Protein AF-0000000077653372 (afdb_homodimer)

Structure (mmCIF, N/CA/C/O backbone):
data_AF-0000000077653372-model_v1
#
loop_
_entity.id
_entity.type
_entity.pdbx_description
1 polymer 'glutathione transferase'
#
loop_
_atom_site.group_PDB
_atom_site.id
_atom_site.type_symbol
_atom_site.label_atom_id
_atom_site.label_alt_id
_atom_site.label_comp_id
_atom_site.label_asym_id
_atom_site.label_entity_id
_atom_site.label_seq_id
_atom_site.pdbx_PDB_ins_code
_atom_site.Cartn_x
_atom_site.Cartn_y
_atom_site.Cartn_z
_atom_site.occupancy
_atom_site.B_iso_or_equiv
_atom_site.auth_seq_id
_atom_site.auth_comp_id
_atom_site.auth_asym_id
_atom_site.auth_atom_id
_atom_site.pdbx_PDB_model_num
ATOM 1 N N . MET A 1 1 ? -1.248 -66.688 -28.266 1 26.61 1 MET A N 1
ATOM 2 C CA . MET A 1 1 ? -0.275 -66.562 -27.188 1 26.61 1 MET A CA 1
ATOM 3 C C . MET A 1 1 ? -0.428 -65.188 -26.453 1 26.61 1 MET A C 1
ATOM 5 O O . MET A 1 1 ? -0.338 -64.125 -27.078 1 26.61 1 MET A O 1
ATOM 9 N N . ILE A 1 2 ? -1.193 -65.125 -25.281 1 27.66 2 ILE A N 1
ATOM 10 C CA . ILE A 1 2 ? -1.9 -64.25 -24.359 1 27.66 2 ILE A CA 1
ATOM 11 C C . ILE A 1 2 ? -0.894 -63.5 -23.516 1 27.66 2 ILE A C 1
ATOM 13 O O . ILE A 1 2 ? -0.142 -64.062 -22.734 1 27.66 2 ILE A O 1
ATOM 17 N N . PHE A 1 3 ? -0.209 -62.438 -24.016 1 27.3 3 PHE A N 1
ATOM 18 C CA . PHE A 1 3 ? 0.877 -61.688 -23.422 1 27.3 3 PHE A CA 1
ATOM 19 C C . PHE A 1 3 ? 0.438 -61.062 -22.109 1 27.3 3 PHE A C 1
ATOM 21 O O . PHE A 1 3 ? -0.557 -60.344 -22.062 1 27.3 3 PHE A O 1
ATOM 28 N N . SER A 1 4 ? 0.588 -61.75 -20.938 1 24.41 4 SER A N 1
ATOM 29 C CA . SER A 1 4 ? 0.322 -61.469 -19.531 1 24.41 4 SER A CA 1
ATOM 30 C C . SER A 1 4 ? 1.055 -60.219 -19.062 1 24.41 4 SER A C 1
ATOM 32 O O . SER A 1 4 ? 2.287 -60.156 -19.094 1 24.41 4 SER A O 1
ATOM 34 N N . PHE A 1 5 ? 0.626 -59.031 -19.391 1 28.05 5 PHE A N 1
ATOM 35 C CA . PHE A 1 5 ? 1.173 -57.719 -19.062 1 28.05 5 PHE A CA 1
ATOM 36 C C . PHE A 1 5 ? 1.333 -57.562 -17.562 1 28.05 5 PHE A C 1
ATOM 38 O O . PHE A 1 5 ? 0.354 -57.625 -16.812 1 28.05 5 PHE A O 1
ATOM 45 N N . LEU A 1 6 ? 2.477 -57.969 -16.906 1 24.5 6 LEU A N 1
ATOM 46 C CA . LEU A 1 6 ? 2.859 -57.938 -15.508 1 24.5 6 LEU A CA 1
ATOM 47 C C . LEU A 1 6 ? 2.717 -56.562 -14.922 1 24.5 6 LEU A C 1
ATOM 49 O O . LEU A 1 6 ? 3.234 -55.594 -15.477 1 24.5 6 LEU A O 1
ATOM 53 N N . SER A 1 7 ? 1.646 -56.188 -14.102 1 25.3 7 SER A N 1
ATOM 54 C CA . SER A 1 7 ? 1.178 -55.062 -13.258 1 25.3 7 SER A CA 1
ATOM 55 C C . SER A 1 7 ? 2.207 -54.719 -12.195 1 25.3 7 SER A C 1
ATOM 57 O O . SER A 1 7 ? 2.334 -55.406 -11.188 1 25.3 7 SER A O 1
ATOM 59 N N . LEU A 1 8 ? 3.496 -54.438 -12.484 1 24.41 8 LEU A N 1
ATOM 60 C CA . LEU A 1 8 ? 4.434 -54.219 -11.391 1 24.41 8 LEU A CA 1
ATOM 61 C C . LEU A 1 8 ? 3.959 -53.094 -10.5 1 24.41 8 LEU A C 1
ATOM 63 O O . LEU A 1 8 ? 3.773 -51.969 -10.969 1 24.41 8 LEU A O 1
ATOM 67 N N . THR A 1 9 ? 3.182 -53.312 -9.383 1 25.8 9 THR A N 1
ATOM 68 C CA . THR A 1 9 ? 2.734 -52.562 -8.227 1 25.8 9 THR A CA 1
ATOM 69 C C . THR A 1 9 ? 3.924 -51.969 -7.473 1 25.8 9 THR A C 1
ATOM 71 O O . THR A 1 9 ? 4.734 -52.688 -6.91 1 25.8 9 THR A O 1
ATOM 74 N N . PHE A 1 10 ? 4.664 -51 -7.965 1 23.7 10 PHE A N 1
ATOM 75 C CA . PHE A 1 10 ? 5.785 -50.406 -7.242 1 23.7 10 PHE A CA 1
ATOM 76 C C . PHE A 1 10 ? 5.355 -49.969 -5.855 1 23.7 10 PHE A C 1
ATOM 78 O O . PHE A 1 10 ? 4.484 -49.094 -5.727 1 23.7 10 PHE A O 1
ATOM 85 N N . SER A 1 11 ? 5.242 -50.844 -4.793 1 26 11 SER A N 1
ATOM 86 C CA . SER A 1 11 ? 5.078 -50.594 -3.361 1 26 11 SER A CA 1
ATOM 87 C C . SER A 1 11 ? 6.18 -49.688 -2.816 1 26 11 SER A C 1
ATOM 89 O O . SER A 1 11 ? 7.32 -50.125 -2.645 1 26 11 SER A O 1
ATOM 91 N N . PHE A 1 12 ? 6.449 -48.531 -3.291 1 26.48 12 PHE A N 1
ATOM 92 C CA . PHE A 1 12 ? 7.504 -47.719 -2.711 1 26.48 12 PHE A CA 1
ATOM 93 C C . PHE A 1 12 ? 7.262 -47.469 -1.223 1 26.48 12 PHE A C 1
ATOM 95 O O . PHE A 1 12 ? 6.352 -46.75 -0.843 1 26.48 12 PHE A O 1
ATOM 102 N N . PRO A 1 13 ? 7.457 -48.469 -0.233 1 29.67 13 PRO A N 1
ATOM 103 C CA . PRO A 1 13 ? 7.277 -48.281 1.211 1 29.67 13 PRO A CA 1
ATOM 104 C C . PRO A 1 13 ? 8.188 -47.219 1.795 1 29.67 13 PRO A C 1
ATOM 106 O O . PRO A 1 13 ? 8.367 -47.125 3.014 1 29.67 13 PRO A O 1
ATOM 109 N N . VAL A 1 14 ? 9.234 -46.656 1.064 1 28.69 14 VAL A N 1
ATOM 110 C CA . VAL A 1 14 ? 10.203 -45.875 1.853 1 28.69 14 VAL A CA 1
ATOM 111 C C . VAL A 1 14 ? 9.484 -44.844 2.684 1 28.69 14 VAL A C 1
ATOM 113 O O . VAL A 1 14 ? 8.766 -43.969 2.139 1 28.69 14 VAL A O 1
ATOM 116 N N . THR A 1 15 ? 9.188 -45.125 3.955 1 28.17 15 THR A N 1
ATOM 117 C CA . THR A 1 15 ? 8.602 -44.281 4.996 1 28.17 15 THR A CA 1
ATOM 118 C C . THR A 1 15 ? 9.383 -42.969 5.152 1 28.17 15 THR A C 1
ATOM 120 O O . THR A 1 15 ? 10.609 -43 5.227 1 28.17 15 THR A O 1
ATOM 123 N N . ILE A 1 16 ? 8.984 -41.844 4.648 1 27.14 16 ILE A N 1
ATOM 124 C CA . ILE A 1 16 ? 9.406 -40.469 4.57 1 27.14 16 ILE A CA 1
ATOM 125 C C . ILE A 1 16 ? 9.961 -40 5.922 1 27.14 16 ILE A C 1
ATOM 127 O O . ILE A 1 16 ? 10.516 -38.906 6.039 1 27.14 16 ILE A O 1
ATOM 131 N N . SER A 1 17 ? 9.953 -40.781 7.082 1 29.12 17 SER A N 1
ATOM 132 C CA . SER A 1 17 ? 10.469 -40.531 8.422 1 29.12 17 SER A CA 1
ATOM 133 C C . SER A 1 17 ? 11.992 -40.406 8.414 1 29.12 17 SER A C 1
ATOM 135 O O . SER A 1 17 ? 12.57 -39.594 9.133 1 29.12 17 SER A O 1
ATOM 137 N N . GLN A 1 18 ? 12.797 -41.375 7.906 1 28.05 18 GLN A N 1
ATOM 138 C CA . GLN A 1 18 ? 14.211 -41.625 8.18 1 28.05 18 GLN A CA 1
ATOM 139 C C . GLN A 1 18 ? 15.094 -40.531 7.594 1 28.05 18 GLN A C 1
ATOM 141 O O . GLN A 1 18 ? 16.188 -40.281 8.094 1 28.05 18 GLN A O 1
ATOM 146 N N . PHE A 1 19 ? 14.797 -40.188 6.359 1 26.98 19 PHE A N 1
ATOM 147 C CA . PHE A 1 19 ? 15.812 -39.344 5.727 1 26.98 19 PHE A CA 1
ATOM 148 C C . PHE A 1 19 ? 15.891 -38 6.406 1 26.98 19 PHE A C 1
ATOM 150 O O . PHE A 1 19 ? 16.906 -37.312 6.32 1 26.98 19 PHE A O 1
ATOM 157 N N . LEU A 1 20 ? 14.875 -37.562 7.074 1 29.12 20 LEU A N 1
ATOM 158 C CA . LEU A 1 20 ? 14.82 -36.188 7.59 1 29.12 20 LEU A CA 1
ATOM 159 C C . LEU A 1 20 ? 15.758 -36.031 8.773 1 29.12 20 LEU A C 1
ATOM 161 O O . LEU A 1 20 ? 15.961 -34.906 9.25 1 29.12 20 LEU A O 1
ATOM 165 N N . ILE A 1 21 ? 16.25 -37.094 9.461 1 26.84 21 ILE A N 1
ATOM 166 C CA . ILE A 1 21 ? 16.922 -37.062 10.758 1 26.84 21 ILE A CA 1
ATOM 167 C C . ILE A 1 21 ? 18.297 -36.438 10.609 1 26.84 21 ILE A C 1
ATOM 169 O O . ILE A 1 21 ? 18.703 -35.625 11.43 1 26.84 21 ILE A O 1
ATOM 173 N N . SER A 1 22 ? 19.312 -37 9.867 1 29.27 22 SER A N 1
ATOM 174 C CA . SER A 1 22 ? 20.719 -36.938 10.258 1 29.27 22 SER A CA 1
ATOM 175 C C . SER A 1 22 ? 21.281 -35.531 9.984 1 29.27 22 SER A C 1
ATOM 177 O O . SER A 1 22 ? 22.438 -35.281 10.312 1 29.27 22 SER A O 1
ATOM 179 N N . LEU A 1 23 ? 20.906 -34.875 8.992 1 27.42 23 LEU A N 1
ATOM 180 C CA . LEU A 1 23 ? 21.797 -33.75 8.758 1 27.42 23 LEU A CA 1
ATOM 181 C C . LEU A 1 23 ? 21.688 -32.719 9.883 1 27.42 23 LEU A C 1
ATOM 183 O O . LEU A 1 23 ? 20.844 -31.828 9.828 1 27.42 23 LEU A O 1
ATOM 187 N N . SER A 1 24 ? 21.625 -33.156 11.258 1 29.33 24 SER A N 1
ATOM 188 C CA . SER A 1 24 ? 21.922 -32.438 12.5 1 29.33 24 SER A CA 1
ATOM 189 C C . SER A 1 24 ? 23.344 -31.891 12.492 1 29.33 24 SER A C 1
ATOM 191 O O . SER A 1 24 ? 24.203 -32.344 13.234 1 29.33 24 SER A O 1
ATOM 193 N N . LEU A 1 25 ? 24.094 -31.625 11.453 1 28.12 25 LEU A N 1
ATOM 194 C CA . LEU A 1 25 ? 25.359 -31.031 11.844 1 28.12 25 LEU A CA 1
ATOM 195 C C . LEU A 1 25 ? 25.156 -29.922 12.867 1 28.12 25 LEU A C 1
ATOM 197 O O . LEU A 1 25 ? 24.375 -28.984 12.633 1 28.12 25 LEU A O 1
ATOM 201 N N . SER A 1 26 ? 25.516 -30.094 14.188 1 29.8 26 SER A N 1
ATOM 202 C CA . SER A 1 26 ? 25.844 -29.344 15.391 1 29.8 26 SER A CA 1
ATOM 203 C C . SER A 1 26 ? 26.703 -28.125 15.062 1 29.8 26 SER A C 1
ATOM 205 O O . SER A 1 26 ? 27.656 -27.812 15.781 1 29.8 26 SER A O 1
ATOM 207 N N . LEU A 1 27 ? 27.062 -27.688 13.906 1 28.58 27 LEU A N 1
ATOM 208 C CA . LEU A 1 27 ? 27.938 -26.516 14.031 1 28.58 27 LEU A CA 1
ATOM 209 C C . LEU A 1 27 ? 27.344 -25.516 15.023 1 28.58 27 LEU A C 1
ATOM 211 O O . LEU A 1 27 ? 26.266 -24.953 14.789 1 28.58 27 LEU A O 1
ATOM 215 N N . SER A 1 28 ? 27.562 -25.656 16.375 1 30.19 28 SER A N 1
ATOM 216 C CA . SER A 1 28 ? 27.609 -24.75 17.516 1 30.19 28 SER A CA 1
ATOM 217 C C . SER A 1 28 ? 28.141 -23.391 17.125 1 30.19 28 SER A C 1
ATOM 219 O O . SER A 1 28 ? 28.828 -22.734 17.906 1 30.19 28 SER A O 1
ATOM 221 N N . LEU A 1 29 ? 28.562 -23.078 15.875 1 29.36 29 LEU A N 1
ATOM 222 C CA . LEU A 1 29 ? 29.047 -21.703 15.836 1 29.36 29 LEU A CA 1
ATOM 223 C C . LEU A 1 29 ? 28.125 -20.781 16.625 1 29.36 29 LEU A C 1
ATOM 225 O O . LEU A 1 29 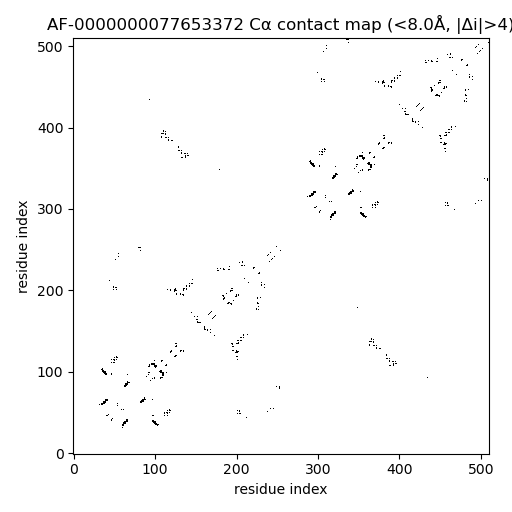? 26.906 -20.75 16.391 1 29.36 29 LEU A O 1
ATOM 229 N N . SER A 1 30 ? 28.328 -20.562 17.922 1 31.33 30 SER A N 1
ATOM 230 C CA . SER A 1 30 ? 27.953 -19.438 18.766 1 31.33 30 SER A CA 1
ATOM 231 C C . SER A 1 30 ? 27.656 -18.188 17.938 1 31.33 30 SER A C 1
ATOM 233 O O . SER A 1 30 ? 28.422 -17.219 17.984 1 31.33 30 SER A O 1
ATOM 235 N N . LEU A 1 31 ? 27.562 -18.297 16.703 1 30.89 31 LEU A N 1
ATOM 236 C CA . LEU A 1 31 ? 27.266 -17.047 16 1 30.89 31 LEU A CA 1
ATOM 237 C C . LEU A 1 31 ? 26.125 -16.297 16.688 1 30.89 31 LEU A C 1
ATOM 239 O O . LEU A 1 31 ? 25.016 -16.812 16.828 1 30.89 31 LEU A O 1
ATOM 243 N N . SER A 1 32 ? 26.312 -15.664 17.812 1 33.5 32 SER A N 1
ATOM 244 C CA . SER A 1 32 ? 25.5 -14.57 18.344 1 33.5 32 SER A CA 1
ATOM 245 C C . SER A 1 32 ? 24.594 -13.984 17.266 1 33.5 32 SER A C 1
ATOM 247 O O . SER A 1 32 ? 25.016 -13.125 16.5 1 33.5 32 SER A O 1
ATOM 249 N N . PHE A 1 33 ? 23.984 -14.75 16.562 1 36.5 33 PHE A N 1
ATOM 250 C CA . PHE A 1 33 ? 23.062 -14.258 15.531 1 36.5 33 PHE A CA 1
ATOM 251 C C . PHE A 1 33 ? 22.141 -13.188 16.094 1 36.5 33 PHE A C 1
ATOM 253 O O . PHE A 1 33 ? 21.266 -13.484 16.906 1 36.5 33 PHE A O 1
ATOM 260 N N . SER A 1 34 ? 22.594 -12.094 16.438 1 42.97 34 SER A N 1
ATOM 261 C CA . SER A 1 34 ? 21.844 -10.883 16.781 1 42.97 34 SER A CA 1
ATOM 262 C C . SER A 1 34 ? 20.531 -10.805 16.016 1 42.97 34 SER A C 1
ATOM 264 O O . SER A 1 34 ?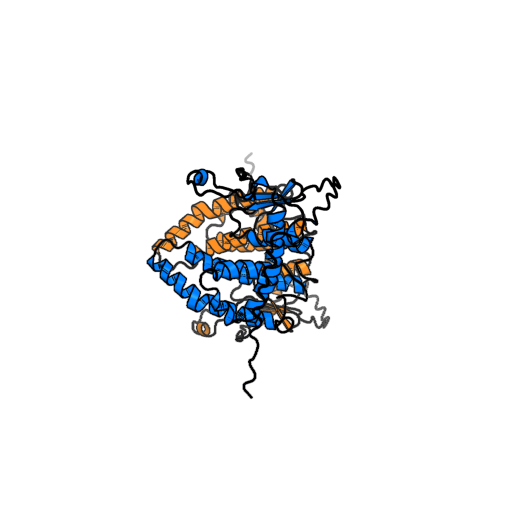 20.516 -10.898 14.781 1 42.97 34 SER A O 1
ATOM 266 N N . ILE A 1 35 ? 19.547 -11.5 16.516 1 49.81 35 ILE A N 1
ATOM 267 C CA . ILE A 1 35 ? 18.188 -11.344 16 1 49.81 35 ILE A CA 1
ATOM 268 C C . ILE A 1 35 ? 17.953 -9.891 15.602 1 49.81 35 ILE A C 1
ATOM 270 O O . ILE A 1 35 ? 18.062 -8.992 16.438 1 49.81 35 ILE A O 1
ATOM 274 N N . ILE A 1 36 ? 18.078 -9.602 14.367 1 53.72 36 ILE A N 1
ATOM 275 C CA . ILE A 1 36 ? 18.078 -8.234 13.867 1 53.72 36 ILE A CA 1
ATOM 276 C C . ILE A 1 36 ? 16.641 -7.738 13.695 1 53.72 36 ILE A C 1
ATOM 278 O O . ILE A 1 36 ? 16.391 -6.531 13.727 1 53.72 36 ILE A O 1
ATOM 282 N N . ALA A 1 37 ? 15.57 -8.836 13.852 1 61.09 37 ALA A N 1
ATOM 283 C CA . ALA A 1 37 ? 14.227 -8.328 13.602 1 61.09 37 ALA A CA 1
ATOM 284 C C . ALA A 1 37 ? 13.18 -9.156 14.344 1 61.09 37 ALA A C 1
ATOM 286 O O . ALA A 1 37 ? 13.383 -10.344 14.594 1 61.09 37 ALA A O 1
ATOM 287 N N . ALA A 1 38 ? 12.234 -8.531 15 1 62.75 38 ALA A N 1
ATOM 288 C CA . ALA A 1 38 ? 11.047 -9.164 15.578 1 62.75 38 ALA A CA 1
ATOM 289 C C . ALA A 1 38 ? 9.789 -8.727 14.836 1 62.75 38 ALA A C 1
ATOM 291 O O . ALA A 1 38 ? 9.562 -7.535 14.617 1 62.75 38 ALA A O 1
ATOM 292 N N . LEU A 1 39 ? 9.117 -9.797 14.367 1 68.44 39 LEU A N 1
ATOM 293 C CA . LEU A 1 39 ? 7.863 -9.523 13.672 1 68.44 39 LEU A CA 1
ATOM 294 C C . LEU A 1 39 ? 6.668 -9.828 14.57 1 68.44 39 LEU A C 1
ATOM 296 O O . LEU A 1 39 ? 6.527 -10.945 15.07 1 68.44 39 LEU A O 1
ATOM 300 N N . PHE A 1 40 ? 5.914 -8.789 14.828 1 66.12 40 PHE A N 1
ATOM 301 C CA . PHE A 1 40 ? 4.684 -8.922 15.594 1 66.12 40 PHE A CA 1
ATOM 302 C C . PHE A 1 40 ? 3.475 -9.016 14.672 1 66.12 40 PHE A C 1
ATOM 304 O O . PHE A 1 40 ? 3.244 -8.133 13.844 1 66.12 40 PHE A O 1
ATOM 311 N N . LEU A 1 41 ? 2.811 -10.188 14.844 1 66.44 41 LEU A N 1
ATOM 312 C CA . LEU A 1 41 ? 1.665 -10.43 13.977 1 66.44 41 LEU A CA 1
ATOM 313 C C . LEU A 1 41 ? 0.386 -10.594 14.789 1 66.44 41 LEU A C 1
ATOM 315 O O . LEU A 1 41 ? 0.437 -10.961 15.969 1 66.44 41 LEU A O 1
ATOM 319 N N . THR A 1 42 ? -0.773 -10.18 14.195 1 57.59 42 THR A N 1
ATOM 320 C CA . THR A 1 42 ? -2.041 -10.562 14.805 1 57.59 42 THR A CA 1
ATOM 321 C C . THR A 1 42 ? -2.322 -12.047 14.586 1 57.59 42 THR A C 1
ATOM 323 O O . THR A 1 42 ? -2.727 -12.75 15.508 1 57.59 42 THR A O 1
ATOM 326 N N . CYS A 1 43 ? -2.344 -12.422 13.336 1 51.94 43 CYS A N 1
ATOM 327 C CA . CYS A 1 43 ? -2.518 -13.812 12.93 1 51.94 43 CYS A CA 1
ATOM 328 C C . CYS A 1 43 ? -1.725 -14.109 11.664 1 51.94 43 CYS A C 1
ATOM 330 O O . CYS A 1 43 ? -1.372 -13.203 10.914 1 51.94 43 CYS A O 1
ATOM 332 N N . ILE A 1 44 ? -1.278 -15.312 11.523 1 52.09 44 ILE A N 1
ATOM 333 C CA . ILE A 1 44 ? -0.448 -15.742 10.406 1 52.09 44 ILE A CA 1
ATOM 334 C C . ILE A 1 44 ? -1.221 -15.586 9.102 1 52.09 44 ILE A C 1
ATOM 336 O O . ILE A 1 44 ? -0.624 -15.398 8.031 1 52.09 44 ILE A O 1
ATOM 340 N N . THR A 1 45 ? -2.445 -15.531 9.227 1 57.75 45 THR A N 1
ATOM 341 C CA . THR A 1 45 ? -3.232 -15.492 8 1 57.75 45 THR A CA 1
ATOM 342 C C . THR A 1 45 ? -3.635 -14.055 7.668 1 57.75 45 THR A C 1
ATOM 344 O O . THR A 1 45 ? -4.324 -13.812 6.676 1 57.75 45 THR A O 1
ATOM 347 N N . GLY A 1 46 ? -3.07 -13.219 8.367 1 77.88 46 GLY A N 1
ATOM 348 C CA . GLY A 1 46 ? -3.471 -11.836 8.164 1 77.88 46 GLY A CA 1
ATOM 349 C C . GLY A 1 46 ? -2.545 -11.078 7.23 1 77.88 46 GLY A C 1
ATOM 350 O O . GLY A 1 46 ? -1.827 -11.688 6.43 1 77.88 46 GLY A O 1
ATOM 351 N N . ARG A 1 47 ? -2.615 -9.828 7.195 1 83.5 47 ARG A N 1
ATOM 352 C CA . ARG A 1 47 ? -1.918 -8.938 6.273 1 83.5 47 ARG A CA 1
ATOM 353 C C . ARG A 1 47 ? -0.41 -8.992 6.5 1 83.5 47 ARG A C 1
ATOM 355 O O . ARG A 1 47 ? 0.367 -8.641 5.609 1 83.5 47 ARG A O 1
ATOM 362 N N . GLY A 1 48 ? -0.024 -9.531 7.566 1 87 48 GLY A N 1
ATOM 363 C CA . GLY A 1 48 ? 1.396 -9.586 7.875 1 87 48 GLY A CA 1
ATOM 364 C C . GLY A 1 48 ? 2.08 -10.82 7.312 1 87 48 GLY A C 1
ATOM 365 O O . GLY A 1 48 ? 3.305 -10.945 7.383 1 87 48 GLY A O 1
ATOM 366 N N . ASN A 1 49 ? 1.342 -11.656 6.645 1 85.44 49 ASN A N 1
ATOM 367 C CA . ASN A 1 49 ? 1.882 -12.953 6.227 1 85.44 49 ASN A CA 1
ATOM 368 C C . ASN A 1 49 ? 2.895 -12.797 5.098 1 85.44 49 ASN A C 1
ATOM 370 O O . ASN A 1 49 ? 3.844 -13.578 5 1 85.44 49 ASN A O 1
ATOM 374 N N . THR A 1 50 ? 2.701 -11.883 4.238 1 90.56 50 THR A N 1
ATOM 375 C CA . THR A 1 50 ? 3.672 -11.68 3.166 1 90.56 50 THR A CA 1
ATOM 376 C C . THR A 1 50 ? 5.047 -11.352 3.738 1 90.56 50 THR A C 1
ATOM 378 O O . THR A 1 50 ? 6.062 -11.875 3.273 1 90.56 50 THR A O 1
ATOM 381 N N . ALA A 1 51 ? 5.066 -10.492 4.719 1 90.06 51 ALA A N 1
ATOM 382 C CA . ALA A 1 51 ? 6.328 -10.188 5.387 1 90.06 51 ALA A CA 1
ATOM 383 C C . ALA A 1 51 ? 6.918 -11.43 6.043 1 90.06 51 ALA A C 1
ATOM 385 O O . ALA A 1 51 ? 8.125 -11.664 5.969 1 90.06 51 ALA A O 1
ATOM 386 N N . ASN A 1 52 ? 6.035 -12.18 6.633 1 83.69 52 ASN A N 1
ATOM 387 C CA . ASN A 1 52 ? 6.461 -13.43 7.25 1 83.69 52 ASN A CA 1
ATOM 388 C C . ASN A 1 52 ? 7.062 -14.391 6.223 1 83.69 52 ASN A C 1
ATOM 390 O O . ASN A 1 52 ? 8.125 -14.961 6.449 1 83.69 52 ASN A O 1
ATOM 394 N N . LEU A 1 53 ? 6.398 -14.523 5.148 1 84.19 53 LEU A N 1
ATOM 395 C CA . LEU A 1 53 ? 6.879 -15.383 4.074 1 84.19 53 LEU A CA 1
ATOM 396 C C . LEU A 1 53 ? 8.219 -14.898 3.547 1 84.19 53 LEU A C 1
ATOM 398 O O . LEU A 1 53 ? 9.117 -15.695 3.273 1 84.19 53 LEU A O 1
ATOM 402 N N . ALA A 1 54 ? 8.375 -13.633 3.389 1 8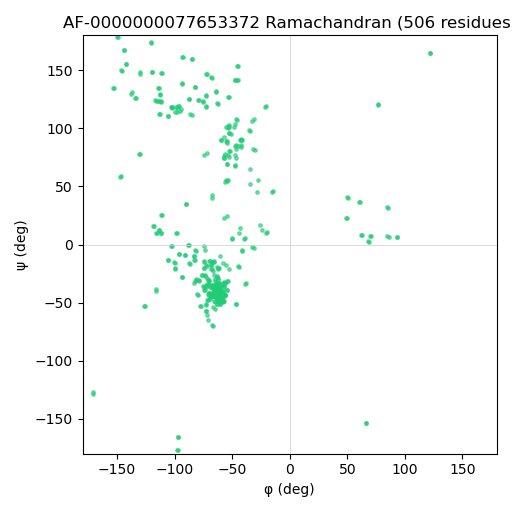7.12 54 ALA A N 1
ATOM 403 C CA . ALA A 1 54 ? 9.617 -13.055 2.889 1 87.12 54 ALA A CA 1
ATOM 404 C C . ALA A 1 54 ? 10.773 -13.336 3.844 1 87.12 54 ALA A C 1
ATOM 406 O O . ALA A 1 54 ? 11.859 -13.742 3.414 1 87.12 54 ALA A O 1
ATOM 407 N N . LEU A 1 55 ? 10.539 -13.109 5.125 1 83.19 55 LEU A N 1
ATOM 408 C CA . LEU A 1 55 ? 11.57 -13.367 6.117 1 83.19 55 LEU A CA 1
ATOM 409 C C . LEU A 1 55 ? 11.969 -14.836 6.121 1 83.19 55 LEU A C 1
ATOM 411 O O . LEU A 1 55 ? 13.156 -15.164 6.191 1 83.19 55 LEU A O 1
ATOM 415 N N . CYS A 1 56 ? 11.023 -15.664 6 1 76.75 56 CYS A N 1
ATOM 416 C CA . CYS A 1 56 ? 11.289 -17.094 5.98 1 76.75 56 CYS A CA 1
ATOM 417 C C . CYS A 1 56 ? 12.094 -17.484 4.746 1 76.75 56 CYS A C 1
ATOM 419 O O . CYS A 1 56 ? 13.016 -18.297 4.836 1 76.75 56 CYS A O 1
ATOM 421 N N . TYR A 1 57 ? 11.742 -16.906 3.697 1 78.81 57 TYR A N 1
ATOM 422 C CA . TYR A 1 57 ? 12.422 -17.219 2.441 1 78.81 57 TYR A CA 1
ATOM 423 C C . TYR A 1 57 ? 13.898 -16.828 2.51 1 78.81 57 TYR A C 1
ATOM 425 O O . TYR A 1 57 ? 14.742 -17.484 1.899 1 78.81 57 TYR A O 1
ATOM 433 N N . THR A 1 58 ? 14.219 -15.789 3.162 1 78.19 58 THR A N 1
ATOM 434 C CA . THR A 1 58 ? 15.594 -15.32 3.256 1 78.19 58 THR A CA 1
ATOM 435 C C . THR A 1 58 ? 16.422 -16.234 4.148 1 78.19 58 THR A C 1
ATOM 437 O O . THR A 1 58 ? 17.656 -16.25 4.066 1 78.19 58 THR A O 1
ATOM 440 N N . GLY A 1 59 ? 15.781 -16.844 5.082 1 70.25 59 GLY A N 1
ATOM 441 C CA . GLY A 1 59 ? 16.469 -17.703 6.027 1 70.25 59 GLY A CA 1
ATOM 442 C C . GLY A 1 59 ? 17.062 -16.938 7.203 1 70.25 59 GLY A C 1
ATOM 443 O O . GLY A 1 59 ? 17.781 -17.531 8.023 1 70.25 59 GLY A O 1
ATOM 444 N N . VAL A 1 60 ? 16.781 -15.734 7.309 1 72.25 60 VAL A N 1
ATOM 445 C CA . VAL A 1 60 ? 17.297 -14.953 8.43 1 72.25 60 VAL A CA 1
ATOM 446 C C . VAL A 1 60 ? 16.562 -15.344 9.711 1 72.25 60 VAL A C 1
ATOM 448 O O . VAL A 1 60 ? 15.406 -15.75 9.664 1 72.25 60 VAL A O 1
ATOM 451 N N . ARG A 1 61 ? 17.344 -15.266 10.805 1 67.31 61 ARG A N 1
ATOM 452 C CA . ARG A 1 61 ? 16.734 -15.539 12.094 1 67.31 61 ARG A CA 1
ATOM 453 C C . ARG A 1 61 ? 15.945 -14.336 12.594 1 67.31 61 ARG A C 1
ATOM 455 O O . ARG A 1 61 ? 16.438 -13.203 12.531 1 67.31 61 ARG A O 1
ATOM 462 N N . PHE A 1 62 ? 14.633 -14.602 12.883 1 70.94 62 PHE A N 1
ATOM 463 C CA . PHE A 1 62 ? 13.797 -13.555 13.453 1 70.94 62 PHE A CA 1
ATOM 464 C C . PHE A 1 62 ? 12.844 -14.133 14.492 1 70.94 62 PHE A C 1
ATOM 466 O O . PHE A 1 62 ? 12.648 -15.344 14.547 1 70.94 62 PHE A O 1
ATOM 473 N N . ARG A 1 63 ? 12.438 -13.211 15.414 1 69.44 63 ARG A N 1
ATOM 474 C CA . ARG A 1 63 ? 11.445 -13.602 16.406 1 69.44 63 ARG A CA 1
ATOM 475 C C . ARG A 1 63 ? 10.031 -13.242 15.945 1 69.44 63 ARG A C 1
ATOM 477 O O . ARG A 1 63 ? 9.82 -12.188 15.344 1 69.44 63 ARG A O 1
ATOM 484 N N . TRP A 1 64 ? 9.188 -14.219 16.234 1 68.44 64 TRP A N 1
ATOM 485 C CA . TRP A 1 64 ? 7.789 -14.039 15.844 1 68.44 64 TRP A CA 1
ATOM 486 C C . TRP A 1 64 ? 6.891 -13.938 17.078 1 68.44 64 TRP A C 1
ATOM 488 O O . TRP A 1 64 ? 6.992 -14.758 18 1 68.44 64 TRP A O 1
ATOM 498 N N . TYR A 1 65 ? 6.117 -12.758 17.141 1 66.44 65 TYR A N 1
ATOM 499 C CA . TYR A 1 65 ? 5.148 -12.586 18.219 1 66.44 65 TYR A CA 1
ATOM 500 C C . TYR A 1 65 ? 3.732 -12.484 17.656 1 66.44 65 TYR A C 1
ATOM 502 O O . TYR A 1 65 ? 3.496 -11.805 16.656 1 66.44 65 TYR A O 1
ATOM 510 N N . GLU A 1 66 ? 2.881 -13.312 18.109 1 61.97 66 GLU A N 1
ATOM 511 C CA . GLU A 1 66 ? 1.469 -13.148 17.781 1 61.97 66 GLU A CA 1
ATOM 512 C C . GLU A 1 66 ? 0.73 -12.375 18.875 1 61.97 66 GLU A C 1
ATOM 514 O O . GLU A 1 66 ? 0.861 -12.688 20.047 1 61.97 66 GLU A O 1
ATOM 519 N N . GLY A 1 67 ? 0.284 -11.203 18.438 1 56.81 67 GLY A N 1
ATOM 520 C CA . GLY A 1 67 ? -0.433 -10.367 19.391 1 56.81 67 GLY A CA 1
ATOM 521 C C . GLY A 1 67 ? -1.82 -10.891 19.719 1 56.81 67 GLY A C 1
ATOM 522 O O . GLY A 1 67 ? -2.543 -11.344 18.828 1 56.81 67 GLY A O 1
ATOM 523 N N . VAL A 1 68 ? -2.129 -11.234 20.906 1 48.88 68 VAL A N 1
ATOM 524 C CA . VAL A 1 68 ? -3.494 -11.5 21.344 1 48.88 68 VAL A CA 1
ATOM 525 C C . VAL A 1 68 ? -4.066 -10.258 22.031 1 48.88 68 VAL A C 1
ATOM 527 O O . VAL A 1 68 ? -3.34 -9.516 22.703 1 48.88 68 VAL A O 1
ATOM 530 N N . SER A 1 69 ? -5.152 -9.695 21.422 1 45.88 69 SER A N 1
ATOM 531 C CA . SER A 1 69 ? -5.832 -8.625 22.141 1 45.88 69 SER A CA 1
ATOM 532 C C . SER A 1 69 ? -6.078 -9.008 23.594 1 45.88 69 SER A C 1
ATOM 534 O O . SER A 1 69 ? -6.246 -10.188 23.906 1 45.88 69 SER A O 1
ATOM 536 N N . ARG A 1 70 ? -5.906 -7.969 24.469 1 40.53 70 ARG A N 1
ATOM 537 C CA . ARG A 1 70 ? -6.203 -8.18 25.875 1 40.53 70 ARG A CA 1
ATOM 538 C C . ARG A 1 70 ? -7.539 -8.891 26.062 1 40.53 70 ARG A C 1
ATOM 540 O O . ARG A 1 70 ? -7.668 -9.773 26.906 1 40.53 70 ARG A O 1
ATOM 547 N N . ASP A 1 71 ? -8.586 -8.336 25.391 1 40.94 71 ASP A N 1
ATOM 548 C CA . ASP A 1 71 ? -9.914 -8.883 25.625 1 40.94 71 ASP A CA 1
ATOM 549 C C . ASP A 1 71 ? -10.023 -10.312 25.094 1 40.94 71 ASP A C 1
ATOM 551 O O . ASP A 1 71 ? -10.961 -11.039 25.438 1 40.94 71 ASP A O 1
ATOM 555 N N . SER A 1 72 ? -9.398 -10.523 24.062 1 39.53 72 SER A N 1
ATOM 556 C CA . SER A 1 72 ? -9.578 -11.852 23.484 1 39.53 72 SER A CA 1
ATOM 557 C C . SER A 1 72 ? -8.836 -12.914 24.297 1 39.53 72 SER A C 1
ATOM 559 O O . SER A 1 72 ? -8.789 -14.078 23.906 1 39.53 72 SER A O 1
ATOM 561 N N . LEU A 1 73 ? -8.133 -12.523 25.25 1 36.47 73 LEU A N 1
ATOM 562 C CA . LEU A 1 73 ? -7.551 -13.523 26.141 1 36.47 73 LEU A CA 1
ATOM 563 C C . LEU A 1 73 ? -8.625 -14.461 26.672 1 36.47 73 LEU A C 1
ATOM 565 O O . LEU A 1 73 ? -8.32 -15.422 27.375 1 36.47 73 LEU A O 1
ATOM 569 N N . GLY A 1 74 ? -9.883 -14.148 26.688 1 33.34 74 GLY A N 1
ATOM 570 C CA . GLY A 1 74 ? -10.781 -15.102 27.312 1 33.34 74 GLY A CA 1
ATOM 571 C C . GLY A 1 74 ? -10.898 -16.406 26.547 1 33.34 74 GLY A C 1
ATOM 572 O O . GLY A 1 74 ? -11.273 -17.438 27.109 1 33.34 74 GLY A O 1
ATOM 573 N N . SER A 1 75 ? -11.523 -16.469 25.312 1 34.16 75 SER A N 1
ATOM 574 C CA . SER A 1 75 ? -11.938 -17.812 24.891 1 34.16 75 SER A CA 1
ATOM 575 C C . SER A 1 75 ? -10.734 -18.688 24.594 1 34.16 75 SER A C 1
ATOM 577 O O . SER A 1 75 ? -9.641 -18.188 24.312 1 34.16 75 SER A O 1
ATOM 579 N N . THR A 1 76 ? -10.773 -20.078 24.922 1 32.72 76 THR A N 1
ATOM 580 C CA . THR A 1 76 ? -10.016 -21.312 24.906 1 32.72 76 THR A CA 1
ATOM 581 C C . THR A 1 76 ? -9.312 -21.5 23.562 1 32.72 76 THR A C 1
ATOM 583 O O . THR A 1 76 ? -8.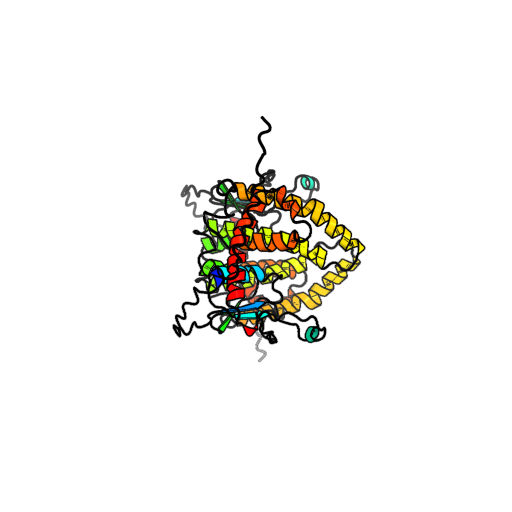852 -22.594 23.25 1 32.72 76 THR A O 1
ATOM 586 N N . HIS A 1 77 ? -9.789 -20.781 22.594 1 33.31 77 HIS A N 1
ATOM 587 C CA . HIS A 1 77 ? -9.172 -21.438 21.438 1 33.31 77 HIS A CA 1
ATOM 588 C C . HIS A 1 77 ? -7.684 -21.656 21.672 1 33.31 77 HIS A C 1
ATOM 590 O O . HIS A 1 77 ? -6.992 -20.781 22.203 1 33.31 77 HIS A O 1
ATOM 596 N N . ASP A 1 78 ? -7.363 -22.922 21.969 1 31.14 78 ASP A N 1
ATOM 597 C CA . ASP A 1 78 ? -6.066 -23.594 22.016 1 31.14 78 ASP A CA 1
ATOM 598 C C . ASP A 1 78 ? -5.078 -22.922 21.047 1 31.14 78 ASP A C 1
ATOM 600 O O . ASP A 1 78 ? -5.215 -23.047 19.828 1 31.14 78 ASP A O 1
ATOM 604 N N . THR A 1 79 ? -4.906 -21.734 21.188 1 35.59 79 THR A N 1
ATOM 605 C CA . THR A 1 79 ? -3.846 -20.938 20.562 1 35.59 79 THR A CA 1
ATOM 606 C C . THR A 1 79 ? -2.564 -21.766 20.438 1 35.59 79 THR A C 1
ATOM 608 O O . THR A 1 79 ? -1.937 -22.094 21.438 1 35.59 79 THR A O 1
ATOM 611 N N . THR A 1 80 ? -2.688 -22.922 19.875 1 32 80 THR A N 1
ATOM 612 C CA . THR A 1 80 ? -1.461 -23.625 19.516 1 32 80 THR A CA 1
ATOM 613 C C . THR A 1 80 ? -0.291 -22.656 19.391 1 32 80 THR A C 1
ATOM 615 O O . THR A 1 80 ? -0.447 -21.547 18.859 1 32 80 THR A O 1
ATOM 618 N N . THR A 1 81 ? 0.715 -22.922 20.281 1 31.89 81 THR A N 1
ATOM 619 C CA . THR A 1 81 ? 2.021 -22.359 20.594 1 31.89 81 THR A CA 1
ATOM 620 C C . THR A 1 81 ? 2.785 -22.031 19.312 1 31.89 81 THR A C 1
ATOM 622 O O . THR A 1 81 ? 3.361 -22.906 18.688 1 31.89 81 THR A O 1
ATOM 625 N N . LEU A 1 82 ? 2.297 -21.984 18.281 1 33.16 82 LEU A N 1
ATOM 626 C CA . LEU A 1 82 ? 3.373 -21.422 17.469 1 33.16 82 LEU A CA 1
ATOM 627 C C . LEU A 1 82 ? 4.219 -20.453 18.297 1 33.16 82 LEU A C 1
ATOM 629 O O . LEU A 1 82 ? 3.701 -19.766 19.172 1 33.16 82 LEU A O 1
ATOM 633 N N . ALA A 1 83 ? 5.512 -20.828 18.719 1 34.59 83 ALA A N 1
ATOM 634 C CA . ALA A 1 83 ? 6.398 -20.016 19.531 1 34.59 83 ALA A CA 1
ATOM 635 C C . ALA A 1 83 ? 6.066 -18.531 19.391 1 34.59 83 ALA A C 1
ATOM 637 O O . ALA A 1 83 ? 6.691 -17.828 18.594 1 34.59 83 ALA A O 1
ATOM 638 N N . CYS A 1 84 ? 5.023 -18.25 18.859 1 38.97 84 CYS A N 1
ATOM 639 C CA . CYS A 1 84 ? 4.516 -16.891 18.953 1 38.97 84 CYS A CA 1
ATOM 640 C C . CYS A 1 84 ? 4.445 -16.438 20.406 1 38.97 84 CYS A C 1
ATOM 642 O O . CYS A 1 84 ? 3.814 -17.094 21.234 1 38.97 84 CYS A O 1
ATOM 644 N N . THR A 1 85 ? 5.598 -16.109 20.891 1 42.62 85 THR A N 1
ATOM 645 C CA . THR A 1 85 ? 5.461 -15.438 22.172 1 42.62 85 THR A CA 1
ATOM 646 C C . THR A 1 85 ? 4.316 -14.422 22.125 1 42.62 85 THR A C 1
ATOM 648 O O . THR A 1 85 ? 4.277 -13.562 21.25 1 42.62 85 THR A O 1
ATOM 651 N N . LEU A 1 86 ? 3.162 -14.945 22.484 1 43.09 86 LEU A N 1
ATOM 652 C CA . LEU A 1 86 ? 2.111 -13.977 22.766 1 43.09 86 LEU A CA 1
ATOM 653 C C . LEU A 1 86 ? 2.656 -12.797 23.562 1 43.09 86 LEU A C 1
ATOM 655 O O . LEU A 1 86 ? 3.336 -12.992 24.578 1 43.09 86 LEU A O 1
ATOM 659 N N . HIS A 1 87 ? 3.17 -11.938 22.938 1 48.34 87 HIS A N 1
ATOM 660 C CA . HIS A 1 87 ? 3.594 -10.75 23.672 1 48.34 87 HIS A CA 1
ATOM 661 C C . HIS A 1 87 ? 2.443 -9.758 23.828 1 48.34 87 HIS A C 1
ATOM 663 O O . HIS A 1 87 ? 1.687 -9.531 22.875 1 48.34 87 HIS A O 1
ATOM 669 N N . ILE A 1 88 ? 2.043 -9.664 25.062 1 44.72 88 ILE A N 1
ATOM 670 C CA . ILE A 1 88 ? 1.143 -8.555 25.375 1 44.72 88 ILE A CA 1
ATOM 671 C C . ILE A 1 88 ? 1.656 -7.277 24.734 1 44.72 88 ILE A C 1
ATOM 673 O O . ILE A 1 88 ? 2.777 -6.84 25 1 44.72 88 ILE A O 1
ATOM 677 N N . LEU A 1 89 ? 1.282 -7.16 23.547 1 50.22 89 LEU A N 1
ATOM 678 C CA . LEU A 1 89 ? 1.714 -5.988 22.797 1 50.22 89 LEU A CA 1
ATOM 679 C C . LEU A 1 89 ? 1.363 -4.703 23.531 1 50.22 89 LEU A C 1
ATOM 681 O O . LEU A 1 89 ? 0.227 -4.531 23.984 1 50.22 89 LEU A O 1
ATOM 685 N N . SER A 1 90 ? 2.312 -4.121 24.203 1 51.59 90 SER A N 1
ATOM 686 C CA . SER A 1 90 ? 2.209 -2.826 24.875 1 51.59 90 SER A CA 1
ATOM 687 C C . SER A 1 90 ? 1.533 -1.798 23.969 1 51.59 90 SER A C 1
ATOM 689 O O . SER A 1 90 ? 1.438 -1.994 22.766 1 51.59 90 SER A O 1
ATOM 691 N N . THR A 1 91 ? 0.949 -0.875 24.672 1 54.91 91 THR A N 1
ATOM 692 C CA . THR A 1 91 ? 0.352 0.375 24.219 1 54.91 91 THR A CA 1
ATOM 693 C C . THR A 1 91 ? 1.319 1.139 23.312 1 54.91 91 THR A C 1
ATOM 695 O O . THR A 1 91 ? 0.94 2.131 22.688 1 54.91 91 THR A O 1
ATOM 698 N N . ASP A 1 92 ? 2.475 0.538 22.984 1 63.16 92 ASP A N 1
ATOM 699 C CA . ASP A 1 92 ? 3.438 1.415 22.328 1 63.16 92 ASP A CA 1
ATOM 700 C C . ASP A 1 92 ? 3.635 1.017 20.859 1 63.16 92 ASP A C 1
ATOM 702 O O . ASP A 1 92 ? 4.699 1.253 20.297 1 63.16 92 ASP A O 1
ATOM 706 N N . MET A 1 93 ? 2.633 0.421 20.391 1 67.44 93 MET A N 1
ATOM 707 C CA . MET A 1 93 ? 2.756 0.11 18.969 1 67.44 93 MET A CA 1
ATOM 708 C C . MET A 1 93 ? 2.383 1.316 18.109 1 67.44 93 MET A C 1
ATOM 710 O O . MET A 1 93 ? 1.429 2.031 18.422 1 67.44 93 MET A O 1
ATOM 714 N N . PRO A 1 94 ? 3.281 1.488 17.094 1 74.31 94 PRO A N 1
ATOM 715 C CA . PRO A 1 94 ? 2.92 2.6 16.203 1 74.31 94 PRO A CA 1
ATOM 716 C C . PRO A 1 94 ? 1.491 2.494 15.68 1 74.31 94 PRO A C 1
ATOM 718 O O . PRO A 1 94 ? 1.077 1.429 15.219 1 74.31 94 PRO A O 1
ATOM 721 N N . ASN A 1 95 ? 0.784 3.508 15.859 1 75.06 95 ASN A N 1
ATOM 722 C CA . ASN A 1 95 ? -0.601 3.621 15.414 1 75.06 95 ASN A CA 1
ATOM 723 C C . ASN A 1 95 ? -1.494 2.582 16.078 1 75.06 95 ASN A C 1
ATOM 725 O O . ASN A 1 95 ? -2.602 2.312 15.617 1 75.06 95 ASN A O 1
ATOM 729 N N . ASN A 1 96 ? -0.974 1.868 17.047 1 72.5 96 ASN A N 1
ATOM 730 C CA . ASN A 1 96 ? -1.719 0.832 17.75 1 72.5 96 ASN A CA 1
ATOM 731 C C . ASN A 1 96 ? -2.186 -0.269 16.812 1 72.5 96 ASN A C 1
ATOM 733 O O . ASN A 1 96 ? -3.324 -0.733 16.906 1 72.5 96 ASN A O 1
ATOM 737 N N . GLN A 1 97 ? -1.29 -0.522 15.875 1 77.38 97 GLN A N 1
ATOM 738 C CA . GLN A 1 97 ? -1.673 -1.509 14.867 1 77.38 97 GLN A CA 1
ATOM 739 C C . GLN A 1 97 ? -0.587 -2.566 14.695 1 77.38 97 GLN A C 1
ATOM 741 O O . GLN A 1 97 ? 0.587 -2.311 14.969 1 77.38 97 GLN A O 1
ATOM 746 N N . LEU A 1 98 ? -1.038 -3.701 14.391 1 81.19 98 LEU A N 1
ATOM 747 C CA . LEU A 1 98 ? -0.189 -4.809 13.961 1 81.19 98 LEU A CA 1
ATOM 748 C C . LEU A 1 98 ? -0.435 -5.148 12.5 1 81.19 98 LEU A C 1
ATOM 750 O O . LEU A 1 98 ? -1.523 -4.902 11.977 1 81.19 98 LEU A O 1
ATOM 754 N N . PRO A 1 99 ? 0.615 -5.586 11.828 1 87.25 99 PRO A N 1
ATOM 755 C CA . PRO A 1 99 ? 1.941 -6.062 12.219 1 87.25 99 PRO A CA 1
ATOM 756 C C . PRO A 1 99 ? 2.943 -4.93 12.422 1 87.25 99 PRO A C 1
ATOM 758 O O . PRO A 1 99 ? 2.723 -3.814 11.945 1 87.25 99 PRO A O 1
ATOM 761 N N . VAL A 1 100 ? 3.996 -5.238 13.164 1 87.69 100 VAL A N 1
ATOM 762 C CA . VAL A 1 100 ? 5.125 -4.34 13.391 1 87.69 100 VAL A CA 1
ATOM 763 C C . VAL A 1 100 ? 6.434 -5.121 13.297 1 87.69 100 VAL A C 1
ATOM 765 O O . VAL A 1 100 ? 6.547 -6.223 13.836 1 87.69 100 VAL A O 1
ATOM 768 N N . LEU A 1 101 ? 7.352 -4.648 12.539 1 88.75 101 LEU A N 1
ATOM 769 C CA . LEU A 1 101 ? 8.703 -5.188 12.5 1 88.75 101 LEU A CA 1
ATOM 770 C C . LEU A 1 101 ? 9.648 -4.367 13.367 1 88.75 101 LEU A C 1
ATOM 772 O O . LEU A 1 101 ? 9.828 -3.17 13.133 1 88.75 101 LEU A O 1
ATOM 776 N N . GLU A 1 102 ? 10.094 -4.984 14.344 1 84.88 102 GLU A N 1
ATOM 777 C CA . GLU A 1 102 ? 11.117 -4.348 15.172 1 84.88 102 GLU A CA 1
ATOM 778 C C . GLU A 1 102 ? 12.516 -4.633 14.625 1 84.88 102 GLU A C 1
ATOM 780 O O . GLU A 1 102 ? 12.883 -5.789 14.422 1 84.88 102 GLU A O 1
ATOM 785 N N . ILE A 1 103 ? 13.227 -3.523 14.391 1 82.56 103 ILE A N 1
ATOM 786 C CA . ILE A 1 103 ? 14.562 -3.627 13.812 1 82.56 103 ILE A CA 1
ATOM 787 C C . ILE A 1 103 ? 15.609 -3.199 14.836 1 82.56 103 ILE A C 1
ATOM 789 O O . ILE A 1 103 ? 15.555 -2.082 15.359 1 82.56 103 ILE A O 1
ATOM 793 N N . ASP A 1 104 ? 16.594 -3.975 15.062 1 76.19 104 ASP A N 1
ATOM 794 C CA . ASP A 1 104 ? 17.719 -3.732 15.977 1 76.19 104 ASP A CA 1
ATOM 795 C C . ASP A 1 104 ? 17.203 -3.291 17.344 1 76.19 104 ASP A C 1
ATOM 797 O O . ASP A 1 104 ? 17.844 -2.471 18.016 1 76.19 104 ASP A O 1
ATOM 801 N N . GLY A 1 105 ? 15.961 -3.605 17.688 1 73 105 GLY A N 1
ATOM 802 C CA . GLY A 1 105 ? 15.383 -3.246 18.969 1 73 105 GLY A CA 1
ATOM 803 C C . GLY A 1 105 ? 15.117 -1.759 19.109 1 73 105 GLY A C 1
ATOM 804 O O . GLY A 1 105 ? 14.789 -1.28 20.203 1 73 105 GLY A O 1
ATOM 805 N N . LYS A 1 106 ? 15.273 -1.047 18.141 1 75.69 106 LYS A N 1
ATOM 806 C CA . LYS A 1 106 ? 15.211 0.41 18.203 1 75.69 106 LYS A CA 1
ATOM 807 C C . LYS A 1 106 ? 14.055 0.956 17.391 1 75.69 106 LYS A C 1
ATOM 809 O O . LYS A 1 106 ? 13.328 1.847 17.828 1 75.69 106 LYS A O 1
ATOM 814 N N . TYR A 1 107 ? 13.883 0.332 16.25 1 81.5 107 TYR A N 1
ATOM 815 C CA . TYR A 1 107 ? 12.898 0.892 15.32 1 81.5 107 TYR A CA 1
ATOM 816 C C . TYR A 1 107 ? 11.719 -0.055 15.148 1 81.5 107 TYR A C 1
ATOM 818 O O . TYR A 1 107 ? 11.898 -1.273 15.07 1 81.5 107 TYR A O 1
ATOM 826 N N . LYS A 1 108 ? 10.531 0.505 15.203 1 87.06 108 LYS A N 1
ATOM 827 C CA . LYS A 1 108 ? 9.305 -0.253 14.953 1 87.06 108 LYS A CA 1
ATOM 828 C C . LYS A 1 108 ? 8.625 0.217 13.672 1 87.06 108 LYS A C 1
ATOM 830 O O . LYS A 1 108 ? 8.125 1.343 13.609 1 87.06 108 LYS A O 1
ATOM 835 N N . LEU A 1 109 ? 8.648 -0.654 12.734 1 91.62 109 LEU A N 1
ATOM 836 C CA . LEU A 1 109 ? 8.078 -0.358 11.422 1 91.62 109 LEU A CA 1
ATOM 837 C C . LEU A 1 109 ? 6.711 -1.02 11.266 1 91.62 109 LEU A C 1
ATOM 839 O O . LEU A 1 109 ? 6.605 -2.248 11.289 1 91.62 109 LEU A O 1
ATOM 843 N N . PRO A 1 110 ? 5.684 -0.151 11.078 1 91.75 110 PRO A N 1
ATOM 844 C CA . PRO A 1 110 ? 4.348 -0.721 10.875 1 91.75 110 PRO A CA 1
ATOM 845 C C . PRO A 1 110 ? 3.969 -0.819 9.398 1 91.75 110 PRO A C 1
ATOM 847 O O . PRO A 1 110 ? 4.789 -0.525 8.523 1 91.75 110 PRO A O 1
ATOM 850 N N . GLN A 1 111 ? 2.74 -1.269 9.156 1 93.5 111 GLN A N 1
ATOM 851 C CA . GLN A 1 111 ? 2.135 -1.429 7.84 1 93.5 111 GLN A CA 1
ATOM 852 C C . GLN A 1 111 ? 2.672 -2.67 7.137 1 93.5 111 GLN A C 1
ATOM 854 O O . GLN A 1 111 ? 3.857 -2.738 6.805 1 93.5 111 GLN A O 1
ATOM 859 N N . SER A 1 112 ? 1.784 -3.502 6.852 1 93.75 112 SER A N 1
ATOM 860 C CA . SER A 1 112 ? 2.129 -4.844 6.395 1 93.75 112 SER A CA 1
ATOM 861 C C . SER A 1 112 ? 2.936 -4.797 5.102 1 93.75 112 SER A C 1
ATOM 863 O O . SER A 1 112 ? 4.016 -5.387 5.016 1 93.75 112 SER A O 1
ATOM 865 N N . LEU A 1 113 ? 2.488 -4.023 4.102 1 97 113 LEU A N 1
ATOM 866 C CA . LEU A 1 113 ? 3.18 -4.023 2.816 1 97 113 LEU A CA 1
ATOM 867 C C . LEU A 1 113 ? 4.469 -3.213 2.895 1 97 113 LEU A C 1
ATOM 869 O O . LEU A 1 113 ? 5.422 -3.486 2.162 1 97 113 LEU A O 1
ATOM 873 N N . THR A 1 114 ? 4.5 -2.26 3.812 1 97.06 114 THR A N 1
ATOM 874 C CA . THR A 1 114 ? 5.738 -1.534 4.07 1 97.06 114 THR A CA 1
ATOM 875 C C . THR A 1 114 ? 6.809 -2.469 4.629 1 97.06 114 THR A C 1
ATOM 877 O O . THR A 1 114 ? 7.949 -2.471 4.156 1 97.06 114 THR A O 1
ATOM 880 N N . ILE A 1 115 ? 6.367 -3.264 5.578 1 94.38 115 ILE A N 1
ATOM 881 C CA . ILE A 1 115 ? 7.281 -4.219 6.195 1 94.38 115 ILE A CA 1
ATOM 882 C C . ILE A 1 115 ? 7.785 -5.207 5.148 1 94.38 115 ILE A C 1
ATOM 884 O O . ILE A 1 115 ? 8.992 -5.441 5.031 1 94.38 115 ILE A O 1
ATOM 888 N N . ALA A 1 116 ? 6.891 -5.723 4.422 1 95.38 116 ALA A N 1
ATOM 889 C CA . ALA A 1 116 ? 7.246 -6.723 3.418 1 95.38 116 ALA A CA 1
ATOM 890 C C . ALA A 1 116 ? 8.172 -6.133 2.361 1 95.38 116 ALA A C 1
ATOM 892 O O . ALA A 1 116 ? 9.148 -6.773 1.956 1 95.38 116 ALA A O 1
ATOM 893 N N . ARG A 1 117 ? 7.883 -4.961 1.917 1 97.75 117 ARG A N 1
ATOM 894 C CA . ARG A 1 117 ? 8.711 -4.293 0.921 1 97.75 117 ARG A CA 1
ATOM 895 C C . ARG A 1 117 ? 10.117 -4.035 1.464 1 97.75 117 ARG A C 1
ATOM 897 O O . ARG A 1 117 ? 11.102 -4.203 0.749 1 97.75 117 ARG A O 1
ATOM 904 N N . TYR A 1 118 ? 10.172 -3.627 2.674 1 95.81 118 TYR A N 1
ATOM 905 C CA . TYR A 1 118 ? 11.453 -3.375 3.316 1 95.81 118 TYR A CA 1
ATOM 906 C C . TYR A 1 118 ? 12.312 -4.637 3.336 1 95.81 118 TYR A C 1
ATOM 908 O O . TYR A 1 118 ? 13.484 -4.602 2.953 1 95.81 118 TYR A O 1
ATOM 916 N N . VAL A 1 119 ? 11.719 -5.703 3.736 1 92.38 119 VAL A N 1
ATOM 917 C CA . VAL A 1 119 ? 12.414 -6.984 3.793 1 92.38 119 VAL A CA 1
ATOM 918 C C . VAL A 1 119 ? 12.836 -7.41 2.389 1 92.38 119 VAL A C 1
ATOM 920 O O . VAL A 1 119 ? 13.969 -7.859 2.182 1 92.38 119 VAL A O 1
ATOM 923 N N . ALA A 1 120 ? 11.961 -7.25 1.467 1 96 120 ALA A N 1
ATOM 924 C CA . ALA A 1 120 ? 12.242 -7.637 0.086 1 96 120 ALA A CA 1
ATOM 925 C C . ALA A 1 120 ? 13.414 -6.852 -0.48 1 96 120 ALA A C 1
ATOM 927 O O . ALA A 1 120 ? 14.281 -7.414 -1.161 1 96 120 ALA A O 1
ATOM 928 N N . ARG A 1 121 ? 13.43 -5.613 -0.208 1 96.12 121 ARG A N 1
ATOM 929 C CA . ARG A 1 121 ? 14.523 -4.777 -0.699 1 96.12 121 ARG A CA 1
ATOM 930 C C . ARG A 1 121 ? 15.828 -5.102 0.018 1 96.12 121 ARG A C 1
ATOM 932 O O . ARG A 1 121 ? 16.891 -5.156 -0.607 1 96.12 121 ARG A O 1
ATOM 939 N N . LEU A 1 122 ? 15.727 -5.285 1.222 1 93.19 122 LEU A N 1
ATOM 940 C CA . LEU A 1 122 ? 16.891 -5.578 2.041 1 93.19 122 LEU A CA 1
ATOM 941 C C . LEU A 1 122 ? 17.578 -6.855 1.568 1 93.19 122 LEU A C 1
ATOM 943 O O . LEU A 1 122 ? 18.812 -6.938 1.562 1 93.19 122 LEU A O 1
ATOM 947 N N . TYR A 1 123 ? 16.797 -7.785 1.116 1 91 123 TYR A N 1
ATOM 948 C CA . TYR A 1 123 ? 17.375 -9.102 0.839 1 91 123 TYR A CA 1
ATOM 949 C C . TYR A 1 123 ? 17.297 -9.43 -0.647 1 91 123 TYR A C 1
ATOM 951 O O . TYR A 1 123 ? 17.375 -10.594 -1.037 1 91 123 TYR A O 1
ATOM 959 N N . GLY A 1 124 ? 16.938 -8.477 -1.459 1 93.44 124 GLY A N 1
ATOM 960 C CA . GLY A 1 124 ? 17.094 -8.609 -2.898 1 93.44 124 GLY A CA 1
ATOM 961 C C . GLY A 1 124 ? 15.93 -9.328 -3.559 1 93.44 124 GLY A C 1
ATOM 962 O O . GLY A 1 124 ? 16.109 -10.016 -4.562 1 93.44 124 GLY A O 1
ATOM 963 N N . MET A 1 125 ? 14.773 -9.195 -3.047 1 94.38 125 MET A N 1
ATOM 964 C CA . MET A 1 125 ? 13.586 -9.859 -3.584 1 94.38 125 MET A CA 1
ATOM 965 C C . MET A 1 125 ? 12.625 -8.844 -4.188 1 94.38 125 MET A C 1
ATOM 967 O O . MET A 1 125 ? 11.469 -9.164 -4.461 1 94.38 125 MET A O 1
ATOM 971 N N . ALA A 1 126 ? 13.055 -7.566 -4.336 1 97 126 ALA A N 1
ATOM 972 C CA . ALA A 1 126 ? 12.109 -6.527 -4.738 1 97 126 ALA A CA 1
ATOM 973 C C . ALA A 1 126 ? 12.164 -6.285 -6.242 1 97 126 ALA A C 1
ATOM 975 O O . ALA A 1 126 ? 11.266 -5.656 -6.812 1 97 126 ALA A O 1
ATOM 976 N N . GLY A 1 127 ? 13.047 -6.836 -6.926 1 95.12 127 GLY A N 1
ATOM 977 C CA . GLY A 1 127 ? 13.359 -6.523 -8.312 1 95.12 127 GLY A CA 1
ATOM 978 C C . GLY A 1 127 ? 14.797 -6.105 -8.523 1 95.12 127 GLY A C 1
ATOM 979 O O . GLY A 1 127 ? 15.484 -5.719 -7.57 1 95.12 127 GLY A O 1
ATOM 980 N N . LYS A 1 128 ? 15.258 -6.09 -9.742 1 95.12 128 LYS A N 1
ATOM 981 C CA . LYS A 1 128 ? 16.672 -5.906 -10.031 1 95.12 128 LYS A CA 1
ATOM 982 C C . LYS A 1 128 ? 16.969 -4.469 -10.438 1 95.12 128 LYS A C 1
ATOM 984 O O . LYS A 1 128 ? 18.141 -4.062 -10.516 1 95.12 128 LYS A O 1
ATOM 989 N N . ASP A 1 129 ? 16 -3.752 -10.766 1 95.12 129 ASP A N 1
ATOM 990 C CA . ASP A 1 129 ? 16.125 -2.34 -11.109 1 95.12 129 ASP A CA 1
ATOM 991 C C . ASP A 1 129 ? 14.859 -1.564 -10.742 1 95.12 129 ASP A C 1
ATOM 993 O O . ASP A 1 129 ? 13.898 -2.143 -10.227 1 95.12 129 ASP A O 1
ATOM 997 N N . LEU A 1 130 ? 14.891 -0.292 -10.984 1 94.12 130 LEU A N 1
ATOM 998 C CA . LEU A 1 130 ? 13.812 0.597 -10.562 1 94.12 130 LEU A CA 1
ATOM 999 C C . LEU A 1 130 ? 12.484 0.165 -11.164 1 94.12 130 LEU A C 1
ATOM 1001 O O . LEU A 1 130 ? 11.461 0.132 -10.477 1 94.12 130 LEU A O 1
ATOM 1005 N N . PHE A 1 131 ? 12.5 -0.164 -12.391 1 92.69 131 PHE A N 1
ATOM 1006 C CA . PHE A 1 131 ? 11.258 -0.514 -13.055 1 92.69 131 PHE A CA 1
ATOM 1007 C C . PHE A 1 131 ? 10.734 -1.857 -12.562 1 92.69 131 PHE A C 1
ATOM 1009 O O . PHE A 1 131 ? 9.539 -2.008 -12.297 1 92.69 131 PHE A O 1
ATOM 1016 N N . SER A 1 132 ? 11.586 -2.846 -12.5 1 94.88 132 SER A N 1
ATOM 1017 C CA . SER A 1 132 ? 11.148 -4.156 -12.031 1 94.88 132 SER A CA 1
ATOM 1018 C C . SER A 1 132 ? 10.648 -4.09 -10.586 1 94.88 132 SER A C 1
ATOM 1020 O O . SER A 1 132 ? 9.742 -4.828 -10.203 1 94.88 132 SER A O 1
ATOM 1022 N N . GLU A 1 133 ? 11.242 -3.221 -9.797 1 97.19 133 GLU A N 1
ATOM 1023 C CA . GLU A 1 133 ? 10.727 -3.004 -8.445 1 97.19 133 GLU A CA 1
ATOM 1024 C C . GLU A 1 133 ? 9.32 -2.414 -8.477 1 97.19 133 GLU A C 1
ATOM 1026 O O . GLU A 1 133 ? 8.453 -2.826 -7.703 1 97.19 133 GLU A O 1
ATOM 1031 N N . ALA A 1 134 ? 9.125 -1.508 -9.352 1 96.69 134 ALA A N 1
ATOM 1032 C CA . ALA A 1 134 ? 7.809 -0.9 -9.492 1 96.69 134 ALA A CA 1
ATOM 1033 C C . ALA A 1 134 ? 6.781 -1.92 -9.977 1 96.69 134 ALA A C 1
ATOM 1035 O O . ALA A 1 134 ? 5.633 -1.914 -9.531 1 96.69 134 ALA A O 1
ATOM 1036 N N . TRP A 1 135 ? 7.227 -2.707 -10.867 1 95.25 135 TRP A N 1
ATOM 1037 C CA . TRP A 1 135 ? 6.32 -3.725 -11.383 1 95.25 135 TRP A CA 1
ATOM 1038 C C . TRP A 1 135 ? 5.93 -4.719 -10.297 1 95.25 135 TRP A C 1
ATOM 1040 O O . TRP A 1 135 ? 4.773 -5.141 -10.219 1 95.25 135 TRP A O 1
ATOM 1050 N N . ALA A 1 136 ? 6.863 -5.082 -9.477 1 96.94 136 ALA A N 1
ATOM 1051 C CA . ALA A 1 136 ? 6.551 -5.926 -8.328 1 96.94 136 ALA A CA 1
ATOM 1052 C C . ALA A 1 136 ? 5.547 -5.246 -7.398 1 96.94 136 ALA A C 1
ATOM 1054 O O . ALA A 1 136 ? 4.586 -5.871 -6.945 1 96.94 136 ALA A O 1
ATOM 1055 N N . ASP A 1 137 ? 5.777 -3.975 -7.152 1 98 137 ASP A N 1
ATOM 1056 C CA . ASP A 1 137 ? 4.836 -3.205 -6.34 1 98 137 ASP A CA 1
ATOM 1057 C C . ASP A 1 137 ? 3.432 -3.252 -6.934 1 98 137 ASP A C 1
ATOM 1059 O O . ASP A 1 137 ? 2.449 -3.406 -6.207 1 98 137 ASP A O 1
ATOM 1063 N N . TYR A 1 138 ? 3.367 -3.107 -8.211 1 96 138 TYR A N 1
ATOM 1064 C CA . TYR A 1 138 ? 2.09 -3.127 -8.914 1 96 138 TYR A CA 1
ATOM 1065 C C . TYR A 1 138 ? 1.351 -4.438 -8.672 1 96 138 TYR A C 1
ATOM 1067 O O . TYR A 1 138 ? 0.173 -4.434 -8.305 1 96 138 TYR A O 1
ATOM 1075 N N . ILE A 1 139 ? 2.043 -5.484 -8.844 1 95.75 139 ILE A N 1
ATOM 1076 C CA . ILE A 1 139 ? 1.436 -6.797 -8.648 1 95.75 139 ILE A CA 1
ATOM 1077 C C . ILE A 1 139 ? 0.962 -6.938 -7.203 1 95.75 139 ILE A C 1
ATOM 1079 O O . ILE A 1 139 ? -0.171 -7.355 -6.953 1 95.75 139 ILE A O 1
ATOM 1083 N N . VAL A 1 140 ? 1.81 -6.562 -6.281 1 97.38 140 VAL A N 1
ATOM 1084 C CA . VAL A 1 140 ? 1.515 -6.695 -4.859 1 97.38 140 VAL A CA 1
ATOM 1085 C C . VAL A 1 140 ? 0.276 -5.875 -4.508 1 97.38 140 VAL A C 1
ATOM 1087 O O . VAL A 1 140 ? -0.641 -6.371 -3.85 1 97.38 140 VAL A O 1
ATOM 1090 N N . GLU A 1 141 ? 0.283 -4.684 -4.953 1 97.12 141 GLU A N 1
ATOM 1091 C CA . GLU A 1 141 ? -0.849 -3.812 -4.648 1 97.12 141 GLU A CA 1
ATOM 1092 C C . GLU A 1 141 ? -2.131 -4.328 -5.297 1 97.12 141 GLU A C 1
ATOM 1094 O O . GLU A 1 141 ? -3.221 -4.176 -4.738 1 97.12 141 GLU A O 1
ATOM 1099 N N . THR A 1 142 ? -2.031 -4.84 -6.48 1 96.12 142 THR A N 1
ATOM 1100 C CA . THR A 1 142 ? -3.195 -5.402 -7.152 1 96.12 142 THR A CA 1
ATOM 1101 C C . THR A 1 142 ? -3.77 -6.57 -6.352 1 96.12 142 THR A C 1
ATOM 1103 O O . THR A 1 142 ? -4.984 -6.672 -6.18 1 96.12 142 THR A O 1
ATOM 1106 N N . PHE A 1 143 ? -2.92 -7.391 -5.852 1 96.06 143 PHE A N 1
ATOM 1107 C CA . PHE A 1 143 ? -3.373 -8.5 -5.023 1 96.06 143 PHE A CA 1
ATOM 1108 C C . PHE A 1 143 ? -3.947 -7.988 -3.705 1 96.06 143 PHE A C 1
ATOM 1110 O O . PHE A 1 143 ? -4.875 -8.578 -3.154 1 96.06 143 PHE A O 1
ATOM 1117 N N . ASP A 1 144 ? -3.348 -6.922 -3.205 1 96.19 144 ASP A N 1
ATOM 1118 C CA . ASP A 1 144 ? -3.904 -6.336 -1.989 1 96.19 144 ASP A CA 1
ATOM 1119 C C . ASP A 1 144 ? -5.332 -5.852 -2.217 1 96.19 144 ASP A C 1
ATOM 1121 O O . ASP A 1 144 ? -6.176 -5.945 -1.322 1 96.19 144 ASP A O 1
ATOM 1125 N N . ASP A 1 145 ? -5.586 -5.336 -3.41 1 94.88 145 ASP A N 1
ATOM 1126 C CA . ASP A 1 145 ? -6.953 -4.953 -3.756 1 94.88 145 ASP A CA 1
ATOM 1127 C C . ASP A 1 145 ? -7.898 -6.148 -3.65 1 94.88 145 ASP A C 1
ATOM 1129 O O . ASP A 1 145 ? -9.023 -6.012 -3.158 1 94.88 145 ASP A O 1
ATOM 1133 N N . LEU A 1 146 ? -7.453 -7.273 -4.125 1 95.88 146 LEU A N 1
ATOM 1134 C CA . LEU A 1 146 ? -8.266 -8.484 -4.023 1 95.88 146 LEU A CA 1
ATOM 1135 C C . LEU A 1 146 ? -8.492 -8.867 -2.564 1 95.88 146 LEU A C 1
ATOM 1137 O O . LEU A 1 146 ? -9.586 -9.289 -2.193 1 95.88 146 LEU A O 1
ATOM 1141 N N . HIS A 1 147 ? -7.469 -8.695 -1.778 1 94.88 147 HIS A N 1
ATOM 1142 C CA . HIS A 1 147 ? -7.555 -8.984 -0.352 1 94.88 147 HIS A CA 1
ATOM 1143 C C . HIS A 1 147 ? -8.641 -8.148 0.318 1 94.88 147 HIS A C 1
ATOM 1145 O O . HIS A 1 147 ? -9.438 -8.672 1.105 1 94.88 147 HIS A O 1
ATOM 1151 N N . VAL A 1 148 ? -8.641 -6.953 0.003 1 92.69 148 VAL A N 1
ATOM 1152 C CA . VAL A 1 148 ? -9.617 -6.027 0.572 1 92.69 148 VAL A CA 1
ATOM 1153 C C . VAL A 1 148 ? -11.031 -6.441 0.158 1 92.69 148 VAL A C 1
ATOM 1155 O O . VAL A 1 148 ? -11.945 -6.465 0.985 1 92.69 148 VAL A O 1
ATOM 1158 N N . GLU A 1 149 ? -11.195 -6.77 -1.134 1 93.81 149 GLU A N 1
ATOM 1159 C CA . GLU A 1 149 ? -12.5 -7.219 -1.61 1 93.81 149 GLU A CA 1
ATOM 1160 C C . GLU A 1 149 ? -12.953 -8.477 -0.877 1 93.81 149 GLU A C 1
ATOM 1162 O O . GLU A 1 149 ? -14.117 -8.602 -0.509 1 93.81 149 GLU A O 1
ATOM 1167 N N . PHE A 1 150 ? -12.055 -9.359 -0.662 1 94.06 150 PHE A N 1
ATOM 1168 C CA . PHE A 1 150 ? -12.359 -10.594 0.06 1 94.06 150 PHE A CA 1
ATOM 1169 C C . PHE A 1 150 ? -12.727 -10.289 1.508 1 94.06 150 PHE A C 1
ATOM 1171 O O . PHE A 1 150 ? -13.664 -10.883 2.053 1 94.06 150 PHE A O 1
ATOM 1178 N N . GLY A 1 151 ? -12.016 -9.367 2.143 1 90.69 151 GLY A N 1
ATOM 1179 C CA . GLY A 1 151 ? -12.273 -8.977 3.518 1 90.69 151 GLY A CA 1
ATOM 1180 C C . GLY A 1 151 ? -13.688 -8.461 3.73 1 90.69 151 GLY A C 1
ATOM 1181 O O . GLY A 1 151 ? -14.273 -8.664 4.797 1 90.69 151 GLY A O 1
ATOM 1182 N N . LYS A 1 152 ? -14.203 -7.824 2.705 1 88.94 152 LYS A N 1
ATOM 1183 C CA . LYS A 1 152 ? -15.562 -7.309 2.789 1 88.94 152 LYS A CA 1
ATOM 1184 C C . LYS A 1 152 ? -16.562 -8.438 2.994 1 88.94 152 LYS A C 1
ATOM 1186 O O . LYS A 1 152 ? -17.578 -8.258 3.686 1 88.94 152 LYS A O 1
ATOM 1191 N N . THR A 1 153 ? -16.281 -9.578 2.369 1 91.69 153 THR A N 1
ATOM 1192 C CA . THR A 1 153 ? -17.188 -10.719 2.51 1 91.69 153 THR A CA 1
ATOM 1193 C C . THR A 1 153 ? -17.109 -11.289 3.922 1 91.69 153 THR A C 1
ATOM 1195 O O . THR A 1 153 ? -18.141 -11.695 4.484 1 91.69 153 THR A O 1
ATOM 1198 N N . LEU A 1 154 ? -15.984 -11.211 4.531 1 86.56 154 LEU A N 1
ATOM 1199 C CA . LEU A 1 154 ? -15.766 -11.812 5.844 1 86.56 154 LEU A CA 1
ATOM 1200 C C . LEU A 1 154 ? -16.281 -10.906 6.953 1 86.56 154 LEU A C 1
ATOM 1202 O O . LEU A 1 154 ? -16.766 -11.391 7.977 1 86.56 154 LEU A O 1
ATOM 1206 N N . ASN A 1 155 ? -16.234 -9.656 6.766 1 84.25 155 ASN A N 1
ATOM 1207 C CA . ASN A 1 155 ? -16.516 -8.695 7.828 1 84.25 155 ASN A CA 1
ATOM 1208 C C . ASN A 1 155 ? -17.984 -8.305 7.852 1 84.25 155 ASN A C 1
ATOM 1210 O O . ASN A 1 155 ? -18.453 -7.66 8.797 1 84.25 155 ASN A O 1
ATOM 1214 N N . GLU A 1 156 ? -18.734 -8.727 6.809 1 87.62 156 GLU A N 1
ATOM 1215 C CA . GLU A 1 156 ? -20.156 -8.391 6.754 1 87.62 156 GLU A CA 1
ATOM 1216 C C . GLU A 1 156 ? -20.953 -9.195 7.773 1 87.62 156 GLU A C 1
ATOM 1218 O O . GLU A 1 156 ? -20.859 -10.422 7.812 1 87.62 156 GLU A O 1
ATOM 1223 N N . LYS A 1 157 ? -21.734 -8.438 8.57 1 87.19 157 LYS A N 1
ATOM 1224 C CA . LYS A 1 157 ? -22.422 -9.078 9.695 1 87.19 157 LYS A CA 1
ATOM 1225 C C . LYS A 1 157 ? -23.828 -9.516 9.297 1 87.19 157 LYS A C 1
ATOM 1227 O O . LYS A 1 157 ? -24.375 -10.469 9.867 1 87.19 157 LYS A O 1
ATOM 1232 N N . ASP A 1 158 ? -24.406 -8.82 8.344 1 90.56 158 ASP A N 1
ATOM 1233 C CA . ASP A 1 158 ? -25.719 -9.227 7.844 1 90.56 158 ASP A CA 1
ATOM 1234 C C . ASP A 1 158 ? -25.594 -10.453 6.941 1 90.56 158 ASP A C 1
ATOM 1236 O O . ASP A 1 158 ? -24.953 -10.398 5.891 1 90.56 158 ASP A O 1
ATOM 1240 N N . GLU A 1 159 ? -26.297 -11.453 7.328 1 92.31 159 GLU A N 1
ATOM 1241 C CA . GLU A 1 159 ? -26.125 -12.742 6.672 1 92.31 159 GLU A CA 1
ATOM 1242 C C . GLU A 1 159 ? -26.578 -12.68 5.215 1 92.31 159 GLU A C 1
ATOM 1244 O O . GLU A 1 159 ? -25.938 -13.281 4.34 1 92.31 159 GLU A O 1
ATOM 1249 N N . GLN A 1 160 ? -27.641 -12 5.023 1 93.81 160 GLN A N 1
ATOM 1250 C CA . GLN A 1 160 ? -28.125 -11.906 3.654 1 93.81 160 GLN A CA 1
ATOM 1251 C C . GLN A 1 160 ? -27.156 -11.102 2.785 1 93.81 160 GLN A C 1
ATOM 1253 O O . GLN A 1 160 ? -26.859 -11.492 1.658 1 93.81 160 GLN A O 1
ATOM 1258 N N . LYS A 1 161 ? -26.719 -10.062 3.277 1 92 161 LYS A N 1
ATOM 1259 C CA . LYS A 1 161 ? -25.75 -9.242 2.555 1 92 161 LYS A CA 1
ATOM 1260 C C . LYS A 1 161 ? -24.422 -9.969 2.381 1 92 161 LYS A C 1
ATOM 1262 O O . LYS A 1 161 ? -23.781 -9.867 1.331 1 92 161 LYS A O 1
ATOM 1267 N N . LYS A 1 162 ? -24.078 -10.711 3.352 1 93.62 162 LYS A N 1
ATOM 1268 C CA . LYS A 1 162 ? -22.859 -11.5 3.297 1 93.62 162 LYS A CA 1
ATOM 1269 C C . LYS A 1 162 ? -22.906 -12.531 2.172 1 93.62 162 LYS A C 1
ATOM 1271 O O . LYS A 1 162 ? -21.953 -12.68 1.407 1 93.62 162 LYS A O 1
ATOM 1276 N N . ALA A 1 163 ? -23.969 -13.148 2.088 1 95.25 163 ALA A N 1
ATOM 1277 C CA . ALA A 1 163 ? -24.141 -14.156 1.043 1 95.25 163 ALA A CA 1
ATOM 1278 C C . ALA A 1 163 ? -24.078 -13.523 -0.344 1 95.25 163 ALA A C 1
ATOM 1280 O O . ALA A 1 163 ? -23.453 -14.078 -1.256 1 95.25 163 ALA A O 1
ATOM 1281 N N . LYS A 1 164 ? -24.672 -12.398 -0.443 1 95.62 164 LYS A N 1
ATOM 1282 C CA . LYS A 1 164 ? -24.672 -11.688 -1.721 1 95.62 164 LYS A CA 1
ATOM 1283 C C . LYS A 1 164 ? -23.25 -11.242 -2.088 1 95.62 164 LYS A C 1
ATOM 1285 O O . LYS A 1 164 ? -22.828 -11.406 -3.23 1 95.62 164 LYS A O 1
ATOM 1290 N N . LEU A 1 165 ? -22.578 -10.734 -1.147 1 94.25 165 LEU A N 1
ATOM 1291 C CA . LEU A 1 165 ? -21.203 -10.281 -1.369 1 94.25 165 LEU A CA 1
ATOM 1292 C C . LEU A 1 165 ? -20.297 -11.453 -1.733 1 94.25 165 LEU A C 1
ATOM 1294 O O . LEU A 1 165 ? -19.438 -11.328 -2.615 1 94.25 165 LEU A O 1
ATOM 1298 N N . THR A 1 166 ? -20.5 -12.5 -1.057 1 95.12 166 THR A N 1
ATOM 1299 C CA . THR A 1 166 ? -19.688 -13.688 -1.308 1 95.12 166 THR A CA 1
ATOM 1300 C C . THR A 1 166 ? -19.922 -14.211 -2.721 1 95.12 166 THR A C 1
ATOM 1302 O O . THR A 1 166 ? -18.969 -14.547 -3.432 1 95.12 166 THR A O 1
ATOM 1305 N N . ARG A 1 167 ? -21.125 -14.219 -3.092 1 95.81 167 ARG A N 1
ATOM 1306 C CA . ARG A 1 167 ? -21.469 -14.656 -4.441 1 95.81 167 ARG A CA 1
ATOM 1307 C C . ARG A 1 167 ? -20.859 -13.727 -5.488 1 95.81 167 ARG A C 1
ATOM 1309 O O . ARG A 1 167 ? -20.266 -14.188 -6.469 1 95.81 167 ARG A O 1
ATOM 1316 N N . THR A 1 168 ? -20.984 -12.492 -5.258 1 96.62 168 THR A N 1
ATOM 1317 C CA . THR A 1 168 ? -20.406 -11.5 -6.172 1 96.62 168 THR A CA 1
ATOM 1318 C C . THR A 1 168 ? -18.891 -11.656 -6.27 1 96.62 168 THR A C 1
ATOM 1320 O O . THR A 1 168 ? -18.328 -11.586 -7.359 1 96.62 168 THR A O 1
ATOM 1323 N N . PHE A 1 169 ? -18.312 -11.906 -5.148 1 96.62 169 PHE A N 1
ATOM 1324 C CA . PHE A 1 169 ? -16.859 -12.086 -5.121 1 96.62 169 PHE A CA 1
ATOM 1325 C C . PHE A 1 169 ? -16.453 -13.312 -5.938 1 96.62 169 PHE A C 1
ATOM 1327 O O . PHE A 1 169 ? -15.57 -13.227 -6.789 1 96.62 169 PHE A O 1
ATOM 1334 N N . ARG A 1 170 ? -17.125 -14.367 -5.816 1 95.75 170 ARG A N 1
ATOM 1335 C CA . ARG A 1 170 ? -16.75 -15.641 -6.41 1 95.75 170 ARG A CA 1
ATOM 1336 C C . ARG A 1 170 ? -17.109 -15.68 -7.895 1 95.75 170 ARG A C 1
ATOM 1338 O O . ARG A 1 170 ? -16.359 -16.234 -8.703 1 95.75 170 ARG A O 1
ATOM 1345 N N . GLU A 1 171 ? -18.141 -14.984 -8.219 1 95.69 171 GLU A N 1
ATOM 1346 C CA . GLU A 1 171 ? -18.656 -15.148 -9.57 1 95.69 171 GLU A CA 1
ATOM 1347 C C . GLU A 1 171 ? -18.188 -14.016 -10.477 1 95.69 171 GLU A C 1
ATOM 1349 O O . GLU A 1 171 ? -18.188 -14.156 -11.703 1 95.69 171 GLU A O 1
ATOM 1354 N N . THR A 1 172 ? -17.812 -12.945 -9.867 1 96.06 172 THR A N 1
ATOM 1355 C CA . THR A 1 172 ? -17.516 -11.789 -10.711 1 96.06 172 THR A CA 1
ATOM 1356 C C . THR A 1 172 ? -16.109 -11.25 -10.422 1 96.06 172 THR A C 1
ATOM 1358 O O . THR A 1 172 ? -15.266 -11.211 -11.312 1 96.06 172 THR A O 1
ATOM 1361 N N . ILE A 1 173 ? -15.852 -11 -9.25 1 95.88 173 ILE A N 1
ATOM 1362 C CA . ILE A 1 173 ? -14.641 -10.273 -8.891 1 95.88 173 ILE A CA 1
ATOM 1363 C C . ILE A 1 173 ? -13.422 -11.18 -9.07 1 95.88 173 ILE A C 1
ATOM 1365 O O . ILE A 1 173 ? -12.461 -10.812 -9.75 1 95.88 173 ILE A O 1
ATOM 1369 N N . LEU A 1 174 ? -13.477 -12.344 -8.477 1 96.06 174 LEU A N 1
ATOM 1370 C CA . LEU A 1 174 ? -12.336 -13.258 -8.484 1 96.06 174 LEU A CA 1
ATOM 1371 C C . LEU A 1 174 ? -12 -13.703 -9.906 1 96.06 174 LEU A C 1
ATOM 1373 O O . LEU A 1 174 ? -10.852 -13.617 -10.336 1 96.06 174 LEU A O 1
ATOM 1377 N N . PRO A 1 175 ? -12.992 -14.078 -10.695 1 94.5 175 PRO A N 1
ATOM 1378 C CA . PRO A 1 175 ? -12.672 -14.477 -12.07 1 94.5 175 PRO A CA 1
ATOM 1379 C C . PRO A 1 175 ? -12.078 -13.344 -12.898 1 94.5 175 PRO A C 1
ATOM 1381 O O . PRO A 1 175 ? -11.125 -13.555 -13.648 1 94.5 175 PRO A O 1
ATOM 1384 N N . ARG A 1 176 ? -12.625 -12.18 -12.75 1 93.12 176 ARG A N 1
ATOM 1385 C CA . ARG A 1 176 ? -12.086 -11.023 -13.461 1 93.12 176 ARG A CA 1
ATOM 1386 C C . ARG A 1 176 ? -10.641 -10.766 -13.047 1 93.12 176 ARG A C 1
ATOM 1388 O O . ARG A 1 176 ? -9.789 -10.492 -13.898 1 93.12 176 ARG A O 1
ATOM 1395 N N . PHE A 1 177 ? -10.445 -10.844 -11.836 1 94.81 177 PHE A N 1
ATOM 1396 C CA . PHE A 1 177 ? -9.109 -10.633 -11.289 1 94.81 177 PHE A CA 1
ATOM 1397 C C . PHE A 1 177 ? -8.133 -11.664 -11.844 1 94.81 177 PHE A C 1
ATOM 1399 O O . PHE A 1 177 ? -7.047 -11.312 -12.312 1 94.81 177 PHE A O 1
ATOM 1406 N N . LEU A 1 178 ? -8.508 -12.875 -11.812 1 93.75 178 LEU A N 1
ATOM 1407 C CA . LEU A 1 178 ? -7.641 -13.961 -12.258 1 93.75 178 LEU A CA 1
ATOM 1408 C C . LEU A 1 178 ? -7.363 -13.852 -13.75 1 93.75 178 LEU A C 1
ATOM 1410 O O . LEU A 1 178 ? -6.25 -14.141 -14.203 1 93.75 178 LEU A O 1
ATOM 1414 N N . ASN A 1 179 ? -8.328 -13.438 -14.469 1 92.31 179 ASN A N 1
ATOM 1415 C CA . ASN A 1 179 ? -8.117 -13.211 -15.891 1 92.31 179 ASN A CA 1
ATOM 1416 C C . ASN A 1 179 ? -7.074 -12.125 -16.141 1 92.31 179 ASN A C 1
ATOM 1418 O O . ASN A 1 179 ? -6.188 -12.297 -16.984 1 92.31 179 ASN A O 1
ATOM 1422 N N . ASN A 1 180 ? -7.223 -11.102 -15.438 1 90.31 180 ASN A N 1
ATOM 1423 C CA . ASN A 1 180 ? -6.277 -9.992 -15.57 1 90.31 180 ASN A CA 1
ATOM 1424 C C . ASN A 1 180 ? -4.867 -10.414 -15.164 1 90.31 180 ASN A C 1
ATOM 1426 O O . ASN A 1 180 ? -3.891 -10.047 -15.82 1 90.31 180 ASN A O 1
ATOM 1430 N N . MET A 1 181 ? -4.777 -11.18 -14.117 1 91.31 181 MET A N 1
ATOM 1431 C CA . MET A 1 181 ? -3.467 -11.609 -13.625 1 91.31 181 MET A CA 1
ATOM 1432 C C . MET A 1 181 ? -2.824 -12.602 -14.586 1 91.31 181 MET A C 1
ATOM 1434 O O . MET A 1 181 ? -1.602 -12.617 -14.742 1 91.31 181 MET A O 1
ATOM 1438 N N . GLU A 1 182 ? -3.646 -13.398 -15.172 1 89.94 182 GLU A N 1
ATOM 1439 C CA . GLU A 1 182 ? -3.146 -14.305 -16.203 1 89.94 182 GLU A CA 1
ATOM 1440 C C . GLU A 1 182 ? -2.512 -13.539 -17.359 1 89.94 182 GLU A C 1
ATOM 1442 O O . GLU A 1 182 ? -1.432 -13.906 -17.828 1 89.94 182 GLU A O 1
ATOM 1447 N N . LYS A 1 183 ? -3.178 -12.547 -17.75 1 87.31 183 LYS A N 1
ATOM 1448 C CA . LYS A 1 183 ? -2.65 -11.703 -18.812 1 87.31 183 LYS A CA 1
ATOM 1449 C C . LYS A 1 183 ? -1.346 -11.031 -18.391 1 87.31 183 LYS A C 1
ATOM 1451 O O . LYS A 1 183 ? -0.389 -10.977 -19.156 1 87.31 183 LYS A O 1
ATOM 1456 N N . THR A 1 184 ? -1.328 -10.562 -17.234 1 88.69 184 THR A N 1
ATOM 1457 C CA . THR A 1 184 ? -0.146 -9.898 -16.703 1 88.69 184 THR A CA 1
ATOM 1458 C C . THR A 1 184 ? 1.037 -10.859 -16.641 1 88.69 184 THR A C 1
ATOM 1460 O O . THR A 1 184 ? 2.156 -10.5 -17.016 1 88.69 184 THR A O 1
ATOM 1463 N N . LEU A 1 185 ? 0.789 -12.031 -16.125 1 89.31 185 LEU A N 1
ATOM 1464 C CA . LEU A 1 185 ? 1.841 -13.039 -16.031 1 89.31 185 LEU A CA 1
ATOM 1465 C C . LEU A 1 185 ? 2.439 -13.328 -17.406 1 89.31 185 LEU A C 1
ATOM 1467 O O . LEU A 1 185 ? 3.65 -13.523 -17.531 1 89.31 185 LEU A O 1
ATOM 1471 N N . LYS A 1 186 ? 1.644 -13.305 -18.359 1 87.19 186 LYS A N 1
ATOM 1472 C CA . LYS A 1 186 ? 2.072 -13.625 -19.719 1 87.19 186 LYS A CA 1
ATOM 1473 C C . LYS A 1 186 ? 3.025 -12.562 -20.266 1 87.19 186 LYS A C 1
ATOM 1475 O O . LYS A 1 186 ? 3.818 -12.836 -21.156 1 87.19 186 LYS A O 1
ATOM 1480 N N . THR A 1 187 ? 2.941 -11.398 -19.656 1 84.44 187 THR A N 1
ATOM 1481 C CA . THR A 1 187 ? 3.812 -10.328 -20.125 1 84.44 187 THR A CA 1
ATOM 1482 C C . THR A 1 187 ? 5.25 -10.562 -19.672 1 84.44 187 THR A C 1
ATOM 1484 O O . THR A 1 187 ? 6.18 -9.945 -20.188 1 84.44 187 THR A O 1
ATOM 1487 N N . ASN A 1 188 ? 5.391 -11.375 -18.656 1 83.31 188 ASN A N 1
ATOM 1488 C CA . ASN A 1 188 ? 6.727 -11.742 -18.188 1 83.31 188 ASN A CA 1
ATOM 1489 C C . ASN A 1 188 ? 7.082 -13.172 -18.594 1 83.31 188 ASN A C 1
ATOM 1491 O O . ASN A 1 188 ? 6.527 -14.125 -18.062 1 83.31 188 ASN A O 1
ATOM 1495 N N . CYS A 1 189 ? 7.949 -13.344 -19.438 1 76.12 189 CYS A N 1
ATOM 1496 C CA . CYS A 1 189 ? 8.484 -14.617 -19.906 1 76.12 189 CYS A CA 1
ATOM 1497 C C . CYS A 1 189 ? 7.363 -15.578 -20.281 1 76.12 189 CYS A C 1
ATOM 1499 O O . CYS A 1 189 ? 7.383 -16.75 -19.891 1 76.12 189 CYS A O 1
ATOM 1501 N N . GLY A 1 190 ? 6.359 -15.062 -20.922 1 74.19 190 GLY A N 1
ATOM 1502 C CA . GLY A 1 190 ? 5.285 -15.898 -21.422 1 74.19 190 GLY A CA 1
ATOM 1503 C C . GLY A 1 190 ? 4.441 -16.516 -20.328 1 74.19 190 GLY A C 1
ATOM 1504 O O . GLY A 1 190 ? 3.615 -17.391 -20.594 1 74.19 190 GLY A O 1
ATOM 1505 N N . GLY A 1 191 ? 4.82 -16.109 -19.219 1 74.31 191 GLY A N 1
ATOM 1506 C CA . GLY A 1 191 ? 4.031 -16.578 -18.094 1 74.31 191 GLY A CA 1
ATOM 1507 C C . GLY A 1 191 ? 4.578 -17.844 -17.453 1 74.31 191 GLY A C 1
ATOM 1508 O O . GLY A 1 191 ? 3.896 -18.5 -16.672 1 74.31 191 GLY A O 1
ATOM 1509 N N . GLU A 1 192 ? 5.715 -18.328 -17.844 1 74.06 192 GLU A N 1
ATOM 1510 C CA . GLU A 1 192 ? 6.273 -19.578 -17.344 1 74.06 192 GLU A CA 1
ATOM 1511 C C . GLU A 1 192 ? 7.145 -19.344 -16.125 1 74.06 192 GLU A C 1
ATOM 1513 O O . GLU A 1 192 ? 7.836 -20.25 -15.656 1 74.06 192 GLU A O 1
ATOM 1518 N N . GLY A 1 193 ? 6.785 -18.469 -15.383 1 79.75 193 GLY A N 1
ATOM 1519 C CA . GLY A 1 193 ? 7.652 -18.234 -14.234 1 79.75 193 GLY A CA 1
ATOM 1520 C C . GLY A 1 193 ? 7.055 -17.281 -13.219 1 79.75 193 GLY A C 1
ATOM 1521 O O . GLY A 1 193 ? 5.945 -17.484 -12.734 1 79.75 193 GLY A O 1
ATOM 1522 N N . TYR A 1 194 ? 7.906 -16.328 -12.977 1 88.44 194 TYR A N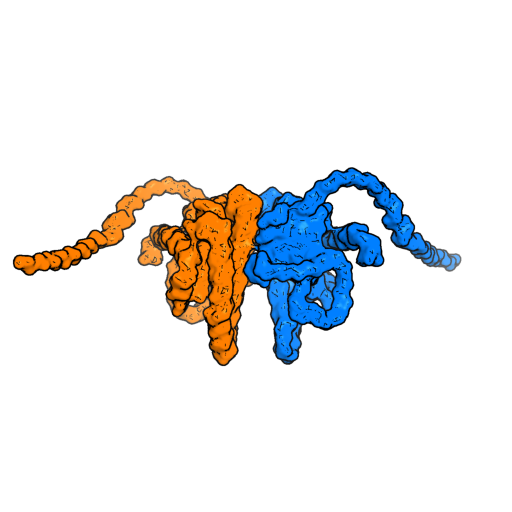 1
ATOM 1523 C CA . TYR A 1 194 ? 7.594 -15.375 -11.922 1 88.44 194 TYR A CA 1
ATOM 1524 C C . TYR A 1 194 ? 6.891 -14.141 -12.484 1 88.44 194 TYR A C 1
ATOM 1526 O O . TYR A 1 194 ? 6.871 -13.938 -13.703 1 88.44 194 TYR A O 1
ATOM 1534 N N . PHE A 1 195 ? 6.25 -13.422 -11.633 1 91.69 195 PHE A N 1
ATOM 1535 C CA . PHE A 1 195 ? 5.574 -12.203 -12.062 1 91.69 195 PHE A CA 1
ATOM 1536 C C . PHE A 1 195 ? 6.582 -11.188 -12.578 1 91.69 195 PHE A C 1
ATOM 1538 O O . PHE A 1 195 ? 6.266 -10.391 -13.469 1 91.69 195 PHE A O 1
ATOM 1545 N N . VAL A 1 196 ? 7.75 -11.25 -11.938 1 92.56 196 VAL A N 1
ATOM 1546 C CA . VAL A 1 196 ? 8.75 -10.242 -12.281 1 92.56 196 VAL A CA 1
ATOM 1547 C C . VAL A 1 196 ? 10.109 -10.914 -12.461 1 92.56 196 VAL A C 1
ATOM 1549 O O . VAL A 1 196 ? 10.586 -11.617 -11.562 1 92.56 196 VAL A O 1
ATOM 1552 N N . GLY A 1 197 ? 10.703 -10.703 -13.531 1 91 197 GLY A N 1
ATOM 1553 C CA . GLY A 1 197 ? 12.055 -11.18 -13.758 1 91 197 GLY A CA 1
ATOM 1554 C C . GLY A 1 197 ? 12.148 -12.695 -13.805 1 91 197 GLY A C 1
ATOM 1555 O O . GLY A 1 197 ? 11.211 -13.367 -14.234 1 91 197 GLY A O 1
ATOM 1556 N N . ASP A 1 198 ? 13.352 -13.156 -13.461 1 89.62 198 ASP A N 1
ATOM 1557 C CA . ASP A 1 198 ? 13.641 -14.57 -13.641 1 89.62 198 ASP A CA 1
ATOM 1558 C C . ASP A 1 198 ? 13.844 -15.266 -12.297 1 89.62 198 ASP A C 1
ATOM 1560 O O . ASP A 1 198 ? 14.352 -16.391 -12.234 1 89.62 198 ASP A O 1
ATOM 1564 N N . SER A 1 199 ? 13.508 -14.617 -11.297 1 87.12 199 SER A N 1
ATOM 1565 C CA . SER A 1 199 ? 13.609 -15.18 -9.953 1 87.12 199 SER A CA 1
ATOM 1566 C C . SER A 1 199 ? 12.453 -14.711 -9.078 1 87.12 199 SER A C 1
ATOM 1568 O O . SER A 1 199 ? 11.734 -13.773 -9.43 1 87.12 199 SER A O 1
ATOM 1570 N N . LEU A 1 200 ? 12.352 -15.375 -7.965 1 89.31 200 LEU A N 1
ATOM 1571 C CA . LEU A 1 200 ? 11.266 -15.07 -7.039 1 89.31 200 LEU A CA 1
ATOM 1572 C C . LEU A 1 200 ? 11.398 -13.648 -6.496 1 89.31 200 LEU A C 1
ATOM 1574 O O . LEU A 1 200 ? 12.492 -13.227 -6.125 1 89.31 200 LEU A O 1
ATOM 1578 N N . THR A 1 201 ? 10.297 -12.969 -6.559 1 93.19 201 THR A N 1
ATOM 1579 C CA . THR A 1 201 ? 10.203 -11.695 -5.859 1 93.19 201 THR A CA 1
ATOM 1580 C C . THR A 1 201 ? 9.07 -11.727 -4.836 1 93.19 201 THR A C 1
ATOM 1582 O O . THR A 1 201 ? 8.305 -12.695 -4.773 1 93.19 201 THR A O 1
ATOM 1585 N N . TRP A 1 202 ? 8.969 -10.664 -4.059 1 94.31 202 TRP A N 1
ATOM 1586 C CA . TRP A 1 202 ? 7.902 -10.602 -3.061 1 94.31 202 TRP A CA 1
ATOM 1587 C C . TRP A 1 202 ? 6.535 -10.5 -3.729 1 94.31 202 TRP A C 1
ATOM 1589 O O . TRP A 1 202 ? 5.504 -10.719 -3.082 1 94.31 202 TRP A O 1
ATOM 1599 N N . ALA A 1 203 ? 6.508 -10.164 -5.031 1 95.25 203 ALA A N 1
ATOM 1600 C CA . ALA A 1 203 ? 5.25 -10.227 -5.773 1 95.25 203 ALA A CA 1
ATOM 1601 C C . ALA A 1 203 ? 4.691 -11.648 -5.793 1 95.25 203 ALA A C 1
ATOM 1603 O O . ALA A 1 203 ? 3.486 -11.852 -5.641 1 95.25 203 ALA A O 1
ATOM 1604 N N . ASP A 1 204 ? 5.562 -12.57 -5.953 1 92 204 ASP A N 1
ATOM 1605 C CA . ASP A 1 204 ? 5.145 -13.969 -5.988 1 92 204 ASP A CA 1
ATOM 1606 C C . ASP A 1 204 ? 4.656 -14.43 -4.621 1 92 204 ASP A C 1
ATOM 1608 O O . ASP A 1 204 ? 3.711 -15.219 -4.523 1 92 204 ASP A O 1
ATOM 1612 N N . LEU A 1 205 ? 5.266 -13.953 -3.596 1 89.69 205 LEU A N 1
ATOM 1613 C CA . LEU A 1 205 ? 4.871 -14.305 -2.234 1 89.69 205 LEU A CA 1
ATOM 1614 C C . LEU A 1 205 ? 3.498 -13.734 -1.901 1 89.69 205 LEU A C 1
ATOM 1616 O O . LEU A 1 205 ? 2.67 -14.414 -1.294 1 89.69 205 LEU A O 1
ATOM 1620 N N . GLN A 1 206 ? 3.318 -12.516 -2.26 1 93.5 206 GLN A N 1
ATOM 1621 C CA . GLN A 1 206 ? 2.012 -11.891 -2.068 1 93.5 206 GLN A CA 1
ATOM 1622 C C . GLN A 1 206 ? 0.932 -12.633 -2.854 1 93.5 206 GLN A C 1
ATOM 1624 O O . GLN A 1 206 ? -0.156 -12.891 -2.334 1 93.5 206 GLN A O 1
ATOM 1629 N N . ALA A 1 207 ? 1.254 -12.938 -4.094 1 92.62 207 ALA A N 1
ATOM 1630 C CA . ALA A 1 207 ? 0.306 -13.68 -4.922 1 92.62 207 ALA A CA 1
ATOM 1631 C C . ALA A 1 207 ? -0.063 -15.008 -4.273 1 92.62 207 ALA A C 1
ATOM 1633 O O . ALA A 1 207 ? -1.242 -15.367 -4.195 1 92.62 207 ALA A O 1
ATOM 1634 N N . TYR A 1 208 ? 0.896 -15.648 -3.812 1 87.81 208 TYR A N 1
ATOM 1635 C CA . TYR A 1 208 ? 0.662 -16.922 -3.145 1 87.81 208 TYR A CA 1
ATOM 1636 C C . TYR A 1 208 ? -0.243 -16.75 -1.932 1 87.81 208 TYR A C 1
ATOM 1638 O O . TYR A 1 208 ? -1.231 -17.469 -1.775 1 87.81 208 TYR A O 1
ATOM 1646 N N . HIS A 1 209 ? 0.09 -15.844 -1.103 1 86.94 209 HIS A N 1
ATOM 1647 C CA . HIS A 1 209 ? -0.65 -15.602 0.13 1 86.94 209 HIS A CA 1
ATOM 1648 C C . HIS A 1 209 ? -2.113 -15.281 -0.159 1 86.94 209 HIS A C 1
ATOM 1650 O O . HIS A 1 209 ? -3.012 -15.914 0.406 1 86.94 209 HIS A O 1
ATOM 1656 N N . ILE A 1 210 ? -2.375 -14.391 -1.055 1 92.44 210 ILE A N 1
ATOM 1657 C CA . ILE A 1 210 ? -3.725 -13.898 -1.302 1 92.44 210 ILE A CA 1
ATOM 1658 C C . ILE A 1 210 ? -4.535 -14.961 -2.039 1 92.44 210 ILE A C 1
ATOM 1660 O O . ILE A 1 210 ? -5.719 -15.156 -1.752 1 92.44 210 ILE A O 1
ATOM 1664 N N . LEU A 1 211 ? -3.898 -15.664 -2.984 1 90.19 211 LEU A N 1
ATOM 1665 C CA . LEU A 1 211 ? -4.629 -16.719 -3.688 1 90.19 211 LEU A CA 1
ATOM 1666 C C . LEU A 1 211 ? -4.969 -17.875 -2.746 1 90.19 211 LEU A C 1
ATOM 1668 O O . LEU A 1 211 ? -6.039 -18.469 -2.855 1 90.19 211 LEU A 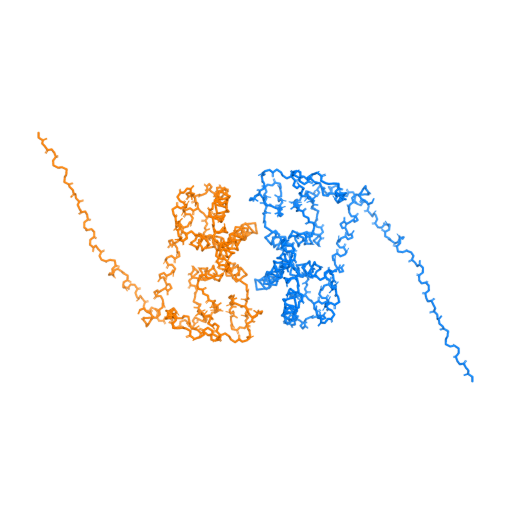O 1
ATOM 1672 N N . ASP A 1 212 ? -4.074 -18.125 -1.888 1 84.31 212 ASP A N 1
ATOM 1673 C CA . ASP A 1 212 ? -4.32 -19.188 -0.91 1 84.31 212 ASP A CA 1
ATOM 1674 C C . ASP A 1 212 ? -5.547 -18.859 -0.056 1 84.31 212 ASP A C 1
ATOM 1676 O O . ASP A 1 212 ? -6.422 -19.703 0.128 1 84.31 212 ASP A O 1
ATOM 1680 N N . ILE A 1 213 ? -5.672 -17.672 0.401 1 85.25 213 ILE A N 1
ATOM 1681 C CA . ILE A 1 213 ? -6.746 -17.344 1.327 1 85.25 213 ILE A CA 1
ATOM 1682 C C . ILE A 1 213 ? -8.039 -17.094 0.551 1 85.25 213 ILE A C 1
ATOM 1684 O O . ILE A 1 213 ? -9.133 -17.375 1.054 1 85.25 213 ILE A O 1
ATOM 1688 N N . THR A 1 214 ? -7.98 -16.625 -0.672 1 91.69 214 THR A N 1
ATOM 1689 C CA . THR A 1 214 ? -9.188 -16.25 -1.405 1 91.69 214 THR A CA 1
ATOM 1690 C C . THR A 1 214 ? -9.773 -17.469 -2.133 1 91.69 214 THR A C 1
ATOM 1692 O O . THR A 1 214 ? -10.922 -17.438 -2.562 1 91.69 214 THR A O 1
ATOM 1695 N N . THR A 1 215 ? -8.977 -18.547 -2.297 1 89.31 215 THR A N 1
ATOM 1696 C CA . THR A 1 215 ? -9.469 -19.734 -2.998 1 89.31 215 THR A CA 1
ATOM 1697 C C . THR A 1 215 ? -9.469 -20.938 -2.072 1 89.31 215 THR A C 1
ATOM 1699 O O . THR A 1 215 ? -9.539 -22.078 -2.537 1 89.31 215 THR A O 1
ATOM 1702 N N . TYR A 1 216 ? -9.375 -20.719 -0.832 1 81.81 216 TYR A N 1
ATOM 1703 C CA . TYR A 1 216 ? -9.242 -21.797 0.147 1 81.81 216 TYR A CA 1
ATOM 1704 C C . TYR A 1 216 ? -10.398 -22.781 0.035 1 81.81 216 TYR A C 1
ATOM 1706 O O . TYR A 1 216 ? -10.219 -23.984 0.227 1 81.81 216 TYR A O 1
ATOM 1714 N N . ASP A 1 217 ? -11.594 -22.312 -0.328 1 84 217 ASP A N 1
ATOM 1715 C CA . ASP A 1 217 ? -12.773 -23.172 -0.372 1 84 217 ASP A CA 1
ATOM 1716 C C . ASP A 1 217 ? -13.117 -23.562 -1.808 1 84 217 ASP A C 1
ATOM 1718 O O . ASP A 1 217 ? -14.086 -24.281 -2.047 1 84 217 ASP A O 1
ATOM 1722 N N . CYS A 1 218 ? -12.398 -23.109 -2.746 1 89.12 218 CYS A N 1
ATOM 1723 C CA . CYS A 1 218 ? -12.609 -23.453 -4.148 1 89.12 218 CYS A CA 1
ATOM 1724 C C . CYS A 1 218 ? -11.289 -23.484 -4.906 1 89.12 218 CYS A C 1
ATOM 1726 O O . CYS A 1 218 ? -11.133 -22.812 -5.926 1 89.12 218 CYS A O 1
ATOM 1728 N N . PRO A 1 219 ? -10.375 -24.312 -4.465 1 84.19 219 PRO A N 1
ATOM 1729 C CA . PRO A 1 219 ? -9.055 -24.344 -5.094 1 84.19 219 PRO A CA 1
ATOM 1730 C C . PRO A 1 219 ? -9.109 -24.734 -6.566 1 84.19 219 PRO A C 1
ATOM 1732 O O . PRO A 1 219 ? -8.211 -24.391 -7.336 1 84.19 219 PRO A O 1
ATOM 1735 N N . GLU A 1 220 ? -10.117 -25.344 -7.016 1 88.44 220 GLU A N 1
ATOM 1736 C CA . GLU A 1 220 ? -10.266 -25.828 -8.383 1 88.44 220 GLU A CA 1
ATOM 1737 C C . GLU A 1 220 ? -10.391 -24.672 -9.375 1 88.44 220 GLU A C 1
ATOM 1739 O O . GLU A 1 220 ? -10.18 -24.844 -10.57 1 88.44 220 GLU A O 1
ATOM 1744 N N . VAL A 1 221 ? -10.695 -23.531 -8.883 1 91.31 221 VAL A N 1
ATOM 1745 C CA . VAL A 1 221 ? -10.891 -22.359 -9.742 1 91.31 221 VAL A CA 1
ATOM 1746 C C . VAL A 1 221 ? -9.586 -22.047 -10.469 1 91.31 221 VAL A C 1
ATOM 1748 O O . VAL A 1 221 ? -9.602 -21.547 -11.602 1 91.31 221 VAL A O 1
ATOM 1751 N N . LEU A 1 222 ? -8.5 -22.359 -9.844 1 89.81 222 LEU A N 1
ATOM 1752 C CA . LEU A 1 222 ? -7.195 -21.984 -10.391 1 89.81 222 LEU A CA 1
ATOM 1753 C C . LEU A 1 222 ? -6.836 -22.875 -11.578 1 89.81 222 LEU A C 1
ATOM 1755 O O . LEU A 1 222 ? -5.938 -22.547 -12.352 1 89.81 222 LEU A O 1
ATOM 1759 N N . LYS A 1 223 ? -7.512 -23.969 -11.773 1 88.81 223 LYS A N 1
ATOM 1760 C CA . LYS A 1 223 ? -7.27 -24.875 -12.898 1 88.81 223 LYS A CA 1
ATOM 1761 C C . LYS A 1 223 ? -7.559 -24.172 -14.227 1 88.81 223 LYS A C 1
ATOM 1763 O O . LYS A 1 223 ? -6.941 -24.484 -15.25 1 88.81 223 LYS A O 1
ATOM 1768 N N . ASP A 1 224 ? -8.422 -23.25 -14.148 1 91.44 224 ASP A N 1
ATOM 1769 C CA . ASP A 1 224 ? -8.797 -22.516 -15.352 1 91.44 224 ASP A CA 1
ATOM 1770 C C . ASP A 1 224 ? -7.781 -21.422 -15.656 1 91.44 224 ASP A C 1
ATOM 1772 O O . ASP A 1 224 ? -7.855 -20.766 -16.703 1 91.44 224 ASP A O 1
ATOM 1776 N N . TYR A 1 225 ? -6.852 -21.266 -14.734 1 90.81 225 TYR A N 1
ATOM 1777 C CA . TYR A 1 225 ? -5.812 -20.25 -14.859 1 90.81 225 TYR A CA 1
ATOM 1778 C C . TYR A 1 225 ? -4.434 -20.844 -14.617 1 90.81 225 TYR A C 1
ATOM 1780 O O . TYR A 1 225 ? -3.807 -20.594 -13.586 1 90.81 225 TYR A O 1
ATOM 1788 N N . PRO A 1 226 ? -3.934 -21.5 -15.578 1 84.56 226 PRO A N 1
ATOM 1789 C CA . PRO A 1 226 ? -2.758 -22.344 -15.391 1 84.56 226 PRO A CA 1
ATOM 1790 C C . PRO A 1 226 ? -1.51 -21.562 -15 1 84.56 226 PRO A C 1
ATOM 1792 O O . PRO A 1 226 ? -0.666 -22.062 -14.25 1 84.56 226 PRO A O 1
ATOM 1795 N N . LYS A 1 227 ? -1.407 -20.422 -15.5 1 82.19 227 LYS A N 1
ATOM 1796 C CA . LYS A 1 227 ? -0.223 -19.641 -15.156 1 82.19 227 LYS A CA 1
ATOM 1797 C C . LYS A 1 227 ? -0.253 -19.219 -13.688 1 82.19 227 LYS A C 1
ATOM 1799 O O . LYS A 1 227 ? 0.769 -19.281 -13 1 82.19 227 LYS A O 1
ATOM 1804 N N . SER A 1 228 ? -1.41 -18.828 -13.32 1 81.12 228 SER A N 1
ATOM 1805 C CA . SER A 1 228 ? -1.577 -18.484 -11.914 1 81.12 228 SER A CA 1
ATOM 1806 C C . SER A 1 228 ? -1.384 -19.703 -11.016 1 81.12 228 SER A C 1
ATOM 1808 O O . SER A 1 228 ? -0.792 -19.594 -9.945 1 81.12 228 SER A O 1
ATOM 1810 N N . ASP A 1 229 ? -1.87 -20.797 -11.5 1 79.31 229 ASP A N 1
ATOM 1811 C CA . ASP A 1 229 ? -1.725 -22.047 -10.75 1 79.31 229 ASP A CA 1
ATOM 1812 C C . ASP A 1 229 ? -0.255 -22.438 -10.633 1 79.31 229 ASP A C 1
ATOM 1814 O O . ASP A 1 229 ? 0.195 -22.859 -9.562 1 79.31 229 ASP A O 1
ATOM 1818 N N . LEU A 1 230 ? 0.449 -22.234 -11.594 1 70.69 230 LEU A N 1
ATOM 1819 C CA . LEU A 1 230 ? 1.872 -22.547 -11.625 1 70.69 230 LEU A CA 1
ATOM 1820 C C . LEU A 1 230 ? 2.654 -21.641 -10.688 1 70.69 230 LEU A C 1
ATOM 1822 O O . LEU A 1 230 ? 3.531 -22.094 -9.953 1 70.69 230 LEU A O 1
ATOM 1826 N N . SER A 1 231 ? 2.305 -20.422 -10.773 1 72.38 231 SER A N 1
ATOM 1827 C CA . SER A 1 231 ? 2.984 -19.469 -9.914 1 72.38 231 SER A CA 1
ATOM 1828 C C . SER A 1 231 ? 2.777 -19.797 -8.438 1 72.38 231 SER A C 1
ATOM 1830 O O . SER A 1 231 ? 3.709 -19.703 -7.641 1 72.38 231 SER A O 1
ATOM 1832 N N . LEU A 1 232 ? 1.594 -20.234 -8.188 1 73.88 232 LEU A N 1
ATOM 1833 C CA . LEU A 1 232 ? 1.282 -20.641 -6.82 1 73.88 232 LEU A CA 1
ATOM 1834 C C . LEU A 1 232 ? 2.08 -21.875 -6.43 1 73.88 232 LEU A C 1
ATOM 1836 O O . LEU A 1 232 ? 2.598 -21.969 -5.312 1 73.88 232 LEU A O 1
ATOM 1840 N N . SER A 1 233 ? 2.139 -22.781 -7.316 1 69.75 233 SER A N 1
ATOM 1841 C CA . SER A 1 233 ? 2.842 -24.031 -7.043 1 69.75 233 SER A CA 1
ATOM 1842 C C . SER A 1 233 ? 4.332 -23.797 -6.828 1 69.75 233 SER A C 1
ATOM 1844 O O . SER A 1 233 ? 4.945 -24.406 -5.953 1 69.75 233 SER A O 1
ATOM 1846 N N . LEU A 1 234 ? 4.875 -22.953 -7.547 1 67.56 234 LEU A N 1
ATOM 1847 C CA . LEU A 1 234 ? 6.285 -22.594 -7.402 1 67.56 234 LEU A CA 1
ATOM 1848 C C . LEU A 1 234 ? 6.539 -21.922 -6.059 1 67.56 234 LEU A C 1
ATOM 1850 O O . LEU A 1 234 ? 7.527 -22.234 -5.383 1 67.56 234 LEU A O 1
ATOM 1854 N N . SER A 1 235 ? 5.578 -21.109 -5.777 1 66.25 235 SER A N 1
ATOM 1855 C CA . SER A 1 235 ? 5.73 -20.359 -4.531 1 66.25 235 SER A CA 1
ATOM 1856 C C . SER A 1 235 ? 5.504 -21.266 -3.318 1 66.25 235 SER A C 1
ATOM 1858 O O . SER A 1 235 ? 6.172 -21.109 -2.295 1 66.25 235 SER A O 1
ATOM 1860 N N . LEU A 1 236 ? 4.586 -22.172 -3.469 1 62.38 236 LEU A N 1
ATOM 1861 C CA . LEU A 1 236 ? 4.289 -23.125 -2.41 1 62.38 236 LEU A CA 1
ATOM 1862 C C . LEU A 1 236 ? 5.484 -24.031 -2.156 1 62.38 236 LEU A C 1
ATOM 1864 O O . LEU A 1 236 ? 5.816 -24.328 -1.006 1 62.38 236 LEU A O 1
ATOM 1868 N N . SER A 1 237 ? 5.898 -24.5 -3.191 1 60.16 237 SER A N 1
ATOM 1869 C CA . SER A 1 237 ? 7.043 -25.391 -3.025 1 60.16 237 SER A CA 1
ATOM 1870 C C . SER A 1 237 ? 8.164 -24.719 -2.246 1 60.16 237 SER A C 1
ATOM 1872 O O . SER A 1 237 ? 8.797 -25.344 -1.391 1 60.16 237 SER A O 1
ATOM 1874 N N . LEU A 1 238 ? 8.188 -23.5 -2.459 1 56.66 238 LEU A N 1
ATOM 1875 C CA . LEU A 1 238 ? 9.211 -22.734 -1.759 1 56.66 238 LEU A CA 1
ATOM 1876 C C . LEU A 1 238 ? 8.789 -22.453 -0.322 1 56.66 238 LEU A C 1
ATOM 1878 O O . LEU A 1 238 ? 9.609 -22.531 0.597 1 56.66 238 LEU A O 1
ATOM 1882 N N . SER A 1 239 ? 7.5 -22.078 -0.229 1 55.06 239 SER A N 1
ATOM 1883 C CA . SER A 1 239 ? 6.961 -21.781 1.095 1 55.06 239 SER A CA 1
ATOM 1884 C C . SER A 1 239 ? 6.996 -23.016 1.992 1 55.06 239 SER A C 1
ATOM 1886 O O . SER A 1 239 ? 7.301 -22.906 3.182 1 55.06 239 SER A O 1
ATOM 1888 N N . LEU A 1 240 ? 6.523 -24.094 1.396 1 53.56 240 LEU A N 1
ATOM 1889 C CA . LEU A 1 240 ? 6.578 -25.344 2.158 1 53.56 240 LEU A CA 1
ATOM 1890 C C . LEU A 1 240 ? 8 -25.625 2.637 1 53.56 240 LEU A C 1
ATOM 1892 O O . LEU A 1 240 ? 8.203 -26.062 3.766 1 53.56 240 LEU A O 1
ATOM 1896 N N . SER A 1 241 ? 8.867 -25.344 1.811 1 50.59 241 SER A N 1
ATOM 1897 C CA . SER A 1 241 ? 10.25 -25.516 2.258 1 50.59 241 SER A CA 1
ATOM 1898 C C . SER A 1 241 ? 10.594 -24.562 3.385 1 50.59 241 SER A C 1
ATOM 1900 O O . SER A 1 241 ? 11.297 -24.922 4.332 1 50.59 241 SER A O 1
ATOM 1902 N N . ILE A 1 242 ? 9.969 -23.484 3.303 1 51.25 242 ILE A N 1
ATOM 1903 C CA . ILE A 1 242 ? 10.188 -22.453 4.301 1 51.25 242 ILE A CA 1
ATOM 1904 C C . ILE A 1 242 ? 9.453 -22.812 5.594 1 51.25 242 ILE A C 1
ATOM 1906 O O . ILE A 1 242 ? 10.031 -22.719 6.68 1 51.25 242 ILE A O 1
ATOM 1910 N N . TYR A 1 243 ? 8.148 -23.078 5.344 1 50.91 243 TYR A N 1
ATOM 1911 C CA . TYR A 1 243 ? 7.383 -23.484 6.508 1 50.91 243 TYR A CA 1
ATOM 1912 C C . TYR A 1 243 ? 8.023 -24.703 7.184 1 50.91 243 TYR A C 1
ATOM 1914 O O . TYR A 1 243 ? 8.109 -24.75 8.414 1 50.91 243 TYR A O 1
ATOM 1922 N N . LEU A 1 244 ? 8.406 -25.578 6.371 1 46.56 244 LEU A N 1
ATOM 1923 C CA . LEU A 1 244 ? 9.078 -26.75 6.938 1 46.56 244 LEU A CA 1
ATOM 1924 C C . LEU A 1 244 ? 10.359 -26.328 7.664 1 46.56 244 LEU A C 1
ATOM 1926 O O . LEU A 1 244 ? 10.68 -26.875 8.719 1 46.56 244 LEU A O 1
ATOM 1930 N N . SER A 1 245 ? 10.961 -25.438 7.133 1 45.06 245 SER A N 1
ATOM 1931 C CA . SER A 1 245 ? 12.18 -24.969 7.785 1 45.06 245 SER A CA 1
ATOM 1932 C C . SER A 1 245 ? 11.867 -24.219 9.078 1 45.06 245 SER A C 1
ATOM 1934 O O . SER A 1 245 ? 12.578 -24.359 10.07 1 45.06 245 SER A O 1
ATOM 1936 N N . ILE A 1 246 ? 10.883 -23.438 8.977 1 44.84 246 ILE A N 1
ATOM 1937 C CA . ILE A 1 246 ? 10.43 -22.734 10.172 1 44.84 246 ILE A CA 1
ATOM 1938 C C . ILE A 1 246 ? 9.938 -23.734 11.211 1 44.84 246 ILE A C 1
ATOM 1940 O O . ILE A 1 246 ? 10.281 -23.641 12.391 1 44.84 246 ILE A O 1
ATOM 1944 N N . TYR A 1 247 ? 9.078 -24.578 10.711 1 43.28 247 TYR A N 1
ATOM 1945 C CA . TYR A 1 247 ? 8.57 -25.609 11.609 1 43.28 247 TYR A CA 1
ATOM 1946 C C . TYR A 1 247 ? 9.703 -26.453 12.18 1 43.28 247 TYR A C 1
ATOM 1948 O O . TYR A 1 247 ? 9.688 -26.812 13.352 1 43.28 247 TYR A O 1
ATOM 1956 N N . LEU A 1 248 ? 10.594 -26.719 11.359 1 42.03 248 LEU A N 1
ATOM 1957 C CA . LEU A 1 248 ? 11.695 -27.562 11.828 1 42.03 248 LEU A CA 1
ATOM 1958 C C . LEU A 1 248 ? 12.625 -26.781 12.75 1 42.03 248 LEU A C 1
ATOM 1960 O O . LEU A 1 248 ? 13.375 -27.359 13.531 1 42.03 248 LEU A O 1
ATOM 1964 N N . SER A 1 249 ? 12.617 -25.578 12.539 1 39.53 249 SER A N 1
ATOM 1965 C CA . SER A 1 249 ? 13.477 -24.781 13.422 1 39.53 249 SER A CA 1
ATOM 1966 C C . SER A 1 249 ? 12.781 -24.484 14.742 1 39.53 249 SER A C 1
ATOM 1968 O O . SER A 1 249 ? 13.352 -23.844 15.617 1 39.53 249 SER A O 1
ATOM 1970 N N . LEU A 1 250 ? 11.516 -24.719 14.766 1 39.72 250 LEU A N 1
ATOM 1971 C CA . LEU A 1 250 ? 10.805 -24.578 16.031 1 39.72 250 LEU A CA 1
ATOM 1972 C C . LEU A 1 250 ? 11.32 -25.578 17.062 1 39.72 250 LEU A C 1
ATOM 1974 O O . LEU A 1 250 ? 11.648 -26.719 16.703 1 39.72 250 LEU A O 1
ATOM 1978 N N . PRO A 1 251 ? 11.789 -25.078 18.172 1 36.59 251 PRO A N 1
ATOM 1979 C CA . PRO A 1 251 ? 12.219 -26.031 19.203 1 36.59 251 PRO A CA 1
ATOM 1980 C C . PRO A 1 251 ? 11.203 -27.156 19.406 1 36.59 251 PRO A C 1
ATOM 1982 O O . PRO A 1 251 ? 10.016 -26.984 19.156 1 36.59 251 PRO A O 1
ATOM 1985 N N . SER A 1 252 ? 11.805 -28.469 19.641 1 37.31 252 SER A N 1
ATOM 1986 C CA . SER A 1 252 ? 11.141 -29.734 19.891 1 37.31 252 SER A CA 1
ATOM 1987 C C . SER A 1 252 ? 9.906 -29.562 20.766 1 37.31 252 SER A C 1
ATOM 1989 O O . SER A 1 252 ? 8.922 -30.281 20.594 1 37.31 252 SER A O 1
ATOM 1991 N N . GLU A 1 253 ? 9.891 -28.688 21.641 1 36.59 253 GLU A N 1
ATOM 1992 C CA . GLU A 1 253 ? 8.773 -28.562 22.578 1 36.59 253 GLU A CA 1
ATOM 1993 C C . GLU A 1 253 ? 7.516 -28.062 21.875 1 36.59 253 GLU A C 1
ATOM 1995 O O . GLU A 1 253 ? 6.414 -28.156 22.422 1 36.59 253 GLU A O 1
ATOM 2000 N N . PHE A 1 254 ? 7.766 -27.609 20.766 1 34.5 254 PHE A N 1
ATOM 2001 C CA . PHE A 1 254 ? 6.629 -27.062 20.047 1 34.5 254 PHE A CA 1
ATOM 2002 C C . PHE A 1 254 ? 6.195 -28.016 18.922 1 34.5 254 PHE A C 1
ATOM 2004 O O . PHE A 1 254 ? 5.27 -27.703 18.172 1 34.5 254 PHE A O 1
ATOM 2011 N N . LEU A 1 255 ? 7.023 -28.969 18.609 1 31.8 255 LEU A N 1
ATOM 2012 C CA . LEU A 1 255 ? 6.648 -30.062 17.719 1 31.8 255 LEU A CA 1
ATOM 2013 C C . LEU A 1 255 ? 5.84 -31.109 18.469 1 31.8 255 LEU A C 1
ATOM 2015 O O . LEU A 1 255 ? 6.148 -31.438 19.625 1 31.8 255 LEU A O 1
ATOM 2019 N N . MET B 1 1 ? -1.494 66.625 26.906 1 26.03 1 MET B N 1
ATOM 2020 C CA . MET B 1 1 ? -1.211 66.562 25.469 1 26.03 1 MET B CA 1
ATOM 2021 C C . MET B 1 1 ? -1.508 65.188 24.922 1 26.03 1 MET B C 1
ATOM 2023 O O . MET B 1 1 ? -1.032 64.188 25.469 1 26.03 1 MET B O 1
ATOM 2027 N N . ILE B 1 2 ? -2.613 65 24.109 1 27.61 2 ILE B N 1
ATOM 2028 C CA . ILE B 1 2 ? -3.465 63.938 23.516 1 27.61 2 ILE B CA 1
ATOM 2029 C C . ILE B 1 2 ? -2.703 63.219 22.422 1 27.61 2 ILE B C 1
ATOM 2031 O O . ILE B 1 2 ? -2.314 63.812 21.422 1 27.61 2 ILE B O 1
ATOM 2035 N N . PHE B 1 3 ? -1.817 62.312 22.672 1 27.75 3 PHE B N 1
ATOM 2036 C CA . PHE B 1 3 ? -0.967 61.625 21.703 1 27.75 3 PHE B CA 1
ATOM 2037 C C . PHE B 1 3 ? -1.809 60.875 20.672 1 27.75 3 PHE B C 1
ATOM 2039 O O . PHE B 1 3 ? -2.662 60.062 21.031 1 27.75 3 PHE B O 1
ATOM 2046 N N . SER B 1 4 ? -2.191 61.5 19.516 1 24.92 4 SER B N 1
ATOM 2047 C CA . SER B 1 4 ? -2.895 61.094 18.312 1 24.92 4 SER B CA 1
ATOM 2048 C C . SER B 1 4 ? -2.229 59.875 17.672 1 24.92 4 SER B C 1
ATOM 2050 O O . SER B 1 4 ? -1.039 59.906 17.359 1 24.92 4 SER B O 1
ATOM 2052 N N . PHE B 1 5 ? -2.57 58.625 18.016 1 27.33 5 PHE B N 1
ATOM 2053 C CA . PHE B 1 5 ? -2.162 57.312 17.547 1 27.33 5 PHE B CA 1
ATOM 2054 C C . PHE B 1 5 ? -2.393 57.188 16.031 1 27.33 5 PHE B C 1
ATOM 2056 O O . PHE B 1 5 ? -3.535 57.219 15.578 1 27.33 5 PHE B O 1
ATOM 2063 N N . LEU B 1 6 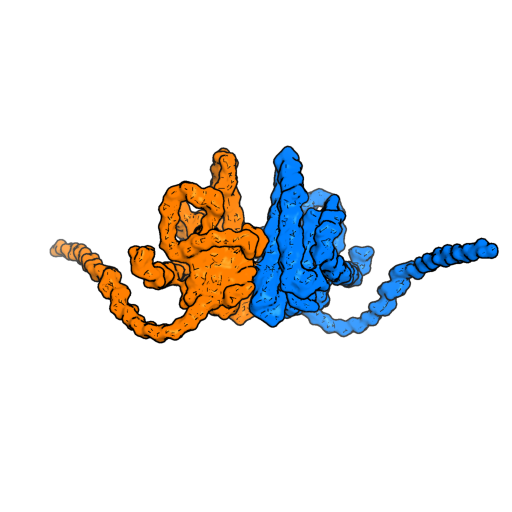? -1.538 57.75 15.133 1 24.8 6 LEU B N 1
ATOM 2064 C CA . LEU B 1 6 ? -1.599 57.75 13.68 1 24.8 6 LEU B CA 1
ATOM 2065 C C . LEU B 1 6 ? -1.747 56.312 13.164 1 24.8 6 LEU B C 1
ATOM 2067 O O . LEU B 1 6 ? -0.96 55.438 13.523 1 24.8 6 LEU B O 1
ATOM 2071 N N . SER B 1 7 ? -2.953 55.781 12.711 1 24.59 7 SER B N 1
ATOM 2072 C CA . SER B 1 7 ? -3.496 54.625 12.031 1 24.59 7 SER B CA 1
ATOM 2073 C C . SER B 1 7 ? -2.785 54.375 10.703 1 24.59 7 SER B C 1
ATOM 2075 O O . SER B 1 7 ? -3.002 55.094 9.734 1 24.59 7 SER B O 1
ATOM 2077 N N . LEU B 1 8 ? -1.493 54.219 10.578 1 23.72 8 LEU B N 1
ATOM 2078 C CA . LEU B 1 8 ? -0.876 54.031 9.273 1 23.72 8 LEU B CA 1
ATOM 2079 C C . LEU B 1 8 ? -1.488 52.844 8.531 1 23.72 8 LEU B C 1
ATOM 2081 O O . LEU B 1 8 ? -1.432 51.719 9.016 1 23.72 8 LEU B O 1
ATOM 2085 N N . THR B 1 9 ? -2.574 53 7.719 1 25.05 9 THR B N 1
ATOM 2086 C CA . THR B 1 9 ? -3.254 52.188 6.727 1 25.05 9 THR B CA 1
ATOM 2087 C C . THR B 1 9 ? -2.277 51.719 5.652 1 25.05 9 THR B C 1
ATOM 2089 O O . THR B 1 9 ? -1.738 52.531 4.898 1 25.05 9 THR B O 1
ATOM 2092 N N . PHE B 1 10 ? -1.358 50.875 5.852 1 23.77 10 PHE B N 1
ATOM 2093 C CA . PHE B 1 10 ? -0.449 50.406 4.809 1 23.77 10 PHE B CA 1
ATOM 2094 C C . PHE B 1 10 ? -1.225 49.906 3.6 1 23.77 10 PHE B C 1
ATOM 2096 O O . PHE B 1 10 ? -1.993 48.938 3.705 1 23.77 10 PHE B O 1
ATOM 2103 N N . SER B 1 11 ? -1.739 50.75 2.65 1 26 11 SER B N 1
ATOM 2104 C CA . SER B 1 11 ? -2.271 50.5 1.315 1 26 11 SER B CA 1
ATOM 2105 C C . SER B 1 11 ? -1.273 49.75 0.458 1 26 11 SER B C 1
ATOM 2107 O O . SER B 1 11 ? -0.276 50.312 0.001 1 26 11 SER B O 1
ATOM 2109 N N . PHE B 1 12 ? -0.743 48.625 0.804 1 26.2 12 PHE B N 1
ATOM 2110 C CA . PHE B 1 12 ? 0.192 47.969 -0.093 1 26.2 12 PHE B CA 1
ATOM 2111 C C . PHE B 1 12 ? -0.444 47.719 -1.457 1 26.2 12 PHE B C 1
ATOM 2113 O O . PHE B 1 12 ? -1.331 46.875 -1.593 1 26.2 12 PHE B O 1
ATOM 2120 N N . PRO B 1 13 ? -0.669 48.719 -2.4 1 29.2 13 PRO B N 1
ATOM 2121 C CA . PRO B 1 13 ? -1.221 48.562 -3.748 1 29.2 13 PRO B CA 1
ATOM 2122 C C . PRO B 1 13 ? -0.404 47.594 -4.617 1 29.2 13 PRO B C 1
ATOM 2124 O O . PRO B 1 13 ? -0.567 47.594 -5.84 1 29.2 13 PRO B O 1
ATOM 2127 N N . VAL B 1 14 ? 0.876 47.219 -4.25 1 28.64 14 VAL B N 1
ATOM 2128 C CA . VAL B 1 14 ? 1.631 46.562 -5.328 1 28.64 14 VAL B CA 1
ATOM 2129 C C . VAL B 1 14 ? 0.818 45.438 -5.93 1 28.64 14 VAL B C 1
ATOM 2131 O O . VAL B 1 14 ? 0.427 44.5 -5.219 1 28.64 14 VAL B O 1
ATOM 2134 N N . THR B 1 15 ? 0.107 45.688 -7.004 1 27.92 15 THR B N 1
ATOM 2135 C CA . THR B 1 15 ? -0.691 44.812 -7.855 1 27.92 15 THR B CA 1
ATOM 2136 C C . THR B 1 15 ? 0.13 43.625 -8.32 1 27.92 15 THR B C 1
ATOM 2138 O O . THR B 1 15 ? 1.238 43.781 -8.836 1 27.92 15 THR B O 1
ATOM 2141 N N . ILE B 1 16 ? 0.105 42.469 -7.727 1 27.42 16 ILE B N 1
ATOM 2142 C CA . ILE B 1 16 ? 0.686 41.156 -7.859 1 27.42 16 ILE B CA 1
ATOM 2143 C C . ILE B 1 16 ? 0.714 40.75 -9.336 1 27.42 16 ILE B C 1
ATOM 2145 O O . ILE B 1 16 ? 1.337 39.75 -9.695 1 27.42 16 ILE B O 1
ATOM 2149 N N . SER B 1 17 ? 0.146 41.5 -10.352 1 29.28 17 SER B N 1
ATOM 2150 C CA . SER B 1 17 ? 0.124 41.281 -11.797 1 29.28 17 SER B CA 1
ATOM 2151 C C . SER B 1 17 ? 1.52 41.406 -12.398 1 29.28 17 SER B C 1
ATOM 2153 O O . SER B 1 17 ? 1.875 40.688 -13.32 1 29.28 17 SER B O 1
ATOM 2155 N N . GLN B 1 18 ? 2.291 42.5 -12.195 1 28.72 18 GLN B N 1
ATOM 2156 C CA . GLN B 1 18 ? 3.428 42.938 -13 1 28.72 18 GLN B CA 1
ATOM 2157 C C . GLN B 1 18 ? 4.609 42 -12.852 1 28.72 18 GLN B C 1
ATOM 2159 O O . GLN B 1 18 ? 5.41 41.812 -13.773 1 28.72 18 GLN B O 1
ATOM 2164 N N . PHE B 1 19 ? 4.914 41.656 -11.609 1 27.52 19 PHE B N 1
ATOM 2165 C CA . PHE B 1 19 ? 6.191 40.969 -11.453 1 27.52 19 PHE B CA 1
ATOM 2166 C C . PHE B 1 19 ? 6.152 39.625 -12.133 1 27.52 19 PHE B C 1
ATOM 2168 O O . PHE B 1 19 ? 7.188 39.094 -12.539 1 27.52 19 PHE B O 1
ATOM 2175 N N . LEU B 1 20 ? 5.031 39.031 -12.281 1 29.55 20 LEU B N 1
ATOM 2176 C CA . LEU B 1 20 ? 4.949 37.656 -12.766 1 29.55 20 LEU B CA 1
ATOM 2177 C C . LEU B 1 20 ? 5.281 37.594 -14.25 1 29.55 20 LEU B C 1
ATOM 2179 O O . LEU B 1 20 ? 5.426 36.5 -14.805 1 29.55 20 LEU B O 1
ATOM 2183 N N . ILE B 1 21 ? 5.242 38.688 -15.023 1 27.73 21 ILE B N 1
ATOM 2184 C CA . ILE B 1 21 ? 5.312 38.719 -16.484 1 27.73 21 ILE B CA 1
ATOM 2185 C C . ILE B 1 21 ? 6.727 38.375 -16.938 1 27.73 21 ILE B C 1
ATOM 2187 O O . ILE B 1 21 ? 6.906 37.594 -17.891 1 27.73 21 ILE B O 1
ATOM 2191 N N . SER B 1 22 ? 7.82 39.094 -16.609 1 29.84 22 SER B N 1
ATOM 2192 C CA . SER B 1 22 ? 8.961 39.219 -17.516 1 29.84 22 SER B CA 1
ATOM 2193 C C . SER B 1 22 ? 9.781 37.938 -17.547 1 29.84 22 SER B C 1
ATOM 2195 O O . SER B 1 22 ? 10.719 37.812 -18.328 1 29.84 22 SER B O 1
ATOM 2197 N N . LEU B 1 23 ? 9.922 37.281 -16.5 1 27.7 23 LEU B N 1
ATOM 2198 C CA . LEU B 1 23 ? 10.969 36.281 -16.688 1 27.7 23 LEU B CA 1
ATOM 2199 C C . LEU B 1 23 ? 10.531 35.219 -17.688 1 27.7 23 LEU B C 1
ATOM 2201 O O . LEU B 1 23 ? 9.922 34.219 -17.297 1 27.7 23 LEU B O 1
ATOM 2205 N N . SER B 1 24 ? 9.805 35.594 -18.859 1 29.45 24 SER B N 1
ATOM 2206 C CA . SER B 1 24 ? 9.641 34.906 -20.125 1 29.45 24 SER B CA 1
ATOM 2207 C C . SER B 1 24 ? 10.984 34.562 -20.75 1 29.45 24 SER B C 1
ATOM 2209 O O . SER B 1 24 ? 11.422 35.219 -21.703 1 29.45 24 SER B O 1
ATOM 2211 N N . LEU B 1 25 ? 12.141 34.406 -20.125 1 28.14 25 LEU B N 1
ATOM 2212 C CA . LEU B 1 25 ? 13.195 34 -21.031 1 28.14 25 LEU B CA 1
ATOM 2213 C C . LEU B 1 25 ? 12.703 32.875 -21.938 1 28.14 25 LEU B C 1
ATOM 2215 O O . LEU B 1 25 ? 12.219 31.844 -21.453 1 28.14 25 LEU B O 1
ATOM 2219 N N . SER B 1 26 ? 12.43 33.094 -23.266 1 29.53 26 SER B N 1
ATOM 2220 C CA . SER B 1 26 ? 12.328 32.375 -24.531 1 29.53 26 SER B CA 1
ATOM 2221 C C . SER B 1 26 ? 13.406 31.312 -24.656 1 29.53 26 SER B C 1
ATOM 2223 O O . SER B 1 26 ? 14.125 31.25 -25.656 1 29.53 26 SER B O 1
ATOM 2225 N N . LEU B 1 27 ? 14.258 30.953 -23.766 1 28.39 27 LEU B N 1
ATOM 2226 C CA . LEU B 1 27 ? 15.133 29.906 -24.297 1 28.39 27 LEU B CA 1
ATOM 2227 C C . LEU B 1 27 ? 14.32 28.828 -25.016 1 28.39 27 LEU B C 1
ATOM 2229 O O . LEU B 1 27 ? 13.531 28.125 -24.391 1 28.39 27 LEU B O 1
ATOM 2233 N N . SER B 1 28 ? 13.922 29.016 -26.312 1 30.34 28 SER B N 1
ATOM 2234 C CA . SER B 1 28 ? 13.609 28.125 -27.422 1 30.34 28 SER B CA 1
ATOM 2235 C C . SER B 1 28 ? 14.438 26.844 -27.359 1 30.34 28 SER B C 1
ATOM 2237 O O . SER B 1 28 ? 14.859 26.328 -28.391 1 30.34 28 SER B O 1
ATOM 2239 N N . LEU B 1 29 ? 15.383 26.625 -26.422 1 29.28 29 LEU B N 1
ATOM 2240 C CA . LEU B 1 29 ? 16.031 25.344 -26.672 1 29.28 29 LEU B CA 1
ATOM 2241 C C . LEU B 1 29 ? 15.016 24.281 -27.078 1 29.28 29 LEU B C 1
ATOM 2243 O O . LEU B 1 29 ? 14.039 24.047 -26.359 1 29.28 29 LEU B O 1
ATOM 2247 N N . SER B 1 30 ? 14.703 24.094 -28.328 1 31.3 30 SER B N 1
ATOM 2248 C CA . SER B 1 30 ? 14.188 22.922 -29.016 1 31.3 30 SER B CA 1
ATOM 2249 C C . SER B 1 30 ? 14.461 21.641 -28.234 1 31.3 30 SER B C 1
ATOM 2251 O O . SER B 1 30 ? 15.266 20.812 -28.656 1 31.3 30 SER B O 1
ATOM 2253 N N . LEU B 1 31 ? 14.898 21.75 -27.062 1 30.97 31 LEU B N 1
ATOM 2254 C CA . LEU B 1 31 ? 15.125 20.469 -26.391 1 30.97 31 LEU B CA 1
ATOM 2255 C C . LEU B 1 31 ? 13.93 19.531 -26.562 1 30.97 31 LEU B C 1
ATOM 2257 O O . LEU B 1 31 ? 12.812 19.875 -26.188 1 30.97 31 LEU B O 1
ATOM 2261 N N . SER B 1 32 ? 13.727 18.906 -27.672 1 33.62 32 SER B N 1
ATOM 2262 C CA . SER B 1 32 ? 12.938 17.703 -27.859 1 33.62 32 SER B CA 1
ATOM 2263 C C . SER B 1 32 ? 12.648 17.016 -26.531 1 33.62 32 SER B C 1
ATOM 2265 O O . SER B 1 32 ? 13.484 16.266 -26.016 1 33.62 32 SER B O 1
ATOM 2267 N N . PHE B 1 33 ? 12.281 17.703 -25.609 1 36.66 33 PHE B N 1
ATOM 2268 C CA . PHE B 1 33 ? 11.961 17.109 -24.312 1 36.66 33 PHE B CA 1
ATOM 2269 C C . PHE B 1 33 ? 11.062 15.898 -24.469 1 36.66 33 PHE B C 1
ATOM 2271 O O . PHE B 1 33 ? 9.891 16.031 -24.844 1 36.66 33 PHE B O 1
ATOM 2278 N N . SER B 1 34 ? 11.508 14.883 -25 1 42.72 34 SER B N 1
ATOM 2279 C CA . SER B 1 34 ? 10.883 13.57 -25.047 1 42.72 34 SER B CA 1
ATOM 2280 C C . SER B 1 34 ? 10.039 13.305 -23.797 1 42.72 34 SER B C 1
ATOM 2282 O O . SER B 1 34 ? 10.523 13.445 -22.672 1 42.72 34 SER B O 1
ATOM 2284 N N . ILE B 1 35 ? 8.852 13.82 -23.828 1 49.41 35 ILE B N 1
ATOM 2285 C CA . ILE B 1 35 ? 7.871 13.461 -22.812 1 49.41 35 ILE B CA 1
ATOM 2286 C C . ILE B 1 35 ? 8.062 12.008 -22.406 1 49.41 35 ILE B C 1
ATOM 2288 O O . ILE B 1 35 ? 7.957 11.102 -23.234 1 49.41 35 ILE B O 1
ATOM 2292 N N . ILE B 1 36 ? 8.734 11.797 -21.344 1 53.47 36 ILE B N 1
ATOM 2293 C CA . ILE B 1 36 ? 9.164 10.461 -20.938 1 53.47 36 ILE B CA 1
ATOM 2294 C C . ILE B 1 36 ? 8.031 9.758 -20.203 1 53.47 36 ILE B C 1
ATOM 2296 O O . ILE B 1 36 ? 7.98 8.523 -20.172 1 53.47 36 ILE B O 1
ATOM 2300 N N . ALA B 1 37 ? 6.832 10.672 -19.859 1 60.53 37 ALA B N 1
ATOM 2301 C CA . ALA B 1 37 ? 5.801 9.969 -19.094 1 60.53 37 ALA B CA 1
ATOM 2302 C C . ALA B 1 37 ? 4.43 10.594 -19.328 1 60.53 37 ALA B C 1
ATOM 2304 O O . ALA B 1 37 ? 4.324 11.797 -19.594 1 60.53 37 ALA B O 1
ATOM 2305 N N . ALA B 1 38 ? 3.408 9.82 -19.562 1 61.66 38 ALA B N 1
ATOM 2306 C CA . ALA B 1 38 ? 2.01 10.234 -19.594 1 61.66 38 ALA B CA 1
ATOM 2307 C C . ALA B 1 38 ? 1.235 9.641 -18.422 1 61.66 38 ALA B C 1
ATOM 2309 O O . ALA B 1 38 ? 1.305 8.43 -18.172 1 61.66 38 ALA B O 1
ATOM 2310 N N . LEU B 1 39 ? 0.655 10.602 -17.672 1 68.75 39 LEU B N 1
ATOM 2311 C CA . LEU B 1 39 ? -0.153 10.164 -16.531 1 68.75 39 LEU B CA 1
ATOM 2312 C C . LEU B 1 39 ? -1.641 10.25 -16.859 1 68.75 39 LEU B C 1
ATOM 2314 O O . LEU B 1 39 ? -2.141 11.312 -17.234 1 68.75 39 LEU B O 1
ATOM 2318 N N . PHE B 1 40 ? -2.268 9.102 -16.844 1 65.25 40 PHE B N 1
ATOM 2319 C CA . PHE B 1 40 ? -3.709 9.016 -17.047 1 65.25 40 PHE B CA 1
ATOM 2320 C C . PHE B 1 40 ? -4.441 8.961 -15.711 1 65.25 40 PHE B C 1
ATOM 2322 O O . PHE B 1 40 ? -4.176 8.078 -14.883 1 65.25 40 PHE B O 1
ATOM 2329 N N . LEU B 1 41 ? -5.297 10 -15.547 1 66.12 41 LEU B N 1
ATOM 2330 C CA . LEU B 1 41 ? -6.012 10.102 -14.281 1 66.12 41 LEU B CA 1
ATOM 2331 C C . LEU B 1 41 ? -7.52 10.031 -14.5 1 66.12 41 LEU B C 1
ATOM 2333 O O . LEU B 1 41 ? -8.008 10.352 -15.586 1 66.12 41 LEU B O 1
ATOM 2337 N N . THR B 1 42 ? -8.25 9.461 -13.508 1 56.97 42 THR B N 1
ATOM 2338 C CA . THR B 1 42 ? -9.703 9.625 -13.539 1 56.97 42 THR B CA 1
ATOM 2339 C C . THR B 1 42 ? -10.094 11.055 -13.172 1 56.97 42 THR B C 1
ATOM 2341 O O . THR B 1 42 ? -10.945 11.656 -13.828 1 56.97 42 THR B O 1
ATOM 2344 N N . CYS B 1 43 ? -9.664 11.461 -12.016 1 51.97 43 CYS B N 1
ATOM 2345 C CA . CYS B 1 43 ? -9.875 12.82 -11.539 1 51.97 43 CYS B CA 1
ATOM 2346 C C . CYS B 1 43 ? -8.695 13.289 -10.688 1 51.97 43 CYS B C 1
ATOM 2348 O O . CYS B 1 43 ? -7.934 12.469 -10.172 1 51.97 43 CYS B O 1
ATOM 2350 N N . ILE B 1 44 ? -8.438 14.539 -10.688 1 51.56 44 ILE B N 1
ATOM 2351 C CA . ILE B 1 44 ? -7.305 15.133 -9.977 1 51.56 44 ILE B CA 1
ATOM 2352 C C . ILE B 1 44 ? -7.453 14.891 -8.477 1 51.56 44 ILE B C 1
ATOM 2354 O O . ILE B 1 44 ? -6.457 14.844 -7.754 1 51.56 44 ILE B O 1
ATOM 2358 N N . THR B 1 45 ? -8.594 14.641 -8.125 1 57.53 45 THR B N 1
ATOM 2359 C CA . THR B 1 45 ? -8.805 14.516 -6.688 1 57.53 45 THR B CA 1
ATOM 2360 C C . THR B 1 45 ? -8.805 13.055 -6.262 1 57.53 45 THR B C 1
ATOM 2362 O O . THR B 1 45 ? -8.984 12.742 -5.086 1 57.53 45 THR B O 1
ATOM 2365 N N . GLY B 1 46 ? -8.445 12.289 -7.156 1 77.69 46 GLY B N 1
ATOM 2366 C CA . GLY B 1 46 ? -8.508 10.875 -6.848 1 77.69 46 GLY B CA 1
ATOM 2367 C C . GLY B 1 46 ? -7.172 10.305 -6.398 1 77.69 46 GLY B C 1
ATOM 2368 O O . GLY B 1 46 ? -6.297 11.039 -5.949 1 77.69 46 GLY B O 1
ATOM 2369 N N . ARG B 1 47 ? -7.023 9.055 -6.371 1 83.38 47 ARG B N 1
ATOM 2370 C CA . ARG B 1 47 ? -5.883 8.32 -5.836 1 83.38 47 ARG B CA 1
ATOM 2371 C C . ARG B 1 47 ? -4.621 8.602 -6.652 1 83.38 47 ARG B C 1
ATOM 2373 O O . ARG B 1 47 ? -3.508 8.406 -6.164 1 83.38 47 ARG B O 1
ATOM 2380 N N . GLY B 1 48 ? -4.789 9.148 -7.773 1 86.94 48 GLY B N 1
ATOM 2381 C CA . GLY B 1 48 ? -3.645 9.414 -8.633 1 86.94 48 GLY B CA 1
ATOM 2382 C C . GLY B 1 48 ? -2.99 10.758 -8.352 1 86.94 48 GLY B C 1
ATOM 2383 O O . GLY B 1 48 ? -1.936 11.062 -8.906 1 86.94 48 GLY B O 1
ATOM 2384 N N . ASN B 1 49 ? -3.518 11.5 -7.406 1 85.31 49 ASN B N 1
ATOM 2385 C CA . ASN B 1 49 ? -3.062 12.875 -7.203 1 85.31 49 ASN B CA 1
ATOM 2386 C C . ASN B 1 49 ? -1.669 12.914 -6.582 1 85.31 49 ASN B C 1
ATOM 2388 O O . ASN B 1 49 ? -0.895 13.836 -6.848 1 85.31 49 ASN B O 1
ATOM 2392 N N . THR B 1 50 ? -1.348 12.008 -5.75 1 90.5 50 THR B N 1
ATOM 2393 C CA . THR B 1 50 ? -0.008 12 -5.172 1 90.5 50 THR B CA 1
ATOM 2394 C C . THR B 1 50 ? 1.051 11.867 -6.262 1 90.5 50 THR B C 1
ATOM 2396 O O . THR B 1 50 ? 2.072 12.555 -6.23 1 90.5 50 THR B O 1
ATOM 2399 N N . ALA B 1 51 ? 0.811 10.984 -7.188 1 90 51 ALA B N 1
ATOM 2400 C CA . ALA B 1 51 ? 1.725 10.859 -8.32 1 90 51 ALA B CA 1
ATOM 2401 C C . ALA B 1 51 ? 1.798 12.156 -9.117 1 90 51 ALA B C 1
ATOM 2403 O O . ALA B 1 51 ? 2.881 12.57 -9.539 1 90 51 ALA B O 1
ATOM 2404 N N . ASN B 1 52 ? 0.644 12.734 -9.281 1 83.62 52 ASN B N 1
ATOM 2405 C CA . ASN B 1 52 ? 0.585 14.016 -9.977 1 83.62 52 ASN B CA 1
ATOM 2406 C C . ASN B 1 52 ? 1.395 15.086 -9.25 1 83.62 52 ASN B C 1
ATOM 2408 O O . ASN B 1 52 ? 2.178 15.812 -9.867 1 83.62 52 ASN B O 1
ATOM 2412 N N . LEU B 1 53 ? 1.211 15.164 -7.988 1 84.12 53 LEU B N 1
ATOM 2413 C CA . LEU B 1 53 ? 1.947 16.125 -7.176 1 84.12 53 LEU B CA 1
ATOM 2414 C C . LEU B 1 53 ? 3.447 15.867 -7.254 1 84.12 53 LEU B C 1
ATOM 2416 O O . LEU B 1 53 ? 4.242 16.812 -7.34 1 84.12 53 LEU B O 1
ATOM 2420 N N . ALA B 1 54 ? 3.838 14.633 -7.215 1 87.06 54 ALA B N 1
ATOM 2421 C CA . ALA B 1 54 ? 5.25 14.273 -7.281 1 87.06 54 ALA B CA 1
ATOM 2422 C C . ALA B 1 54 ? 5.867 14.695 -8.609 1 87.06 54 ALA B C 1
ATOM 2424 O O . ALA B 1 54 ? 6.953 15.281 -8.641 1 87.06 54 ALA B O 1
ATOM 2425 N N . LEU B 1 55 ? 5.168 14.398 -9.688 1 83.12 55 LEU B N 1
ATOM 2426 C CA . LEU B 1 55 ? 5.66 14.773 -11.008 1 83.12 55 LEU B CA 1
ATOM 2427 C C . LEU B 1 55 ? 5.793 16.297 -11.125 1 83.12 55 LEU B C 1
ATOM 2429 O O . LEU B 1 55 ? 6.785 16.797 -11.656 1 83.12 55 LEU B O 1
ATOM 2433 N N . CYS B 1 56 ? 4.855 16.969 -10.609 1 76.75 56 CYS B N 1
ATOM 2434 C CA . CYS B 1 56 ? 4.879 18.422 -10.648 1 76.75 56 CYS B CA 1
ATOM 2435 C C . CYS B 1 56 ? 6.043 18.984 -9.836 1 76.75 56 CYS B C 1
ATOM 2437 O O . CYS B 1 56 ? 6.715 19.922 -10.266 1 76.75 56 CYS B O 1
ATOM 2439 N N . TYR B 1 57 ? 6.246 18.391 -8.758 1 78.94 57 TYR B N 1
ATOM 2440 C CA . TYR B 1 57 ? 7.316 18.828 -7.871 1 78.94 57 TYR B CA 1
ATOM 2441 C C . TYR B 1 57 ? 8.68 18.688 -8.539 1 78.94 57 TYR B C 1
ATOM 2443 O O . TYR B 1 57 ? 9.586 19.484 -8.305 1 78.94 57 TYR B O 1
ATOM 2451 N N . THR B 1 58 ? 8.867 17.672 -9.297 1 78.25 58 THR B N 1
ATOM 2452 C CA . THR B 1 58 ? 10.141 17.422 -9.953 1 78.25 58 THR B CA 1
ATOM 2453 C C . THR B 1 58 ? 10.391 18.438 -11.078 1 78.25 58 THR B C 1
ATOM 2455 O O . THR B 1 58 ? 11.531 18.641 -11.492 1 78.25 58 THR B O 1
ATOM 2458 N N . GLY B 1 59 ? 9.344 18.891 -11.664 1 70.31 59 GLY B N 1
ATOM 2459 C CA . GLY B 1 59 ? 9.453 19.812 -12.773 1 70.31 59 GLY B CA 1
ATOM 2460 C C . GLY B 1 59 ? 9.617 19.125 -14.117 1 70.31 59 GLY B C 1
ATOM 2461 O O . GLY B 1 59 ? 9.844 19.781 -15.133 1 70.31 59 GLY B O 1
ATOM 2462 N N . VAL B 1 60 ? 9.516 17.875 -14.125 1 72.19 60 VAL B N 1
ATOM 2463 C CA . VAL B 1 60 ? 9.641 17.141 -15.383 1 72.19 60 VAL B CA 1
ATOM 2464 C C . VAL B 1 60 ? 8.398 17.375 -16.25 1 72.19 60 VAL B C 1
ATOM 2466 O O . VAL B 1 60 ? 7.305 17.594 -15.727 1 72.19 60 VAL B O 1
ATOM 2469 N N . ARG B 1 61 ? 8.664 17.391 -17.562 1 67.38 61 ARG B N 1
ATOM 2470 C CA . ARG B 1 61 ? 7.535 17.531 -18.484 1 67.38 61 ARG B CA 1
ATOM 2471 C C . ARG B 1 61 ? 6.809 16.203 -18.672 1 67.38 61 ARG B C 1
ATOM 2473 O O . ARG B 1 61 ? 7.445 15.172 -18.859 1 67.38 61 ARG B O 1
ATOM 2480 N N . PHE B 1 62 ? 5.484 16.266 -18.391 1 70.81 62 PHE B N 1
ATOM 2481 C CA . PHE B 1 62 ? 4.656 15.078 -18.609 1 70.81 62 PHE B CA 1
ATOM 2482 C C . PHE B 1 62 ? 3.285 15.469 -19.141 1 70.81 62 PHE B C 1
ATOM 2484 O O . PHE B 1 62 ? 2.896 16.641 -19.078 1 70.81 62 PHE B O 1
ATOM 2491 N N . ARG B 1 63 ? 2.684 14.469 -19.859 1 69.31 63 ARG B N 1
ATOM 2492 C CA . ARG B 1 63 ? 1.324 14.672 -20.359 1 69.31 63 ARG B CA 1
ATOM 2493 C C . ARG B 1 63 ? 0.302 14.109 -19.375 1 69.31 63 ARG B C 1
ATOM 2495 O O . ARG B 1 63 ? 0.517 13.047 -18.781 1 69.31 63 ARG B O 1
ATOM 2502 N N . TRP B 1 64 ? -0.734 14.922 -19.234 1 68.62 64 TRP B N 1
ATOM 2503 C CA . TRP B 1 64 ? -1.809 14.531 -18.328 1 68.62 64 TRP B CA 1
ATOM 2504 C C . TRP B 1 64 ? -3.098 14.258 -19.094 1 68.62 64 TRP B C 1
ATOM 2506 O O . TRP B 1 64 ? -3.506 15.062 -19.938 1 68.62 64 TRP B O 1
ATOM 2516 N N . TYR B 1 65 ? -3.623 12.977 -18.891 1 66.38 65 TYR B N 1
ATOM 2517 C CA . TYR B 1 65 ? -4.902 12.617 -19.484 1 66.38 65 TYR B CA 1
ATOM 2518 C C . TYR B 1 65 ? -5.945 12.312 -18.422 1 66.38 65 TYR B C 1
ATOM 2520 O O . TYR B 1 65 ? -5.652 11.633 -17.438 1 66.38 65 TYR B O 1
ATOM 2528 N N . GLU B 1 66 ? -7.02 13 -18.469 1 62 66 GLU B N 1
ATOM 2529 C CA . GLU B 1 66 ? -8.133 12.625 -17.594 1 62 66 GLU B CA 1
ATOM 2530 C C . GLU B 1 66 ? -9.117 11.711 -18.328 1 62 66 GLU B C 1
ATOM 2532 O O . GLU B 1 66 ? -9.508 11.992 -19.469 1 62 66 GLU B O 1
ATOM 2537 N N . GLY B 1 67 ? -9.18 10.508 -17.781 1 56.84 67 GLY B N 1
ATOM 2538 C CA . GLY B 1 67 ? -10.07 9.531 -18.391 1 56.84 67 GLY B CA 1
ATOM 2539 C C . GLY B 1 67 ? -11.531 9.82 -18.141 1 56.84 67 GLY B C 1
ATOM 2540 O O . GLY B 1 67 ? -11.914 10.195 -17.031 1 56.84 67 GLY B O 1
ATOM 2541 N N . VAL B 1 68 ? -12.344 10.039 -19.125 1 49 68 VAL B N 1
ATOM 2542 C CA . VAL B 1 68 ? -13.797 10.047 -18.984 1 49 68 VAL B CA 1
ATOM 2543 C C . VAL B 1 68 ? -14.367 8.711 -19.438 1 49 68 VAL B C 1
ATOM 2545 O O . VAL B 1 68 ? -13.844 8.094 -20.375 1 49 68 VAL B O 1
ATOM 2548 N N . SER B 1 69 ? -15.031 8 -18.469 1 46.12 69 SER B N 1
ATOM 2549 C CA . SER B 1 69 ? -15.734 6.805 -18.906 1 46.12 69 SER B CA 1
ATOM 2550 C C . SER B 1 69 ? -16.578 7.086 -20.156 1 46.12 69 SER B C 1
ATOM 2552 O O . SER B 1 69 ? -17.047 8.203 -20.359 1 46.12 69 SER B O 1
ATOM 2554 N N . ARG B 1 70 ? -16.578 6.051 -21.062 1 40.94 70 ARG B N 1
ATOM 2555 C CA . ARG B 1 70 ? -17.422 6.152 -22.25 1 40.94 70 ARG B CA 1
ATOM 2556 C C . ARG B 1 70 ? -18.828 6.617 -21.891 1 40.94 70 ARG B C 1
ATOM 2558 O O . ARG B 1 70 ? -19.406 7.438 -22.594 1 40.94 70 ARG B O 1
ATOM 2565 N N . ASP B 1 71 ? -19.422 5.914 -20.891 1 40.97 71 ASP B N 1
ATOM 2566 C CA . ASP B 1 71 ? -20.812 6.219 -20.594 1 40.97 71 ASP B CA 1
ATOM 2567 C C . ASP B 1 71 ? -20.953 7.621 -20 1 40.97 71 ASP B C 1
ATOM 2569 O O . ASP B 1 71 ? -22.062 8.172 -19.953 1 40.97 71 ASP B O 1
ATOM 2573 N N . SER B 1 72 ? -20.031 7.965 -19.281 1 39.72 72 SER B N 1
ATOM 2574 C CA . SER B 1 72 ? -20.219 9.258 -18.625 1 39.72 72 SER B CA 1
ATOM 2575 C C . SER B 1 72 ? -20.031 10.406 -19.609 1 39.72 72 SER B C 1
ATOM 2577 O O . SER B 1 72 ? -20.031 11.578 -19.219 1 39.72 72 SER B O 1
ATOM 2579 N N . LEU B 1 73 ? -19.734 10.133 -20.781 1 36.62 73 LEU B N 1
ATOM 2580 C CA . LEU B 1 73 ? -19.703 11.203 -21.766 1 36.62 73 LEU B CA 1
ATOM 2581 C C . LEU B 1 73 ? -21.047 11.945 -21.797 1 36.62 73 LEU B C 1
ATOM 2583 O O . LEU B 1 73 ? -21.203 12.898 -22.547 1 36.62 73 LEU B O 1
ATOM 2587 N N . GLY B 1 74 ? -22.125 11.453 -21.312 1 33.34 74 GLY B N 1
ATOM 2588 C CA . GLY B 1 74 ? -23.328 12.25 -21.5 1 33.34 74 GLY B CA 1
ATOM 2589 C C . GLY B 1 74 ? -23.297 13.562 -20.734 1 33.34 74 GLY B C 1
ATOM 2590 O O . GLY B 1 74 ? -24 14.508 -21.109 1 33.34 74 GLY B O 1
ATOM 2591 N N . SER B 1 75 ? -23.391 13.625 -19.359 1 34.12 75 SER B N 1
ATOM 2592 C CA . SER B 1 75 ? -23.781 14.906 -18.766 1 34.12 75 SER B CA 1
ATOM 2593 C C . SER B 1 75 ? -22.688 15.953 -18.969 1 34.12 75 SER B C 1
ATOM 2595 O O . SER B 1 75 ? -21.516 15.609 -19.156 1 34.12 75 SER B O 1
ATOM 2597 N N . THR B 1 76 ? -23.047 17.312 -19.219 1 32.75 76 THR B N 1
ATOM 2598 C CA . THR B 1 76 ? -22.531 18.656 -19.453 1 32.75 76 THR B CA 1
ATOM 2599 C C . THR B 1 76 ? -21.406 18.984 -18.484 1 32.75 76 THR B C 1
ATOM 2601 O O . THR B 1 76 ? -21 20.141 -18.359 1 32.75 76 THR B O 1
ATOM 2604 N N . HIS B 1 77 ? -21.359 18.25 -17.406 1 33.22 77 HIS B N 1
ATOM 2605 C CA . HIS B 1 77 ? -20.469 19.047 -16.562 1 33.22 77 HIS B CA 1
ATOM 2606 C C . HIS B 1 77 ? -19.219 19.469 -17.312 1 33.22 77 HIS B C 1
ATOM 2608 O O . HIS B 1 77 ? -18.625 18.656 -18.047 1 33.22 77 HIS B O 1
ATOM 2614 N N . ASP B 1 78 ? -19.234 20.734 -17.75 1 31.27 78 ASP B N 1
ATOM 2615 C CA . ASP B 1 78 ? -18.156 21.594 -18.234 1 31.27 78 ASP B CA 1
ATOM 2616 C C . ASP B 1 78 ? -16.828 21.203 -17.609 1 31.27 78 ASP B C 1
ATOM 2618 O O . ASP B 1 78 ? -16.547 21.516 -16.453 1 31.27 78 ASP B O 1
ATOM 2622 N N . THR B 1 79 ? -16.578 20.016 -17.578 1 35.47 79 THR B N 1
ATOM 2623 C CA . THR B 1 79 ? -15.273 19.484 -17.188 1 35.47 79 THR B CA 1
ATOM 2624 C C . THR B 1 79 ? -14.148 20.406 -17.641 1 35.47 79 THR B C 1
ATOM 2626 O O . THR B 1 79 ? -13.977 20.641 -18.844 1 35.47 79 THR B O 1
ATOM 2629 N N . THR B 1 80 ? -14.109 21.578 -17.094 1 32.16 80 THR B N 1
ATOM 2630 C CA . THR B 1 80 ? -12.969 22.469 -17.266 1 32.16 80 THR B CA 1
ATOM 2631 C C . THR B 1 80 ? -11.727 21.688 -17.688 1 32.16 80 THR B C 1
ATOM 2633 O O . THR B 1 80 ? -11.477 20.594 -17.188 1 32.16 80 THR B O 1
ATOM 2636 N N . THR B 1 81 ? -11.25 22.078 -18.906 1 32.22 81 THR B N 1
ATOM 2637 C CA . THR B 1 81 ? -10.148 21.719 -19.781 1 32.22 81 THR B CA 1
ATOM 2638 C C . THR B 1 81 ? -8.844 21.562 -19 1 32.22 81 THR B C 1
ATOM 2640 O O . THR B 1 81 ? -8.188 22.562 -18.688 1 32.22 81 THR B O 1
ATOM 2643 N N . LEU B 1 82 ? -8.773 21.547 -17.844 1 33.53 82 LEU B N 1
ATOM 2644 C CA . LEU B 1 82 ? -7.375 21.188 -17.641 1 33.53 82 LEU B CA 1
ATOM 2645 C C . LEU B 1 82 ? -6.879 20.297 -18.766 1 33.53 82 LEU B C 1
ATOM 2647 O O . LEU B 1 82 ? -7.641 19.484 -19.312 1 33.53 82 LEU B O 1
ATOM 2651 N N . ALA B 1 83 ? -5.973 20.812 -19.719 1 34.94 83 ALA B N 1
ATOM 2652 C CA . ALA B 1 83 ? -5.473 20.094 -20.891 1 34.94 83 ALA B CA 1
ATOM 2653 C C . ALA B 1 83 ? -5.516 18.578 -20.672 1 34.94 83 ALA B C 1
ATOM 2655 O O . ALA B 1 83 ? -4.516 17.984 -20.266 1 34.94 83 ALA B O 1
ATOM 2656 N N . CYS B 1 84 ? -6.203 18.188 -19.766 1 38.94 84 CYS B N 1
ATOM 2657 C CA . CYS B 1 84 ? -6.504 16.766 -19.703 1 38.94 84 CYS B CA 1
ATOM 2658 C C . CYS B 1 84 ? -7.074 16.266 -21.031 1 38.94 84 CYS B C 1
ATOM 2660 O O . CYS B 1 84 ? -8.062 16.812 -21.531 1 38.94 84 CYS B O 1
ATOM 2662 N N . THR B 1 85 ? -6.145 16.141 -21.938 1 42.75 85 THR B N 1
ATOM 2663 C CA . THR B 1 85 ? -6.668 15.406 -23.094 1 42.75 85 THR B CA 1
ATOM 2664 C C . THR B 1 85 ? -7.512 14.219 -22.625 1 42.75 85 THR B C 1
ATOM 2666 O O . THR B 1 85 ? -7.043 13.375 -21.859 1 42.75 85 THR B O 1
ATOM 2669 N N . LEU B 1 86 ? -8.781 14.516 -22.484 1 43.31 86 LEU B N 1
ATOM 2670 C CA . LEU B 1 86 ? -9.68 13.375 -22.359 1 43.31 86 LEU B CA 1
ATOM 2671 C C . LEU B 1 86 ? -9.312 12.281 -23.344 1 43.31 86 LEU B C 1
ATOM 2673 O O . LEU B 1 86 ? -9.125 12.547 -24.531 1 43.31 86 LEU B O 1
ATOM 2677 N N . HIS B 1 87 ? -8.469 11.516 -23 1 48.41 87 HIS B N 1
ATOM 2678 C CA . HIS B 1 87 ? -8.195 10.383 -23.875 1 48.41 87 HIS B CA 1
ATOM 2679 C C . HIS B 1 87 ? -9.133 9.219 -23.578 1 48.41 87 HIS B C 1
ATOM 2681 O O . HIS B 1 87 ? -9.398 8.898 -22.422 1 48.41 87 HIS B O 1
ATOM 2687 N N . ILE B 1 88 ? -9.969 9.023 -24.594 1 44.75 88 ILE B N 1
ATOM 2688 C CA . ILE B 1 88 ? -10.742 7.785 -24.547 1 44.75 88 ILE B CA 1
ATOM 2689 C C . ILE B 1 88 ? -9.82 6.617 -24.203 1 44.75 88 ILE B C 1
ATOM 2691 O O . ILE B 1 88 ? -8.844 6.355 -24.922 1 44.75 88 ILE B O 1
ATOM 2695 N N . LEU B 1 89 ? -9.664 6.461 -22.984 1 50.19 89 LEU B N 1
ATOM 2696 C CA . LEU B 1 89 ? -8.797 5.391 -22.516 1 50.19 89 LEU B CA 1
ATOM 2697 C C . LEU B 1 89 ? -9.234 4.047 -23.094 1 50.19 89 LEU B C 1
ATOM 2699 O O . LEU B 1 89 ? -10.422 3.705 -23.047 1 50.19 89 LEU B O 1
ATOM 2703 N N . SER B 1 90 ? -8.555 3.568 -24.109 1 51.47 90 SER B N 1
ATOM 2704 C CA . SER B 1 90 ? -8.734 2.246 -24.688 1 51.47 90 SER B CA 1
ATOM 2705 C C . SER B 1 90 ? -8.82 1.169 -23.609 1 51.47 90 SER B C 1
ATOM 2707 O O . SER B 1 90 ? -8.453 1.404 -22.469 1 51.47 90 SER B O 1
ATOM 2709 N N . THR B 1 91 ? -9.5 0.157 -24.031 1 54.78 91 THR B N 1
ATOM 2710 C CA . THR B 1 91 ? -9.664 -1.144 -23.391 1 54.78 91 THR B CA 1
ATOM 2711 C C . THR B 1 91 ? -8.312 -1.719 -22.984 1 54.78 91 THR B C 1
ATOM 2713 O O . THR B 1 91 ? -8.242 -2.727 -22.281 1 54.78 91 THR B O 1
ATOM 2716 N N . ASP B 1 92 ? -7.238 -0.945 -23.156 1 62.81 92 ASP B N 1
ATOM 2717 C CA . ASP B 1 92 ? -5.969 -1.644 -22.969 1 62.81 92 ASP B CA 1
ATOM 2718 C C . ASP B 1 92 ? -5.258 -1.163 -21.703 1 62.81 92 ASP B C 1
ATOM 2720 O O . ASP B 1 92 ? -4.027 -1.22 -21.625 1 62.81 92 ASP B O 1
ATOM 2724 N N . MET B 1 93 ? -6.062 -0.709 -20.859 1 66.62 93 MET B N 1
ATOM 2725 C CA . MET B 1 93 ? -5.422 -0.332 -19.609 1 66.62 93 MET B CA 1
ATOM 2726 C C . MET B 1 93 ? -5.219 -1.55 -18.703 1 66.62 93 MET B C 1
ATOM 2728 O O . MET B 1 93 ? -6.09 -2.418 -18.625 1 66.62 93 MET B O 1
ATOM 2732 N N . PRO B 1 94 ? -3.959 -1.539 -18.141 1 73.62 94 PRO B N 1
ATOM 2733 C CA . PRO B 1 94 ? -3.754 -2.662 -17.234 1 73.62 94 PRO B CA 1
ATOM 2734 C C . PRO B 1 94 ? -4.844 -2.756 -16.156 1 73.62 94 PRO B C 1
ATOM 2736 O O . PRO B 1 94 ? -5.195 -1.75 -15.539 1 73.62 94 PRO B O 1
ATOM 2739 N N . ASN B 1 95 ? -5.406 -3.877 -16.078 1 74.62 95 ASN B N 1
ATOM 2740 C CA . ASN B 1 95 ? -6.457 -4.188 -15.117 1 74.62 95 ASN B CA 1
ATOM 2741 C C . ASN B 1 95 ? -7.691 -3.32 -15.336 1 74.62 95 ASN B C 1
ATOM 2743 O O . ASN B 1 95 ? -8.547 -3.215 -14.453 1 74.62 95 ASN B O 1
ATOM 2747 N N . ASN B 1 96 ? -7.723 -2.564 -16.391 1 72.19 96 ASN B N 1
ATOM 2748 C CA . ASN B 1 96 ? -8.844 -1.681 -16.703 1 72.19 96 ASN B CA 1
ATOM 2749 C C . ASN B 1 96 ? -9.047 -0.635 -15.617 1 72.19 96 ASN B C 1
ATOM 2751 O O . ASN B 1 96 ? -10.188 -0.354 -15.227 1 72.19 96 ASN B O 1
ATOM 2755 N N . GLN B 1 97 ? -7.902 -0.215 -15.117 1 77.25 97 GLN B N 1
ATOM 2756 C CA . GLN B 1 97 ? -7.992 0.731 -14.008 1 77.25 97 GLN B CA 1
ATOM 2757 C C . GLN B 1 97 ? -7.102 1.946 -14.25 1 77.25 97 GLN B C 1
ATOM 2759 O O . GLN B 1 97 ? -6.113 1.862 -14.984 1 77.25 97 GLN B O 1
ATOM 2764 N N . LEU B 1 98 ? -7.566 3.02 -13.766 1 80.94 98 LEU B N 1
ATOM 2765 C CA . LEU B 1 98 ? -6.797 4.258 -13.688 1 80.94 98 LEU B CA 1
ATOM 2766 C C . LEU B 1 98 ? -6.473 4.602 -12.242 1 80.94 98 LEU B C 1
ATOM 2768 O O . LEU B 1 98 ? -7.195 4.203 -11.32 1 80.94 98 LEU B O 1
ATOM 2772 N N . PRO B 1 99 ? -5.328 5.219 -12.055 1 87.25 99 PRO B N 1
ATOM 2773 C CA . PRO B 1 99 ? -4.367 5.883 -12.938 1 87.25 99 PRO B CA 1
ATOM 2774 C C . PRO B 1 99 ? -3.369 4.91 -13.555 1 87.25 99 PRO B C 1
ATOM 2776 O O . PRO B 1 99 ? -3.197 3.793 -13.062 1 87.25 99 PRO B O 1
ATOM 2779 N N . VAL B 1 100 ? -2.768 5.359 -14.656 1 87.69 100 VAL B N 1
ATOM 2780 C CA . VAL B 1 100 ? -1.703 4.637 -15.344 1 87.69 100 VAL B CA 1
ATOM 2781 C C . VAL B 1 100 ? -0.604 5.613 -15.758 1 87.69 100 VAL B C 1
ATOM 2783 O O . VAL B 1 100 ? -0.891 6.703 -16.266 1 87.69 100 VAL B O 1
ATOM 2786 N N . LEU B 1 101 ? 0.604 5.301 -15.469 1 88.75 101 LEU B N 1
ATOM 2787 C CA . LEU B 1 101 ? 1.76 6.047 -15.953 1 88.75 101 LEU B CA 1
ATOM 2788 C C . LEU B 1 101 ? 2.385 5.352 -17.156 1 88.75 101 LEU B C 1
ATOM 2790 O O . LEU B 1 101 ? 2.83 4.207 -17.062 1 88.75 101 LEU B O 1
ATOM 2794 N N . GLU B 1 102 ? 2.289 6.008 -18.219 1 84.75 102 GLU B N 1
ATOM 2795 C CA . GLU B 1 102 ? 2.975 5.508 -19.406 1 84.75 102 GLU B CA 1
ATOM 2796 C C . GLU B 1 102 ? 4.41 6.02 -19.469 1 84.75 102 GLU B C 1
ATOM 2798 O O . GLU B 1 102 ? 4.648 7.227 -19.391 1 84.75 102 GLU B O 1
ATOM 2803 N N . ILE B 1 103 ? 5.32 5.031 -19.578 1 82.44 103 ILE B N 1
ATOM 2804 C CA . ILE B 1 103 ? 6.742 5.355 -19.578 1 82.44 103 ILE B CA 1
ATOM 2805 C C . ILE B 1 103 ? 7.332 5.055 -20.953 1 82.44 103 ILE B C 1
ATOM 2807 O O . ILE B 1 103 ? 7.238 3.924 -21.453 1 82.44 103 ILE B O 1
ATOM 2811 N N . ASP B 1 104 ? 8.023 5.953 -21.547 1 76.12 104 ASP B N 1
ATOM 2812 C CA . ASP B 1 104 ? 8.688 5.852 -22.844 1 76.12 104 ASP B CA 1
ATOM 2813 C C . ASP B 1 104 ? 7.742 5.293 -23.906 1 76.12 104 ASP B C 1
ATOM 2815 O O . ASP B 1 104 ? 8.164 4.555 -24.797 1 76.12 104 ASP B O 1
ATOM 2819 N N . GLY B 1 105 ? 6.434 5.41 -23.703 1 72.81 105 GLY B N 1
ATOM 2820 C CA . GLY B 1 105 ? 5.445 4.926 -24.641 1 72.81 105 GLY B CA 1
ATOM 2821 C C . GLY B 1 105 ? 5.371 3.412 -24.719 1 72.81 105 GLY B C 1
ATOM 2822 O O . GLY B 1 105 ? 4.699 2.857 -25.578 1 72.81 105 GLY B O 1
ATOM 2823 N N . LYS B 1 106 ? 6.031 2.76 -23.906 1 75.5 106 LYS B N 1
ATOM 2824 C CA . LYS B 1 106 ? 6.164 1.31 -24 1 75.5 106 LYS B CA 1
ATOM 2825 C C . LYS B 1 106 ? 5.539 0.623 -22.781 1 75.5 106 LYS B C 1
ATOM 2827 O O . LYS B 1 106 ? 4.84 -0.381 -22.922 1 75.5 106 LYS B O 1
ATOM 2832 N N . TYR B 1 107 ? 5.746 1.267 -21.656 1 81.31 107 TYR B N 1
ATOM 2833 C CA . TYR B 1 107 ? 5.324 0.596 -20.438 1 81.31 107 TYR B CA 1
ATOM 2834 C C . TYR B 1 107 ? 4.188 1.354 -19.766 1 81.31 107 TYR B C 1
ATOM 2836 O O . TYR B 1 107 ? 4.188 2.586 -19.734 1 81.31 107 TYR B O 1
ATOM 2844 N N . LYS B 1 108 ? 3.184 0.616 -19.344 1 87 108 LYS B N 1
ATOM 2845 C CA . LYS B 1 108 ? 2.068 1.185 -18.594 1 87 108 LYS B CA 1
ATOM 2846 C C . LYS B 1 108 ? 2.047 0.659 -17.156 1 87 108 LYS B C 1
ATOM 2848 O O . LYS B 1 108 ? 1.806 -0.528 -16.938 1 87 108 LYS B O 1
ATOM 2853 N N . LEU B 1 109 ? 2.312 1.563 -16.297 1 91.56 109 LEU B N 1
ATOM 2854 C CA . LEU B 1 109 ? 2.371 1.228 -14.875 1 91.56 109 LEU B CA 1
ATOM 2855 C C . LEU B 1 109 ? 1.104 1.676 -14.156 1 91.56 109 LEU B C 1
ATOM 2857 O O . LEU B 1 109 ? 0.807 2.871 -14.094 1 91.56 109 LEU B O 1
ATOM 2861 N N . PRO B 1 110 ? 0.39 0.67 -13.586 1 91.69 110 PRO B N 1
ATOM 2862 C CA . PRO B 1 110 ? -0.819 1.033 -12.844 1 91.69 110 PRO B CA 1
ATOM 2863 C C . PRO B 1 110 ? -0.585 1.117 -11.336 1 91.69 110 PRO B C 1
ATOM 2865 O O . PRO B 1 110 ? 0.551 0.978 -10.883 1 91.69 110 PRO B O 1
ATOM 2868 N N . GLN B 1 111 ? -1.667 1.383 -10.609 1 93.38 111 GLN B N 1
ATOM 2869 C CA . GLN B 1 111 ? -1.711 1.489 -9.156 1 93.38 111 GLN B CA 1
ATOM 2870 C C . GLN B 1 111 ? -1.129 2.818 -8.688 1 93.38 111 GLN B C 1
ATOM 2872 O O . GLN B 1 111 ? 0.065 3.076 -8.852 1 93.38 111 GLN B O 1
ATOM 2877 N N . SER B 1 112 ? -1.94 3.512 -8.039 1 93.75 112 SER B N 1
ATOM 2878 C CA . SER B 1 112 ? -1.651 4.906 -7.715 1 93.75 112 SER B CA 1
ATOM 2879 C C . SER B 1 112 ? -0.396 5.027 -6.859 1 93.75 112 SER B C 1
ATOM 2881 O O . SER B 1 112 ? 0.522 5.777 -7.195 1 93.75 112 SER B O 1
ATOM 2883 N N . LEU B 1 113 ? -0.28 4.219 -5.797 1 96.94 113 LEU B N 1
ATOM 2884 C CA . LEU B 1 113 ? 0.863 4.363 -4.902 1 96.94 113 LEU B CA 1
ATOM 2885 C C . LEU B 1 113 ? 2.119 3.764 -5.523 1 96.94 113 LEU B C 1
ATOM 2887 O O . LEU B 1 113 ? 3.232 4.203 -5.23 1 96.94 113 LEU B O 1
ATOM 2891 N N . THR B 1 114 ? 1.925 2.795 -6.402 1 97 114 THR B N 1
ATOM 2892 C CA . THR B 1 114 ? 3.049 2.262 -7.164 1 97 114 THR B CA 1
ATOM 2893 C C . THR B 1 114 ? 3.643 3.334 -8.078 1 97 114 THR B C 1
ATOM 2895 O O . THR B 1 114 ? 4.859 3.523 -8.109 1 97 114 THR B O 1
ATOM 2898 N N . ILE B 1 115 ? 2.74 4.023 -8.742 1 94.31 115 ILE B N 1
ATOM 2899 C CA . ILE B 1 115 ? 3.164 5.09 -9.648 1 94.31 115 ILE B CA 1
ATOM 2900 C C . ILE B 1 115 ? 3.891 6.176 -8.859 1 94.31 115 ILE B C 1
ATOM 2902 O O . ILE B 1 115 ? 4.988 6.594 -9.234 1 94.31 115 ILE B O 1
ATOM 2906 N N . ALA B 1 116 ? 3.303 6.562 -7.801 1 95.38 116 ALA B N 1
ATOM 2907 C CA . ALA B 1 116 ? 3.875 7.637 -6.996 1 95.38 116 ALA B CA 1
ATOM 2908 C C . ALA B 1 116 ? 5.23 7.23 -6.426 1 95.38 116 ALA B C 1
ATOM 2910 O O . ALA B 1 116 ? 6.176 8.023 -6.426 1 95.38 116 ALA B O 1
ATOM 2911 N N . ARG B 1 117 ? 5.32 6.047 -5.945 1 97.75 117 ARG B N 1
ATOM 2912 C CA . ARG B 1 117 ? 6.578 5.547 -5.395 1 97.75 117 ARG B CA 1
ATOM 2913 C C . ARG B 1 117 ? 7.66 5.492 -6.469 1 97.75 117 ARG B C 1
ATOM 2915 O O . ARG B 1 117 ? 8.812 5.836 -6.211 1 97.75 117 ARG B O 1
ATOM 2922 N N . TYR B 1 118 ? 7.285 5.055 -7.609 1 95.75 118 TYR B N 1
ATOM 2923 C CA . TYR B 1 118 ? 8.219 4.984 -8.727 1 95.75 118 TYR B CA 1
ATOM 2924 C C . TYR B 1 118 ? 8.789 6.359 -9.047 1 95.75 118 TYR B C 1
ATOM 2926 O O . TYR B 1 118 ? 10.008 6.523 -9.172 1 95.75 118 TYR B O 1
ATOM 2934 N N . VAL B 1 119 ? 7.934 7.316 -9.141 1 92.31 119 VAL B N 1
ATOM 2935 C CA . VAL B 1 119 ? 8.336 8.688 -9.43 1 92.31 119 VAL B CA 1
ATOM 2936 C C . VAL B 1 119 ? 9.219 9.219 -8.305 1 92.31 119 VAL B C 1
ATOM 2938 O O . VAL B 1 119 ? 10.25 9.844 -8.555 1 92.31 119 VAL B O 1
ATOM 2941 N N . ALA B 1 120 ? 8.844 8.961 -7.105 1 95.94 120 ALA B N 1
ATOM 2942 C CA . ALA B 1 120 ? 9.586 9.43 -5.941 1 95.94 120 ALA B CA 1
ATOM 2943 C C . ALA B 1 120 ? 11 8.852 -5.922 1 95.94 120 ALA B C 1
ATOM 2945 O O . ALA B 1 120 ? 11.961 9.562 -5.629 1 95.94 120 ALA B O 1
ATOM 2946 N N . ARG B 1 121 ? 11.086 7.625 -6.227 1 96.12 121 ARG B N 1
ATOM 2947 C CA . ARG B 1 121 ? 12.398 6.984 -6.242 1 96.12 121 ARG B CA 1
ATOM 2948 C C . ARG B 1 121 ? 13.242 7.484 -7.414 1 96.12 121 ARG B C 1
ATOM 2950 O O . ARG B 1 121 ? 14.438 7.727 -7.266 1 96.12 121 ARG B O 1
ATOM 2957 N N . LEU B 1 122 ? 12.633 7.602 -8.469 1 93.19 122 LEU B N 1
ATOM 2958 C CA . LEU B 1 122 ? 13.312 8.047 -9.68 1 93.19 122 LEU B CA 1
ATOM 2959 C C . LEU B 1 122 ? 13.93 9.43 -9.484 1 93.19 122 LEU B C 1
ATOM 2961 O O . LEU B 1 122 ? 15.023 9.695 -9.969 1 93.19 122 LEU B O 1
ATOM 2965 N N . TYR B 1 123 ? 13.266 10.242 -8.727 1 91 123 TYR B N 1
ATOM 2966 C CA . TYR B 1 123 ? 13.68 11.633 -8.664 1 91 123 TYR B CA 1
ATOM 2967 C C . TYR B 1 123 ? 14.156 11.992 -7.258 1 91 123 TYR B C 1
ATOM 2969 O O . TYR B 1 123 ? 14.203 13.172 -6.895 1 91 123 TYR B O 1
ATOM 2977 N N . GLY B 1 124 ? 14.312 11.039 -6.41 1 93.38 124 GLY B N 1
ATOM 2978 C CA . GLY B 1 124 ? 15.008 11.234 -5.148 1 93.38 124 GLY B CA 1
ATOM 2979 C C . GLY B 1 124 ? 14.117 11.781 -4.051 1 93.38 124 GLY B C 1
ATOM 2980 O O . GLY B 1 124 ? 14.578 12.531 -3.186 1 93.38 124 GLY B O 1
ATOM 2981 N N . MET B 1 125 ? 12.891 11.453 -4.059 1 94.31 125 MET B N 1
ATOM 2982 C CA . MET B 1 125 ? 11.938 11.945 -3.066 1 94.31 125 MET B CA 1
ATOM 2983 C C . MET B 1 125 ? 11.469 10.82 -2.156 1 94.31 125 MET B C 1
ATOM 2985 O O . MET B 1 125 ? 10.484 10.969 -1.428 1 94.31 125 MET B O 1
ATOM 2989 N N . ALA B 1 126 ? 12.109 9.633 -2.232 1 97 126 ALA B N 1
ATOM 2990 C CA . ALA B 1 126 ? 11.578 8.469 -1.518 1 97 126 ALA B CA 1
ATOM 2991 C C . ALA B 1 126 ? 12.273 8.289 -0.172 1 97 126 ALA B C 1
ATOM 2993 O O . ALA B 1 126 ? 11.789 7.547 0.687 1 97 126 ALA B O 1
ATOM 2994 N N . GLY B 1 127 ? 13.258 8.992 0.113 1 95.06 127 GLY B N 1
ATOM 2995 C CA . GLY B 1 127 ? 14.148 8.773 1.243 1 95.06 127 GLY B CA 1
ATOM 2996 C C . GLY B 1 127 ? 15.594 8.578 0.836 1 95.06 127 GLY B C 1
ATOM 2997 O O . GLY B 1 127 ? 15.883 8.273 -0.323 1 95.06 127 GLY B O 1
ATOM 2998 N N . LYS B 1 128 ? 16.5 8.672 1.773 1 95.06 128 LYS B N 1
ATOM 2999 C CA . LYS B 1 128 ? 17.922 8.719 1.455 1 95.06 128 LYS B CA 1
ATOM 3000 C C . LYS B 1 128 ? 18.578 7.355 1.663 1 95.06 128 LYS B C 1
ATOM 3002 O O . LYS B 1 128 ? 19.719 7.141 1.259 1 95.06 128 LYS B O 1
ATOM 3007 N N . ASP B 1 129 ? 17.938 6.504 2.32 1 95.06 129 ASP B N 1
ATOM 3008 C CA . ASP B 1 129 ? 18.422 5.145 2.543 1 95.06 129 ASP B CA 1
ATOM 3009 C C . ASP B 1 129 ? 17.25 4.172 2.691 1 95.06 129 ASP B C 1
ATOM 3011 O O . ASP B 1 129 ? 16.094 4.574 2.625 1 95.06 129 ASP B O 1
ATOM 3015 N N . LEU B 1 130 ? 17.578 2.928 2.873 1 94.12 130 LEU B N 1
ATOM 3016 C CA . LEU B 1 130 ? 16.578 1.867 2.896 1 94.12 130 LEU B CA 1
ATOM 3017 C C . LEU B 1 130 ? 15.555 2.111 3.998 1 94.12 130 LEU B C 1
ATOM 3019 O O . LEU B 1 130 ? 14.344 1.964 3.775 1 94.12 130 LEU B O 1
ATOM 3023 N N . PHE B 1 131 ? 16 2.488 5.113 1 92.75 131 PHE B N 1
ATOM 3024 C CA . PHE B 1 131 ? 15.094 2.666 6.238 1 92.75 131 PHE B CA 1
ATOM 3025 C C . PHE B 1 131 ? 14.219 3.896 6.035 1 92.75 131 PHE B C 1
ATOM 3027 O O . PHE B 1 131 ? 13.008 3.854 6.277 1 92.75 131 PHE B O 1
ATOM 3034 N N . SER B 1 132 ? 14.812 4.996 5.672 1 94.88 132 SER B N 1
ATOM 3035 C CA . SER B 1 132 ? 14.023 6.207 5.457 1 94.88 132 SER B CA 1
ATOM 3036 C C . SER B 1 132 ? 13.008 6.016 4.34 1 94.88 132 SER B C 1
ATOM 3038 O O . SER B 1 132 ? 11.914 6.59 4.379 1 94.88 132 SER B O 1
ATOM 3040 N N . GLU B 1 133 ? 13.352 5.23 3.346 1 97.19 133 GLU B N 1
ATOM 3041 C CA . GLU B 1 133 ? 12.383 4.891 2.311 1 97.19 133 GLU B CA 1
ATOM 3042 C C . GLU B 1 133 ? 11.211 4.094 2.887 1 97.19 133 GLU B C 1
ATOM 3044 O O . GLU B 1 133 ? 10.055 4.34 2.541 1 97.19 133 GLU B O 1
ATOM 3049 N N . ALA B 1 134 ? 11.531 3.199 3.74 1 96.75 134 ALA B N 1
ATOM 3050 C CA . ALA B 1 134 ? 10.492 2.4 4.375 1 96.75 134 ALA B CA 1
ATOM 3051 C C . ALA B 1 134 ? 9.609 3.266 5.27 1 96.75 134 ALA B C 1
ATOM 3053 O O . ALA B 1 134 ? 8.391 3.068 5.328 1 96.75 134 ALA B O 1
ATOM 3054 N N . TRP B 1 135 ? 10.234 4.137 5.926 1 95.31 135 TRP B N 1
ATOM 3055 C CA . TRP B 1 135 ? 9.469 5.023 6.801 1 95.31 135 TRP B CA 1
ATOM 3056 C C . TRP B 1 135 ? 8.523 5.906 5.992 1 95.31 135 TRP B C 1
ATOM 3058 O O . TRP B 1 135 ? 7.387 6.141 6.398 1 95.31 135 TRP B O 1
ATOM 3068 N N . ALA B 1 136 ? 8.992 6.379 4.883 1 96.94 136 ALA B N 1
ATOM 3069 C CA . ALA B 1 136 ? 8.117 7.129 3.984 1 96.94 136 ALA B CA 1
ATOM 3070 C C . ALA B 1 136 ? 6.941 6.27 3.521 1 96.94 136 ALA B C 1
ATOM 3072 O O . ALA B 1 136 ? 5.793 6.727 3.516 1 96.94 136 ALA B O 1
ATOM 3073 N N . ASP B 1 137 ? 7.246 5.047 3.16 1 98 137 ASP B N 1
ATOM 3074 C CA . ASP B 1 137 ? 6.191 4.117 2.773 1 98 137 ASP B CA 1
ATOM 3075 C C . ASP B 1 137 ? 5.156 3.965 3.887 1 98 137 ASP B C 1
ATOM 3077 O O . ASP B 1 137 ? 3.953 3.945 3.623 1 98 137 ASP B O 1
ATOM 3081 N N . TYR B 1 138 ? 5.629 3.854 5.07 1 96.06 138 TYR B N 1
ATOM 3082 C CA . TYR B 1 138 ? 4.762 3.699 6.23 1 96.06 138 TYR B CA 1
ATOM 3083 C C . TYR B 1 138 ? 3.793 4.871 6.348 1 96.06 138 TYR B C 1
ATOM 3085 O O . TYR B 1 138 ? 2.584 4.676 6.488 1 96.06 138 TYR B O 1
ATOM 3093 N N . ILE B 1 139 ? 4.324 6.016 6.266 1 95.75 139 ILE B N 1
ATOM 3094 C CA . ILE B 1 139 ? 3.496 7.215 6.375 1 95.75 139 ILE B CA 1
ATOM 3095 C C . ILE B 1 139 ? 2.465 7.23 5.25 1 95.75 139 ILE B C 1
ATOM 3097 O O . ILE B 1 139 ? 1.277 7.461 5.492 1 95.75 139 ILE B O 1
ATOM 3101 N N . VAL B 1 140 ? 2.91 6.973 4.047 1 97.38 140 VAL B N 1
ATOM 3102 C CA . VAL B 1 140 ? 2.051 7.012 2.869 1 97.38 140 VAL B CA 1
ATOM 3103 C C . VAL B 1 140 ? 0.919 5.996 3.021 1 97.38 140 VAL B C 1
ATOM 3105 O O . VAL B 1 140 ? -0.25 6.324 2.805 1 97.38 140 VAL B O 1
ATOM 3108 N N . GLU B 1 141 ? 1.288 4.832 3.396 1 97.12 141 GLU B N 1
ATOM 3109 C CA . GLU B 1 141 ? 0.278 3.789 3.543 1 97.12 141 GLU B CA 1
ATOM 3110 C C . GLU B 1 141 ? -0.692 4.117 4.676 1 97.12 141 GLU B C 1
ATOM 3112 O O . GLU B 1 141 ? -1.876 3.779 4.602 1 97.12 141 GLU B O 1
ATOM 3117 N N . THR B 1 142 ? -0.204 4.676 5.73 1 96.12 142 THR B N 1
ATOM 3118 C CA . THR B 1 142 ? -1.069 5.078 6.832 1 96.12 142 THR B CA 1
ATOM 3119 C C . THR B 1 142 ? -2.088 6.113 6.375 1 96.12 142 THR B C 1
ATOM 3121 O O . THR B 1 142 ? -3.271 6.023 6.711 1 96.12 142 THR B O 1
ATOM 3124 N N . PHE B 1 143 ? -1.644 7.039 5.602 1 96.06 143 PHE B N 1
ATOM 3125 C CA . PHE B 1 143 ? -2.561 8.039 5.062 1 96.06 143 PHE B CA 1
ATOM 3126 C C . PHE B 1 143 ? -3.533 7.406 4.074 1 96.06 143 PHE B C 1
ATOM 3128 O O . PHE B 1 143 ? -4.684 7.828 3.971 1 96.06 143 PHE B O 1
ATOM 3135 N N . ASP B 1 144 ? -3.029 6.426 3.334 1 96.19 144 ASP B N 1
ATOM 3136 C CA . ASP B 1 144 ? -3.932 5.719 2.428 1 96.19 144 ASP B CA 1
ATOM 3137 C C . ASP B 1 144 ? -5.055 5.031 3.199 1 96.19 144 ASP B C 1
ATOM 3139 O O . ASP B 1 144 ? -6.191 4.965 2.725 1 96.19 144 ASP B O 1
ATOM 3143 N N . ASP B 1 145 ? -4.727 4.523 4.379 1 94.88 145 ASP B N 1
ATOM 3144 C CA . ASP B 1 145 ? -5.758 3.945 5.234 1 94.88 145 ASP B CA 1
ATOM 3145 C C . ASP B 1 145 ? -6.836 4.977 5.562 1 94.88 145 ASP B C 1
ATOM 3147 O O . ASP B 1 145 ? -8.031 4.656 5.566 1 94.88 145 ASP B O 1
ATOM 3151 N N . LEU B 1 146 ? -6.41 6.164 5.852 1 95.81 146 LEU B N 1
ATOM 3152 C CA . LEU B 1 146 ? -7.367 7.227 6.133 1 95.81 146 LEU B CA 1
ATOM 3153 C C . LEU B 1 146 ? -8.227 7.523 4.902 1 95.81 146 LEU B C 1
ATOM 3155 O O . LEU B 1 146 ? -9.43 7.754 5.023 1 95.81 146 LEU B O 1
ATOM 3159 N N . HIS B 1 147 ? -7.594 7.496 3.752 1 94.81 147 HIS B N 1
ATOM 3160 C CA . HIS B 1 147 ? -8.297 7.727 2.492 1 94.81 147 HIS B CA 1
ATOM 3161 C C . HIS B 1 147 ? -9.414 6.707 2.293 1 94.81 147 HIS B C 1
ATOM 3163 O O . HIS B 1 147 ? -10.531 7.07 1.91 1 94.81 147 HIS B O 1
ATOM 3169 N N . VAL B 1 148 ? -9.109 5.523 2.557 1 92.69 148 VAL B N 1
ATOM 3170 C CA . VAL B 1 148 ? -10.07 4.441 2.398 1 92.69 148 VAL B CA 1
ATOM 3171 C C . VAL B 1 148 ? -11.242 4.645 3.361 1 92.69 148 VAL B C 1
ATOM 3173 O O . VAL B 1 148 ? -12.406 4.5 2.977 1 92.69 148 VAL B O 1
ATOM 3176 N N . GLU B 1 149 ? -10.922 4.996 4.609 1 93.75 149 GLU B N 1
ATOM 3177 C CA . GLU B 1 149 ? -11.977 5.254 5.586 1 93.75 149 GLU B CA 1
ATOM 3178 C C . GLU B 1 149 ? -12.875 6.402 5.137 1 93.75 149 GLU B C 1
ATOM 3180 O O . GLU B 1 149 ? -14.102 6.328 5.277 1 93.75 149 GLU B O 1
ATOM 3185 N N . PHE B 1 150 ? -12.281 7.395 4.609 1 94 150 PHE B N 1
ATOM 3186 C CA . PHE B 1 150 ? -13.039 8.539 4.113 1 94 150 PHE B CA 1
ATOM 3187 C C . PHE B 1 150 ? -13.914 8.133 2.93 1 94 150 PHE B C 1
ATOM 3189 O O . PHE B 1 150 ? -15.062 8.555 2.828 1 94 150 PHE B O 1
ATOM 3196 N N . GLY B 1 151 ? -13.375 7.332 2.035 1 90.62 151 GLY B N 1
ATOM 3197 C CA . GLY B 1 151 ? -14.109 6.855 0.871 1 90.62 151 GLY B CA 1
ATOM 3198 C C . GLY B 1 151 ? -15.383 6.117 1.228 1 90.62 151 GLY B C 1
ATOM 3199 O O . GLY B 1 151 ? -16.375 6.195 0.499 1 90.62 151 GLY B O 1
ATOM 3200 N N . LYS B 1 152 ? -15.359 5.441 2.346 1 88.81 152 LYS B N 1
ATOM 3201 C CA . LYS B 1 152 ? -16.547 4.719 2.803 1 88.81 152 LYS B CA 1
ATOM 3202 C C . LYS B 1 152 ? -17.703 5.676 3.061 1 88.81 152 LYS B C 1
ATOM 3204 O O . LYS B 1 152 ? -18.859 5.324 2.83 1 88.81 152 LYS B O 1
ATOM 3209 N N . THR B 1 153 ? -17.359 6.863 3.551 1 91.62 153 THR B N 1
ATOM 3210 C CA . THR B 1 153 ? -18.406 7.844 3.826 1 91.62 153 THR B CA 1
ATOM 3211 C C . THR B 1 153 ? -19 8.375 2.525 1 91.62 153 THR B C 1
ATOM 3213 O O . THR B 1 153 ? -20.219 8.594 2.438 1 91.62 153 THR B O 1
ATOM 3216 N N . LEU B 1 154 ? -18.234 8.438 1.505 1 86.44 154 LEU B N 1
ATOM 3217 C CA . LEU B 1 154 ? -18.656 9.023 0.237 1 86.44 154 LEU B CA 1
ATOM 3218 C C . LEU B 1 154 ? -19.438 8.016 -0.594 1 86.44 154 LEU B C 1
ATOM 3220 O O . LEU B 1 154 ? -20.359 8.383 -1.315 1 86.44 154 LEU B O 1
ATOM 3224 N N . ASN B 1 155 ? -19.109 6.801 -0.486 1 83.94 155 ASN B N 1
ATOM 3225 C CA . ASN B 1 155 ? -19.656 5.773 -1.374 1 83.94 155 ASN B CA 1
ATOM 3226 C C . ASN B 1 155 ? -20.922 5.156 -0.813 1 83.94 155 ASN B C 1
ATOM 3228 O O . ASN B 1 155 ? -21.625 4.418 -1.513 1 83.94 155 ASN B O 1
ATOM 3232 N N . GLU B 1 156 ? -21.234 5.496 0.449 1 87.62 156 GLU B N 1
ATOM 3233 C CA . GLU B 1 156 ? -22.438 4.945 1.063 1 87.62 156 GLU B CA 1
ATOM 3234 C C . GLU B 1 156 ? -23.703 5.586 0.48 1 87.62 156 GLU B C 1
ATOM 3236 O O . GLU B 1 156 ? -23.812 6.812 0.44 1 87.62 156 GLU B O 1
ATOM 3241 N N . LYS B 1 157 ? -24.625 4.672 0.059 1 87 157 LYS B N 1
ATOM 3242 C CA . LYS B 1 157 ? -25.797 5.16 -0.666 1 87 157 LYS B CA 1
ATOM 3243 C C . LYS B 1 157 ? -26.969 5.395 0.28 1 87 157 LYS B C 1
ATOM 3245 O O . LYS B 1 157 ? -27.828 6.234 0.015 1 87 157 LYS B O 1
ATOM 3250 N N . ASP B 1 158 ? -26.984 4.664 1.332 1 90.31 158 ASP B N 1
ATOM 3251 C CA . ASP B 1 158 ? -28.031 4.883 2.336 1 90.31 158 ASP B CA 1
ATOM 3252 C C . ASP B 1 158 ? -27.734 6.141 3.152 1 90.31 158 ASP B C 1
ATOM 3254 O O . ASP B 1 158 ? -26.734 6.219 3.855 1 90.31 158 ASP B O 1
ATOM 3258 N N . GLU B 1 159 ? -28.688 7 3.129 1 92.31 159 GLU B N 1
ATOM 3259 C CA . GLU B 1 159 ? -28.469 8.32 3.705 1 92.31 159 GLU B CA 1
ATOM 3260 C C . GLU B 1 159 ? -28.266 8.242 5.219 1 92.31 159 GLU B C 1
ATOM 3262 O O . GLU B 1 159 ? -27.438 8.953 5.781 1 92.31 159 GLU B O 1
ATOM 3267 N N . GLN B 1 160 ? -29.062 7.418 5.789 1 93.5 160 GLN B N 1
ATOM 3268 C CA . GLN B 1 160 ? -28.938 7.289 7.238 1 93.5 160 GLN B CA 1
ATOM 3269 C C . GLN B 1 160 ? -27.594 6.668 7.617 1 93.5 160 GLN B C 1
ATOM 3271 O O . GLN B 1 160 ? -26.922 7.141 8.539 1 93.5 160 GLN B O 1
ATOM 3276 N N . LYS B 1 161 ? -27.234 5.691 6.949 1 91.69 161 LYS B N 1
ATOM 3277 C CA . LYS B 1 161 ? -25.953 5.051 7.195 1 91.69 161 LYS B CA 1
ATOM 3278 C C . LYS B 1 161 ? -24.797 5.98 6.836 1 91.69 161 LYS B C 1
ATOM 3280 O O . LYS B 1 161 ? -23.781 6.016 7.535 1 91.69 161 LYS B O 1
ATOM 3285 N N . LYS B 1 162 ? -24.969 6.746 5.84 1 93.38 162 LYS B N 1
ATOM 3286 C CA . LYS B 1 162 ? -23.969 7.715 5.422 1 93.38 162 LYS B CA 1
ATOM 3287 C C . LYS B 1 162 ? -23.719 8.758 6.508 1 93.38 162 LYS B C 1
ATOM 3289 O O . LYS B 1 162 ? -22.578 9.078 6.824 1 93.38 162 LYS B O 1
ATOM 3294 N N . ALA B 1 163 ? -24.734 9.211 7.035 1 95.25 163 ALA B N 1
ATOM 3295 C CA . ALA B 1 163 ? -24.625 10.211 8.094 1 95.25 163 ALA B CA 1
ATOM 3296 C C . ALA B 1 163 ? -23.906 9.641 9.312 1 95.25 163 ALA B C 1
ATOM 3298 O O . ALA B 1 163 ? -23.062 10.312 9.914 1 95.25 163 ALA B O 1
ATOM 3299 N N . LYS B 1 164 ? -24.234 8.445 9.617 1 95.62 164 LYS B N 1
ATOM 3300 C CA . LYS B 1 164 ? -23.594 7.785 10.75 1 95.62 164 LYS B CA 1
ATOM 3301 C C . LYS B 1 164 ? -22.109 7.57 10.5 1 95.62 164 LYS B C 1
ATOM 3303 O O . LYS B 1 164 ? -21.281 7.836 11.375 1 95.62 164 LYS B O 1
ATOM 3308 N N . LEU B 1 165 ? -21.797 7.148 9.344 1 94.19 165 LEU B N 1
ATOM 3309 C CA . LEU B 1 165 ? -20.406 6.922 8.977 1 94.19 165 LEU B CA 1
ATOM 3310 C C . LEU B 1 165 ? -19.625 8.234 8.984 1 94.19 165 LEU B C 1
ATOM 3312 O O . LEU B 1 165 ? -18.469 8.273 9.438 1 94.19 165 LEU B O 1
ATOM 3316 N N . THR B 1 166 ? -20.234 9.203 8.492 1 95.06 166 THR B N 1
ATOM 3317 C CA . THR B 1 166 ? -19.578 10.508 8.438 1 95.06 166 THR B CA 1
ATOM 3318 C C . THR B 1 166 ? -19.312 11.031 9.844 1 95.06 166 THR B C 1
ATOM 3320 O O . THR B 1 166 ? -18.219 11.531 10.117 1 95.06 166 THR B O 1
ATOM 3323 N N . ARG B 1 167 ? -20.234 10.867 10.664 1 95.81 167 ARG B N 1
ATOM 3324 C CA . ARG B 1 167 ? -20.062 11.289 12.055 1 95.81 167 ARG B CA 1
ATOM 3325 C C . ARG B 1 167 ? -18.953 10.5 12.734 1 95.81 167 ARG B C 1
ATOM 3327 O O . ARG B 1 167 ? -18.094 11.078 13.406 1 95.81 167 ARG B O 1
ATOM 3334 N N . THR B 1 168 ? -18.969 9.25 12.531 1 96.62 168 THR B N 1
ATOM 3335 C CA . THR B 1 168 ? -17.938 8.391 13.109 1 96.62 168 THR B CA 1
ATOM 3336 C C . THR B 1 168 ? -16.547 8.781 12.586 1 96.62 168 THR B C 1
ATOM 3338 O O . THR B 1 168 ? -15.586 8.836 13.352 1 96.62 168 THR B O 1
ATOM 3341 N N . PHE B 1 169 ? -16.516 9.094 11.328 1 96.62 169 PHE B N 1
ATOM 3342 C CA . PHE B 1 169 ? -15.25 9.492 10.719 1 96.62 169 PHE B CA 1
ATOM 3343 C C . PHE B 1 169 ? -14.742 10.789 11.344 1 96.62 169 PHE B C 1
ATOM 3345 O O . PHE B 1 169 ? -13.586 10.875 11.758 1 96.62 169 PHE B O 1
ATOM 3352 N N . ARG B 1 170 ? -15.562 11.711 11.547 1 95.69 170 ARG B N 1
ATOM 3353 C CA . ARG B 1 170 ? -15.188 13.047 11.977 1 95.69 170 ARG B CA 1
ATOM 3354 C C . ARG B 1 170 ? -14.906 13.078 13.477 1 95.69 170 ARG B C 1
ATOM 3356 O O . ARG B 1 170 ? -13.992 13.773 13.938 1 95.69 170 ARG B O 1
ATOM 3363 N N . GLU B 1 171 ? -15.602 12.25 14.164 1 95.75 171 GLU B N 1
ATOM 3364 C CA . GLU B 1 171 ? -15.547 12.375 15.617 1 95.75 171 GLU B CA 1
ATOM 3365 C C . GLU B 1 171 ? -14.586 11.359 16.219 1 95.75 171 GLU B C 1
ATOM 3367 O O . GLU B 1 171 ? -14.109 11.539 17.344 1 95.75 171 GLU B O 1
ATOM 3372 N N . THR B 1 172 ? -14.312 10.344 15.477 1 96.12 172 THR B N 1
ATOM 3373 C CA . THR B 1 172 ? -13.531 9.281 16.094 1 96.12 172 THR B CA 1
ATOM 3374 C C . THR B 1 172 ? -12.297 8.961 15.242 1 96.12 172 THR B C 1
ATOM 3376 O O . THR B 1 172 ? -11.164 9.078 15.711 1 96.12 172 THR B O 1
ATOM 3379 N N . ILE B 1 173 ? -12.5 8.711 14.055 1 95.88 173 ILE B N 1
ATOM 3380 C CA . ILE B 1 173 ? -11.43 8.172 13.219 1 95.88 173 ILE B CA 1
ATOM 3381 C C . ILE B 1 173 ? -10.406 9.258 12.914 1 95.88 173 ILE B C 1
ATOM 3383 O O . ILE B 1 173 ? -9.211 9.078 13.148 1 95.88 173 ILE B O 1
ATOM 3387 N N . LEU B 1 174 ? -10.875 10.391 12.445 1 96.06 174 LEU B N 1
ATOM 3388 C CA . LEU B 1 174 ? -9.984 11.461 12.016 1 96.06 174 LEU B CA 1
ATOM 3389 C C . LEU B 1 174 ? -9.188 12.008 13.195 1 96.06 174 LEU B C 1
ATOM 3391 O O . LEU B 1 174 ? -7.961 12.109 13.125 1 96.06 174 LEU B O 1
ATOM 3395 N N . PRO B 1 175 ? -9.82 12.234 14.328 1 94.56 175 PRO B N 1
ATOM 3396 C CA . PRO B 1 175 ? -9.039 12.727 15.469 1 94.56 175 PRO B CA 1
ATOM 3397 C C . PRO B 1 175 ? -7.996 11.727 15.945 1 94.56 175 PRO B C 1
ATOM 3399 O O . PRO B 1 175 ? -6.863 12.109 16.25 1 94.56 175 PRO B O 1
ATOM 3402 N N . ARG B 1 176 ? -8.359 10.492 16.016 1 93.19 176 ARG B N 1
ATOM 3403 C CA . ARG B 1 176 ? -7.406 9.461 16.406 1 93.19 176 ARG B CA 1
ATOM 3404 C C . ARG B 1 176 ? -6.227 9.414 15.438 1 93.19 176 ARG B C 1
ATOM 3406 O O . ARG B 1 176 ? -5.074 9.297 15.859 1 93.19 176 ARG B O 1
ATOM 3413 N N . PHE B 1 177 ? -6.566 9.477 14.242 1 94.81 177 PHE B N 1
ATOM 3414 C CA . PHE B 1 177 ? -5.551 9.461 13.195 1 94.81 177 PHE B CA 1
ATOM 3415 C C . PHE B 1 177 ? -4.605 10.648 13.336 1 94.81 177 PHE B C 1
ATOM 3417 O O . PHE B 1 177 ? -3.385 10.477 13.312 1 94.81 177 PHE B O 1
ATOM 3424 N N . LEU B 1 178 ? -5.137 11.781 13.508 1 93.75 178 LEU B N 1
ATOM 3425 C CA . LEU B 1 178 ? -4.34 13.008 13.594 1 93.75 178 LEU B CA 1
ATOM 3426 C C . LEU B 1 178 ? -3.467 12.992 14.844 1 93.75 178 LEU B C 1
ATOM 3428 O O . LEU B 1 178 ? -2.326 13.461 14.812 1 93.75 178 LEU B O 1
ATOM 3432 N N . ASN B 1 179 ? -3.986 12.453 15.867 1 92.38 179 ASN B N 1
ATOM 3433 C CA . ASN B 1 179 ? -3.186 12.305 17.078 1 92.38 179 ASN B CA 1
ATOM 3434 C C . ASN B 1 179 ? -1.979 11.406 16.859 1 92.38 179 ASN B C 1
ATOM 3436 O O . ASN B 1 179 ? -0.864 11.734 17.266 1 92.38 179 ASN B O 1
ATOM 3440 N N . ASN B 1 180 ? -2.232 10.352 16.234 1 90.31 180 ASN B N 1
ATOM 3441 C CA . ASN B 1 180 ? -1.156 9.414 15.938 1 90.31 180 ASN B CA 1
ATOM 3442 C C . ASN B 1 180 ? -0.113 10.031 15.008 1 90.31 180 ASN B C 1
ATOM 3444 O O . ASN B 1 180 ? 1.088 9.836 15.203 1 90.31 180 ASN B O 1
ATOM 3448 N N . MET B 1 181 ? -0.584 10.766 14.031 1 91.31 181 MET B N 1
ATOM 3449 C CA . MET B 1 181 ? 0.333 11.367 13.07 1 91.31 181 MET B CA 1
ATOM 3450 C C . MET B 1 181 ? 1.148 12.484 13.719 1 91.31 181 MET B C 1
ATOM 3452 O O . MET B 1 181 ? 2.311 12.695 13.367 1 91.31 181 MET B O 1
ATOM 3456 N N . GLU B 1 182 ? 0.531 13.148 14.617 1 89.88 182 GLU B N 1
ATOM 3457 C CA . GLU B 1 182 ? 1.255 14.164 15.383 1 89.88 182 GLU B CA 1
ATOM 3458 C C . GLU B 1 182 ? 2.412 13.547 16.156 1 89.88 182 GLU B C 1
ATOM 3460 O O . GLU B 1 182 ? 3.521 14.078 16.156 1 89.88 182 GLU B O 1
ATOM 3465 N N . LYS B 1 183 ? 2.117 12.469 16.75 1 87.31 183 LYS B N 1
ATOM 3466 C CA . LYS B 1 183 ? 3.154 11.75 17.484 1 87.31 183 LYS B CA 1
ATOM 3467 C C . LYS B 1 183 ? 4.262 11.281 16.547 1 87.31 183 LYS B C 1
ATOM 3469 O O . LYS B 1 183 ? 5.445 11.398 16.875 1 87.31 183 LYS B O 1
ATOM 3474 N N . THR B 1 184 ? 3.891 10.781 15.469 1 88.62 184 THR B N 1
ATOM 3475 C CA . THR B 1 184 ? 4.848 10.281 14.484 1 88.62 184 THR B CA 1
ATOM 3476 C C . THR B 1 184 ? 5.738 11.406 13.977 1 88.62 184 THR B C 1
ATOM 3478 O O . THR B 1 184 ? 6.953 11.242 13.859 1 88.62 184 THR B O 1
ATOM 3481 N N . LEU B 1 185 ? 5.129 12.523 13.648 1 89.25 185 LEU B N 1
ATOM 3482 C CA . LEU B 1 185 ? 5.883 13.68 13.172 1 89.25 185 LEU B CA 1
ATOM 3483 C C . LEU B 1 185 ? 6.934 14.102 14.195 1 89.25 185 LEU B C 1
ATOM 3485 O O . LEU B 1 185 ? 8.047 14.492 13.828 1 89.25 185 LEU B O 1
ATOM 3489 N N . LYS B 1 186 ? 6.602 13.977 15.391 1 87.19 186 LYS B N 1
ATOM 3490 C CA . LYS B 1 186 ? 7.488 14.406 16.469 1 87.19 186 LYS B CA 1
ATOM 3491 C C . LYS B 1 186 ? 8.727 13.523 16.547 1 87.19 186 LYS B C 1
ATOM 3493 O O . LYS B 1 186 ? 9.766 13.945 17.062 1 87.19 186 LYS B O 1
ATOM 3498 N N . THR B 1 187 ? 8.594 12.344 15.992 1 84.44 187 THR B N 1
ATOM 3499 C CA . THR B 1 187 ? 9.734 11.43 16.031 1 84.44 187 THR B CA 1
ATOM 3500 C C . THR B 1 187 ? 10.812 11.867 15.039 1 84.44 187 THR B C 1
ATOM 3502 O O . THR B 1 187 ? 11.953 11.422 15.117 1 84.44 187 THR B O 1
ATOM 3505 N N . ASN B 1 188 ? 10.398 12.656 14.078 1 83.25 188 ASN B N 1
ATOM 3506 C CA . ASN B 1 188 ? 11.359 13.211 13.125 1 83.25 188 ASN B CA 1
ATOM 3507 C C . ASN B 1 188 ? 11.625 14.688 13.391 1 83.25 188 ASN B C 1
ATOM 3509 O O . ASN B 1 188 ? 10.75 15.531 13.156 1 83.25 188 ASN B O 1
ATOM 3513 N N . CYS B 1 189 ? 12.719 15.023 13.82 1 76.12 189 CYS B N 1
ATOM 3514 C CA . CYS B 1 189 ? 13.195 16.375 14.062 1 76.12 189 CYS B CA 1
ATOM 3515 C C . CYS B 1 189 ? 12.195 17.172 14.906 1 76.12 189 CYS B C 1
ATOM 3517 O O . CYS B 1 189 ? 11.875 18.312 14.586 1 76.12 189 CYS B O 1
ATOM 3519 N N . GLY B 1 190 ? 11.625 16.516 15.875 1 73.69 190 GLY B N 1
ATOM 3520 C CA . GLY B 1 190 ? 10.734 17.203 16.797 1 73.69 190 GLY B CA 1
ATOM 3521 C C . GLY B 1 190 ? 9.43 17.641 16.156 1 73.69 190 GLY B C 1
ATOM 3522 O O . GLY B 1 190 ? 8.664 18.391 16.766 1 73.69 190 GLY B O 1
ATOM 3523 N N . GLY B 1 191 ? 9.391 17.266 14.984 1 73.75 191 GLY B N 1
ATOM 3524 C CA . GLY B 1 191 ? 8.156 17.578 14.289 1 73.75 191 GLY B CA 1
ATOM 3525 C C . GLY B 1 191 ? 8.203 18.891 13.531 1 73.75 191 GLY B C 1
ATOM 3526 O O . GLY B 1 191 ? 7.168 19.406 13.109 1 73.75 191 GLY B O 1
ATOM 3527 N N . GLU B 1 192 ? 9.305 19.547 13.445 1 73.75 192 GLU B N 1
ATOM 3528 C CA . GLU B 1 192 ? 9.414 20.844 12.805 1 73.75 192 GLU B CA 1
ATOM 3529 C C . GLU B 1 192 ? 9.734 20.719 11.32 1 73.75 192 GLU B C 1
ATOM 3531 O O . GLU B 1 192 ? 10.039 21.703 10.648 1 73.75 192 GLU B O 1
ATOM 3536 N N . GLY B 1 193 ? 9.25 19.781 10.758 1 79.56 193 GLY B N 1
ATOM 3537 C CA . GLY B 1 193 ? 9.602 19.641 9.352 1 79.56 193 GLY B CA 1
ATOM 3538 C C . GLY B 1 193 ? 8.797 18.562 8.633 1 79.56 193 GLY B C 1
ATOM 3539 O O . GLY B 1 193 ? 7.566 18.594 8.656 1 79.56 193 GLY B O 1
ATOM 3540 N N . TYR B 1 194 ? 9.617 17.766 8.023 1 88.44 194 TYR B N 1
ATOM 3541 C CA . TYR B 1 194 ? 9.055 16.75 7.148 1 88.44 194 TYR B CA 1
ATOM 3542 C C . TYR B 1 194 ? 8.844 15.445 7.906 1 88.44 194 TYR B C 1
ATOM 3544 O O . TYR B 1 194 ? 9.344 15.273 9.016 1 88.44 194 TYR B O 1
ATOM 3552 N N . PHE B 1 195 ? 8.023 14.602 7.371 1 91.75 195 PHE B N 1
ATOM 3553 C CA . PHE B 1 195 ? 7.781 13.312 8 1 91.75 195 PHE B CA 1
ATOM 3554 C C . PHE B 1 195 ? 9.055 12.477 8.031 1 91.75 195 PHE B C 1
ATOM 3556 O O . PHE B 1 195 ? 9.258 11.672 8.945 1 91.75 195 PHE B O 1
ATOM 3563 N N . VAL B 1 196 ? 9.836 12.68 6.961 1 92.62 196 VAL B N 1
ATOM 3564 C CA . VAL B 1 196 ? 11.039 11.859 6.844 1 92.62 196 VAL B CA 1
ATOM 3565 C C . VAL B 1 196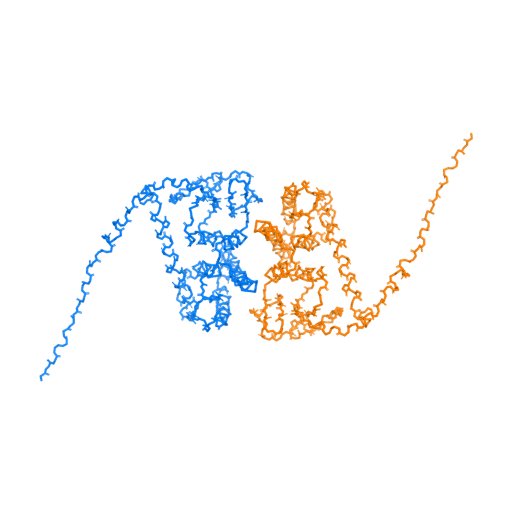 ? 12.234 12.734 6.484 1 92.62 196 VAL B C 1
ATOM 3567 O O . VAL B 1 196 ? 12.195 13.477 5.496 1 92.62 196 VAL B O 1
ATOM 3570 N N . GLY B 1 197 ? 13.227 12.664 7.211 1 91 197 GLY B N 1
ATOM 3571 C CA . GLY B 1 197 ? 14.469 13.352 6.895 1 91 197 GLY B CA 1
ATOM 3572 C C . GLY B 1 197 ? 14.336 14.867 6.953 1 91 197 GLY B C 1
ATOM 3573 O O . GLY B 1 197 ? 13.555 15.391 7.746 1 91 197 GLY B O 1
ATOM 3574 N N . ASP B 1 198 ? 15.211 15.484 6.176 1 89.56 198 ASP B N 1
ATOM 3575 C CA . ASP B 1 198 ? 15.328 16.938 6.27 1 89.56 198 ASP B CA 1
ATOM 3576 C C . ASP B 1 198 ? 14.859 17.609 4.98 1 89.56 198 ASP B C 1
ATOM 3578 O O . ASP B 1 198 ? 15.125 18.797 4.762 1 89.56 198 ASP B O 1
ATOM 3582 N N . SER B 1 199 ? 14.258 16.891 4.188 1 87.12 199 SER B N 1
ATOM 3583 C CA . SER B 1 199 ? 13.719 17.422 2.938 1 87.12 199 SER B CA 1
ATOM 3584 C C . SER B 1 199 ? 12.398 16.75 2.584 1 87.12 199 SER B C 1
ATOM 3586 O O . SER B 1 199 ? 12.039 15.719 3.166 1 87.12 199 SER B O 1
ATOM 3588 N N . LEU B 1 200 ? 11.758 17.359 1.634 1 89.25 200 LEU B N 1
ATOM 3589 C CA . LEU B 1 200 ? 10.453 16.859 1.213 1 89.25 200 LEU B CA 1
ATOM 3590 C C . LEU B 1 200 ? 10.57 15.461 0.619 1 89.25 200 LEU B C 1
ATOM 3592 O O . LEU B 1 200 ? 11.477 15.195 -0.177 1 89.25 200 LEU B O 1
ATOM 3596 N N . THR B 1 201 ? 9.695 14.609 1.097 1 93.25 201 THR B N 1
ATOM 3597 C CA . THR B 1 201 ? 9.523 13.312 0.451 1 93.25 201 THR B CA 1
ATOM 3598 C C . THR B 1 201 ? 8.086 13.141 -0.026 1 93.25 201 THR B C 1
ATOM 3600 O O . THR B 1 201 ? 7.223 13.977 0.253 1 93.25 201 THR B O 1
ATOM 3603 N N . TRP B 1 202 ? 7.848 12.047 -0.745 1 94.25 202 TRP B N 1
ATOM 3604 C CA . TRP B 1 202 ? 6.496 11.797 -1.23 1 94.25 202 TRP B CA 1
ATOM 3605 C C . TRP B 1 202 ? 5.547 11.508 -0.072 1 94.25 202 TRP B C 1
ATOM 3607 O O . TRP B 1 202 ? 4.324 11.547 -0.24 1 94.25 202 TRP B O 1
ATOM 3617 N N . ALA B 1 203 ? 6.094 11.219 1.131 1 95.25 203 ALA B N 1
ATOM 3618 C CA . ALA B 1 203 ? 5.254 11.109 2.32 1 95.25 203 ALA B CA 1
ATOM 3619 C C . ALA B 1 203 ? 4.539 12.422 2.609 1 95.25 203 ALA B C 1
ATOM 3621 O O . ALA B 1 203 ? 3.357 12.43 2.967 1 95.25 203 ALA B O 1
ATOM 3622 N N . ASP B 1 204 ? 5.242 13.469 2.428 1 91.94 204 ASP B N 1
ATOM 3623 C CA . ASP B 1 204 ? 4.668 14.781 2.676 1 91.94 204 ASP B CA 1
ATOM 3624 C C . ASP B 1 204 ? 3.6 15.117 1.638 1 91.94 204 ASP B C 1
ATOM 3626 O O . ASP B 1 204 ? 2.59 15.75 1.959 1 91.94 204 ASP B O 1
ATOM 3630 N N . LEU B 1 205 ? 3.811 14.711 0.438 1 89.69 205 LEU B N 1
ATOM 3631 C CA . LEU B 1 205 ? 2.852 14.953 -0.635 1 89.69 205 LEU B CA 1
ATOM 3632 C C . LEU B 1 205 ? 1.564 14.172 -0.402 1 89.69 205 LEU B C 1
ATOM 3634 O O . LEU B 1 205 ? 0.467 14.695 -0.601 1 89.69 205 LEU B O 1
ATOM 3638 N N . GLN B 1 206 ? 1.732 12.945 -0.032 1 93.44 206 GLN B N 1
ATOM 3639 C CA . GLN B 1 206 ? 0.572 12.125 0.3 1 93.44 206 GLN B CA 1
ATOM 3640 C C . GLN B 1 206 ? -0.197 12.711 1.479 1 93.44 206 GLN B C 1
ATOM 3642 O O . GLN B 1 206 ? -1.428 12.781 1.452 1 93.44 206 GLN B O 1
ATOM 3647 N N . ALA B 1 207 ? 0.547 13.109 2.486 1 92.56 207 ALA B N 1
ATOM 3648 C CA . ALA B 1 207 ? -0.087 13.719 3.652 1 92.56 207 ALA B CA 1
ATOM 3649 C C . ALA B 1 207 ? -0.889 14.953 3.254 1 92.56 207 ALA B C 1
ATOM 3651 O O . ALA B 1 207 ? -2.039 15.117 3.668 1 92.56 207 ALA B O 1
ATOM 3652 N N . TYR B 1 208 ? -0.304 15.719 2.467 1 87.75 208 TYR B N 1
ATOM 3653 C CA . TYR B 1 208 ? -0.983 16.922 1.994 1 87.75 208 TYR B CA 1
ATOM 3654 C C . TYR B 1 208 ? -2.262 16.562 1.245 1 87.75 208 TYR B C 1
ATOM 3656 O O . TYR B 1 208 ? -3.328 17.109 1.528 1 87.75 208 TYR B O 1
ATOM 3664 N N . HIS B 1 209 ? -2.156 15.695 0.314 1 86.88 209 HIS B N 1
ATOM 3665 C CA . HIS B 1 209 ? -3.283 15.305 -0.523 1 86.88 209 HIS B CA 1
ATOM 3666 C C . HIS B 1 209 ? -4.438 14.773 0.321 1 86.88 209 HIS B C 1
ATOM 3668 O O . HIS B 1 209 ? -5.574 15.234 0.188 1 86.88 209 HIS B O 1
ATOM 3674 N N . ILE B 1 210 ? -4.176 13.883 1.234 1 92.31 210 ILE B N 1
ATOM 3675 C CA . ILE B 1 210 ? -5.215 13.195 1.986 1 92.31 210 ILE B CA 1
ATOM 3676 C C . ILE B 1 210 ? -5.816 14.141 3.023 1 92.31 210 ILE B C 1
ATOM 3678 O O . ILE B 1 210 ? -7.027 14.141 3.246 1 92.31 210 ILE B O 1
ATOM 3682 N N . LEU B 1 211 ? -4.973 14.953 3.637 1 90.19 211 LEU B N 1
ATOM 3683 C CA . LEU B 1 211 ? -5.512 15.898 4.609 1 90.19 211 LEU B CA 1
ATOM 3684 C C . LEU B 1 211 ? -6.375 16.953 3.924 1 90.19 211 LEU B C 1
ATOM 3686 O O . LEU B 1 211 ? -7.391 17.391 4.473 1 90.19 211 LEU B O 1
ATOM 3690 N N . ASP B 1 212 ? -5.949 17.328 2.795 1 84.25 212 ASP B N 1
ATOM 3691 C CA . ASP B 1 212 ? -6.73 18.297 2.033 1 84.25 212 ASP B CA 1
ATOM 3692 C C . ASP B 1 212 ? -8.133 17.766 1.737 1 84.25 212 ASP B C 1
ATOM 3694 O O . ASP B 1 212 ? -9.125 18.469 1.948 1 84.25 212 ASP B O 1
ATOM 3698 N N . ILE B 1 213 ? -8.242 16.562 1.33 1 85.12 213 ILE B N 1
ATOM 3699 C CA . ILE B 1 213 ? -9.531 16.031 0.909 1 85.12 213 ILE B CA 1
ATOM 3700 C C . ILE B 1 213 ? -10.352 15.625 2.135 1 85.12 213 ILE B C 1
ATOM 3702 O O . ILE B 1 213 ? -11.578 15.711 2.125 1 85.12 213 ILE B O 1
ATOM 3706 N N . THR B 1 214 ? -9.734 15.203 3.225 1 91.69 214 THR B N 1
ATOM 3707 C CA . THR B 1 214 ? -10.469 14.672 4.371 1 91.69 214 THR B CA 1
ATOM 3708 C C . THR B 1 214 ? -10.883 15.805 5.312 1 91.69 214 THR B C 1
ATOM 3710 O O . THR B 1 214 ? -11.75 15.609 6.168 1 91.69 214 THR B O 1
ATOM 3713 N N . THR B 1 215 ? -10.273 17 5.168 1 89.38 215 THR B N 1
ATOM 3714 C CA . THR B 1 215 ? -10.609 18.109 6.047 1 89.38 215 THR B CA 1
ATOM 3715 C C . THR B 1 215 ? -11.18 19.281 5.238 1 89.38 215 THR B C 1
ATOM 3717 O O . THR B 1 215 ? -11.227 20.406 5.727 1 89.38 215 THR B O 1
ATOM 3720 N N . TYR B 1 216 ? -11.555 19.031 4.062 1 81.94 216 TYR B N 1
ATOM 3721 C CA . TYR B 1 216 ? -11.992 20.078 3.145 1 81.94 216 TYR B CA 1
ATOM 3722 C C . TYR B 1 216 ? -13.141 20.891 3.744 1 81.94 216 TYR B C 1
ATOM 3724 O O . TYR B 1 216 ? -13.234 22.094 3.537 1 81.94 216 TYR B O 1
ATOM 3732 N N . ASP B 1 217 ? -14.008 20.234 4.555 1 84.06 217 ASP B N 1
ATOM 3733 C CA . ASP B 1 217 ? -15.188 20.906 5.098 1 84.06 217 ASP B CA 1
ATOM 3734 C C . ASP B 1 217 ? -14.969 21.297 6.562 1 84.06 217 ASP B C 1
ATOM 3736 O O . ASP B 1 217 ? -15.859 21.875 7.191 1 84.06 217 ASP B O 1
ATOM 3740 N N . CYS B 1 218 ? -13.875 20.984 7.102 1 89.12 218 CYS B N 1
ATOM 3741 C CA . CYS B 1 218 ? -13.555 21.344 8.484 1 89.12 218 CYS B CA 1
ATOM 3742 C C . CYS B 1 218 ? -12.062 21.609 8.648 1 89.12 218 CYS B C 1
ATOM 3744 O O . CYS B 1 218 ? -11.414 21 9.492 1 89.12 218 CYS B O 1
ATOM 3746 N N . PRO B 1 219 ? -11.547 22.547 7.914 1 84.38 219 PRO B N 1
ATOM 3747 C CA . PRO B 1 219 ? -10.102 22.781 7.953 1 84.38 219 PRO B CA 1
ATOM 3748 C C . PRO B 1 219 ? -9.617 23.219 9.336 1 84.38 219 PRO B C 1
ATOM 3750 O O . PRO B 1 219 ? -8.445 23.031 9.664 1 84.38 219 PRO B O 1
ATOM 3753 N N . GLU B 1 220 ? -10.438 23.688 10.164 1 88.38 220 GLU B N 1
ATOM 3754 C CA . GLU B 1 220 ? -10.086 24.188 11.484 1 88.38 220 GLU B CA 1
ATOM 3755 C C . GLU B 1 220 ? -9.625 23.047 12.398 1 88.38 220 GLU B C 1
ATOM 3757 O O . GLU B 1 220 ? -8.969 23.297 13.414 1 88.38 220 GLU B O 1
ATOM 3762 N N . VAL B 1 221 ? -9.938 21.859 12.047 1 91.38 221 VAL B N 1
ATOM 3763 C CA . VAL B 1 221 ? -9.578 20.719 12.875 1 91.38 221 VAL B CA 1
ATOM 3764 C C . VAL B 1 221 ? -8.055 20.625 12.992 1 91.38 221 VAL B C 1
ATOM 3766 O O . VAL B 1 221 ? -7.535 20.172 14.016 1 91.38 221 VAL B O 1
ATOM 3769 N N . LEU B 1 222 ? -7.371 21.078 12 1 89.88 222 LEU B N 1
ATOM 3770 C CA . LEU B 1 222 ? -5.922 20.938 11.961 1 89.88 222 LEU B CA 1
ATOM 3771 C C . LEU B 1 222 ? -5.254 21.906 12.93 1 89.88 222 LEU B C 1
ATOM 3773 O O . LEU B 1 222 ? -4.082 21.75 13.266 1 89.88 222 LEU B O 1
ATOM 3777 N N . LYS B 1 223 ? -5.957 22.906 13.422 1 88.88 223 LYS B N 1
ATOM 3778 C CA . LYS B 1 223 ? -5.418 23.859 14.383 1 88.88 223 LYS B CA 1
ATOM 3779 C C . LYS B 1 223 ? -5.035 23.172 15.695 1 88.88 223 LYS B C 1
ATOM 3781 O O . LYS B 1 223 ? -4.117 23.625 16.391 1 88.88 223 LYS B O 1
ATOM 3786 N N . ASP B 1 224 ? -5.711 22.109 15.945 1 91.56 224 ASP B N 1
ATOM 3787 C CA . ASP B 1 224 ? -5.445 21.375 17.172 1 91.56 224 ASP B CA 1
ATOM 3788 C C . ASP B 1 224 ? -4.238 20.453 17 1 91.56 224 ASP B C 1
ATOM 3790 O O . ASP B 1 224 ? -3.783 19.828 17.969 1 91.56 224 ASP B O 1
ATOM 3794 N N . TYR B 1 225 ? -3.746 20.422 15.781 1 90.88 225 TYR B N 1
ATOM 3795 C CA . TYR B 1 225 ? -2.604 19.578 15.438 1 90.88 225 TYR B CA 1
ATOM 3796 C C . TYR B 1 225 ? -1.546 20.375 14.688 1 90.88 225 TYR B C 1
ATOM 3798 O O . TYR B 1 225 ? -1.357 20.188 13.484 1 90.88 225 TYR B O 1
ATOM 3806 N N . PRO B 1 226 ? -0.814 21.125 15.367 1 84.5 226 PRO B N 1
ATOM 3807 C CA . PRO B 1 226 ? 0.041 22.141 14.75 1 84.5 226 PRO B CA 1
ATOM 3808 C C . PRO B 1 226 ? 1.13 21.531 13.859 1 84.5 226 PRO B C 1
ATOM 3810 O O . PRO B 1 226 ? 1.511 22.125 12.852 1 84.5 226 PRO B O 1
ATOM 3813 N N . LYS B 1 227 ? 1.603 20.438 14.25 1 82 227 LYS B N 1
ATOM 3814 C CA . LYS B 1 227 ? 2.65 19.844 13.43 1 82 227 LYS B CA 1
ATOM 3815 C C . LYS B 1 227 ? 2.098 19.375 12.086 1 82 227 LYS B C 1
ATOM 3817 O O . LYS B 1 227 ? 2.734 19.562 11.047 1 82 227 LYS B O 1
ATOM 3822 N N . SER B 1 228 ? 0.968 18.797 12.211 1 80.81 228 SER B N 1
ATOM 3823 C CA . SER B 1 228 ? 0.304 18.375 10.977 1 80.81 228 SER B CA 1
ATOM 3824 C C . SER B 1 228 ? -0.072 19.578 10.117 1 80.81 228 SER B C 1
ATOM 3826 O O . SER B 1 228 ? 0.045 19.531 8.891 1 80.81 228 SER B O 1
ATOM 3828 N N . ASP B 1 229 ? -0.488 20.594 10.781 1 79.19 229 ASP B N 1
ATOM 3829 C CA . ASP B 1 229 ? -0.852 21.828 10.078 1 79.19 229 ASP B CA 1
ATOM 3830 C C . ASP B 1 229 ? 0.364 22.453 9.398 1 79.19 229 ASP B C 1
ATOM 3832 O O . ASP B 1 229 ? 0.274 22.906 8.25 1 79.19 229 ASP B O 1
ATOM 3836 N N . LEU B 1 230 ? 1.419 22.375 9.992 1 70.44 230 LEU B N 1
ATOM 3837 C CA . LEU B 1 230 ? 2.664 22.922 9.453 1 70.44 230 LEU B CA 1
ATOM 3838 C C . LEU B 1 230 ? 3.135 22.109 8.25 1 70.44 230 LEU B C 1
ATOM 3840 O O . LEU B 1 230 ? 3.559 22.672 7.242 1 70.44 230 LEU B O 1
ATOM 3844 N N . SER B 1 231 ? 3.049 20.859 8.422 1 72.06 231 SER B N 1
ATOM 3845 C CA . SER B 1 231 ? 3.467 19.984 7.324 1 72.06 231 SER B CA 1
ATOM 3846 C C . SER B 1 231 ? 2.635 20.234 6.07 1 72.06 231 SER B C 1
ATOM 3848 O O . SER B 1 231 ? 3.168 20.266 4.961 1 72.06 231 SER B O 1
ATOM 3850 N N . LEU B 1 232 ? 1.396 20.469 6.34 1 73.75 232 LEU B N 1
ATOM 3851 C CA . LEU B 1 232 ? 0.501 20.781 5.23 1 73.75 232 LEU B CA 1
ATOM 3852 C C . LEU B 1 232 ? 0.872 22.109 4.594 1 73.75 232 LEU B C 1
ATOM 3854 O O . LEU B 1 232 ? 0.879 22.234 3.365 1 73.75 232 LEU B O 1
ATOM 3858 N N . SER B 1 233 ? 1.146 23.047 5.395 1 69.88 233 SER B N 1
ATOM 3859 C CA . SER B 1 233 ? 1.479 24.391 4.902 1 69.88 233 SER B CA 1
ATOM 3860 C C . SER B 1 233 ? 2.777 24.375 4.098 1 69.88 233 SER B C 1
ATOM 3862 O O . SER B 1 233 ? 2.885 25.047 3.07 1 69.88 233 SER B O 1
ATOM 3864 N N . LEU B 1 234 ? 3.684 23.641 4.516 1 67.69 234 LEU B N 1
ATOM 3865 C CA . LEU B 1 234 ? 4.949 23.5 3.803 1 67.69 234 LEU B CA 1
ATOM 3866 C C . LEU B 1 234 ? 4.746 22.828 2.451 1 67.69 234 LEU B C 1
ATOM 3868 O O . LEU B 1 234 ? 5.316 23.266 1.445 1 67.69 234 LEU B O 1
ATOM 3872 N N . SER B 1 235 ? 3.891 21.875 2.561 1 66.44 235 SER B N 1
ATOM 3873 C CA . SER B 1 235 ? 3.643 21.109 1.337 1 66.44 235 SER B CA 1
ATOM 3874 C C . SER B 1 235 ? 2.812 21.922 0.347 1 66.44 235 SER B C 1
ATOM 3876 O O . SER B 1 235 ? 3.027 21.844 -0.864 1 66.44 235 SER B O 1
ATOM 3878 N N . LEU B 1 236 ? 1.898 22.703 0.878 1 62.5 236 LEU B N 1
ATOM 3879 C CA . LEU B 1 236 ? 1.062 23.562 0.058 1 62.5 236 LEU B CA 1
ATOM 3880 C C . LEU B 1 236 ? 1.9 24.641 -0.623 1 62.5 236 LEU B C 1
ATOM 3882 O O . LEU B 1 236 ? 1.696 24.938 -1.801 1 62.5 236 LEU B O 1
ATOM 3886 N N . SER B 1 237 ? 2.623 25.188 0.167 1 60.19 237 SER B N 1
ATOM 3887 C CA . SER B 1 237 ? 3.449 26.234 -0.413 1 60.19 237 SER B CA 1
ATOM 3888 C C . SER B 1 237 ? 4.254 25.719 -1.6 1 60.19 237 SER B C 1
ATOM 3890 O O . SER B 1 237 ? 4.387 26.406 -2.615 1 60.19 237 SER B O 1
ATOM 3892 N N . LEU B 1 238 ? 4.543 24.531 -1.446 1 56.91 238 LEU B N 1
ATOM 3893 C CA . LEU B 1 238 ? 5.309 23.906 -2.521 1 56.91 238 LEU B CA 1
ATOM 3894 C C . LEU B 1 238 ? 4.395 23.5 -3.678 1 56.91 238 LEU B C 1
ATOM 3896 O O . LEU B 1 238 ? 4.754 23.688 -4.844 1 56.91 238 LEU B O 1
ATOM 3900 N N . SER B 1 239 ? 3.266 22.938 -3.254 1 55.31 239 SER B N 1
ATOM 3901 C CA . SER B 1 239 ? 2.293 22.516 -4.258 1 55.31 239 SER B CA 1
ATOM 3902 C C . SER B 1 239 ? 1.771 23.703 -5.051 1 55.31 239 SER B C 1
ATOM 3904 O O . SER B 1 239 ? 1.587 23.625 -6.27 1 55.31 239 SER B O 1
ATOM 3906 N N . LEU B 1 240 ? 1.414 24.719 -4.281 1 53.72 240 LEU B N 1
ATOM 3907 C CA . LEU B 1 240 ? 0.964 25.938 -4.961 1 53.72 240 LEU B CA 1
ATOM 3908 C C . LEU B 1 240 ? 2.012 26.422 -5.953 1 53.72 240 LEU B C 1
ATOM 3910 O O . LEU B 1 240 ? 1.672 26.859 -7.055 1 53.72 240 LEU B O 1
ATOM 3914 N N . SER B 1 241 ? 3.17 26.312 -5.555 1 50.62 241 SER B N 1
ATOM 3915 C CA . SER B 1 241 ? 4.207 26.688 -6.512 1 50.62 241 SER B CA 1
ATOM 3916 C C . SER B 1 241 ? 4.219 25.75 -7.711 1 50.62 241 SER B C 1
ATOM 3918 O O . SER B 1 241 ? 4.418 26.188 -8.844 1 50.62 241 SER B O 1
ATOM 3920 N N . ILE B 1 242 ? 3.838 24.594 -7.426 1 51.34 242 ILE B N 1
ATOM 3921 C CA . ILE B 1 242 ? 3.795 23.578 -8.461 1 51.34 242 ILE B CA 1
ATOM 3922 C C . ILE B 1 242 ? 2.562 23.781 -9.336 1 51.34 242 ILE B C 1
ATOM 3924 O O . ILE B 1 242 ? 2.656 23.75 -10.57 1 51.34 242 ILE B O 1
ATOM 3928 N N . TYR B 1 243 ? 1.446 23.859 -8.586 1 51.16 243 TYR B N 1
ATOM 3929 C CA . TYR B 1 243 ? 0.22 24.109 -9.336 1 51.16 243 TYR B CA 1
ATOM 3930 C C . TYR B 1 243 ? 0.342 25.375 -10.164 1 51.16 243 TYR B C 1
ATOM 3932 O O . TYR B 1 243 ? -0.08 25.406 -11.328 1 51.16 243 TYR B O 1
ATOM 3940 N N . LEU B 1 244 ? 0.866 26.328 -9.555 1 46.81 244 LEU B N 1
ATOM 3941 C CA . LEU B 1 244 ? 1.069 27.578 -10.297 1 46.81 244 LEU B CA 1
ATOM 3942 C C . LEU B 1 244 ? 1.998 27.344 -11.484 1 46.81 244 LEU B C 1
ATOM 3944 O O . LEU B 1 244 ? 1.78 27.891 -12.57 1 46.81 244 LEU B O 1
ATOM 3948 N N . SER B 1 245 ? 2.889 26.562 -11.273 1 44.94 245 SER B N 1
ATOM 3949 C CA . SER B 1 245 ? 3.801 26.266 -12.367 1 44.94 245 SER B CA 1
ATOM 3950 C C . SER B 1 245 ? 3.117 25.438 -13.453 1 44.94 245 SER B C 1
ATOM 3952 O O . SER B 1 245 ? 3.346 25.656 -14.641 1 44.94 245 SER B O 1
ATOM 3954 N N . ILE B 1 246 ? 2.396 24.531 -12.992 1 44.88 246 ILE B N 1
ATOM 3955 C CA . ILE B 1 246 ? 1.619 23.719 -13.93 1 44.88 246 ILE B CA 1
ATOM 3956 C C . ILE B 1 246 ? 0.613 24.609 -14.656 1 44.88 246 ILE B C 1
ATOM 3958 O O . ILE B 1 246 ? 0.466 24.516 -15.883 1 44.88 246 ILE B O 1
ATOM 3962 N N . TYR B 1 247 ? -0.09 25.312 -13.836 1 43.5 247 TYR B N 1
ATOM 3963 C CA . TYR B 1 247 ? -1.059 26.234 -14.43 1 43.5 247 TYR B CA 1
ATOM 3964 C C . TYR B 1 247 ? -0.375 27.219 -15.375 1 43.5 247 TYR B C 1
ATOM 3966 O O . TYR B 1 247 ? -0.904 27.531 -16.438 1 43.5 247 TYR B O 1
ATOM 3974 N N . LEU B 1 248 ? 0.715 27.641 -14.977 1 42.25 248 LEU B N 1
ATOM 3975 C CA . LEU B 1 248 ? 1.404 28.625 -15.812 1 42.25 248 LEU B CA 1
ATOM 3976 C C . LEU B 1 248 ? 1.998 27.953 -17.047 1 42.25 248 LEU B C 1
ATOM 3978 O O . LEU B 1 248 ? 2.281 28.625 -18.047 1 42.25 248 LEU B O 1
ATOM 3982 N N . SER B 1 249 ? 2.266 26.766 -16.906 1 39.62 249 SER B N 1
ATOM 3983 C CA . SER B 1 249 ? 2.816 26.094 -18.078 1 39.62 249 SER B CA 1
ATOM 3984 C C . SER B 1 249 ? 1.712 25.641 -19.031 1 39.62 249 SER B C 1
ATOM 3986 O O . SER B 1 249 ? 1.988 25.062 -20.078 1 39.62 249 SER B O 1
ATOM 3988 N N . LEU B 1 250 ? 0.524 25.672 -18.547 1 39.69 250 LEU B N 1
ATOM 3989 C CA . LEU B 1 250 ? -0.596 25.391 -19.438 1 39.69 250 LEU B CA 1
ATOM 3990 C C . LEU B 1 250 ? -0.688 26.422 -20.547 1 39.69 250 LEU B C 1
ATOM 3992 O O . LEU B 1 250 ? -0.426 27.609 -20.328 1 39.69 250 LEU B O 1
ATOM 3996 N N . PRO B 1 251 ? -0.6 25.953 -21.781 1 36.72 251 PRO B N 1
ATOM 3997 C CA . PRO B 1 251 ? -0.763 26.922 -22.859 1 36.72 251 PRO B CA 1
ATOM 3998 C C . PRO B 1 251 ? -1.937 27.875 -22.625 1 36.72 251 PRO B C 1
ATOM 4000 O O . PRO B 1 251 ? -2.896 27.516 -21.938 1 36.72 251 PRO B O 1
ATOM 4003 N N . SER B 1 252 ? -1.682 29.234 -23.047 1 37.56 252 SER B N 1
ATOM 4004 C CA . SER B 1 252 ? -2.58 30.391 -22.984 1 37.56 252 SER B CA 1
ATOM 4005 C C . SER B 1 252 ? -4.012 29.984 -23.328 1 37.56 252 SER B C 1
ATOM 4007 O O . SER B 1 252 ? -4.965 30.547 -22.781 1 37.56 252 SER B O 1
ATOM 4009 N N . GLU B 1 253 ? -4.203 29.094 -24.156 1 36.84 253 GLU B N 1
ATOM 4010 C CA . GLU B 1 253 ? -5.555 28.75 -24.594 1 36.84 253 GLU B CA 1
ATOM 4011 C C . GLU B 1 253 ? -6.348 28.078 -23.484 1 36.84 253 GLU B C 1
ATOM 4013 O O . GLU B 1 253 ? -7.574 28 -23.547 1 36.84 253 GLU B O 1
ATOM 4018 N N . PHE B 1 254 ? -5.633 27.719 -22.562 1 34.59 254 PHE B N 1
ATOM 4019 C CA . PHE B 1 254 ? -6.301 27.031 -21.469 1 34.59 254 PHE B CA 1
ATOM 4020 C C . PHE B 1 254 ? -6.418 27.922 -20.25 1 34.59 254 PHE B C 1
ATOM 4022 O O . PHE B 1 254 ? -6.93 27.5 -19.219 1 34.59 254 PHE B O 1
ATOM 4029 N N . LEU B 1 255 ? -5.703 29 -20.25 1 31.95 255 LEU B N 1
ATOM 4030 C CA . LEU B 1 255 ? -5.879 30.062 -19.266 1 31.95 255 LEU B CA 1
ATOM 4031 C C . LEU B 1 255 ? -7.074 30.938 -19.609 1 31.95 255 LEU B C 1
ATOM 4033 O O . LEU B 1 255 ? -7.293 31.266 -20.781 1 31.95 255 LEU B O 1
#

InterPro domains:
  IPR004045 Glutathione S-transferase, N-terminal [PS50404] (35-127)
  IPR004046 Glutathione S-transferase, C-terminal [PF14497] (145-227)
  IPR010987 Glutathione S-transferase, C-terminal-like [PS50405] (129-227)
  IPR036249 Thioredoxin-like superfamily [SSF52833] (87-124)
  IPR036282 Glutathione S-transferase, C-terminal domain superfamily [SSF47616] (125-227)
  IPR040079 Glutathione transferase family [SFLDS00019] (46-226)
  IPR050213 Glutathione S-transferase superfamily [PTHR11571] (44-227)

Nearest PDB structures (foldseek):
  4q5r-assembly3_F  TM=8.730E-01  e=5.201E-10  Blattella germanica
  1m0u-assembly1_B  TM=8.554E-01  e=4.680E-10  Drosophila melanogaster
  3vpq-assembly1_A  TM=8.057E-01  e=2.014E-10  Bombyx mori
  4q5r-assembly3_E  TM=8.805E-01  e=1.105E-08  Blattella germanica
  1tw9-assembly3_F  TM=8.314E-01  e=7.252E-09  Heligmosomoides polygyrus

Sequence (510 aa):
MIFSFLSLTFSFPVTISQFLISLSLSLSLSLSFSIIAALFLTCITGRGNTANLALCYTGVRFRWYEGVSRDSLGSTHDTTTLACTLHILSTDMPNNQLPVLEIDGKYKLPQSLTIARYVARLYGMAGKDLFSEAWADYIVETFDDLHVEFGKTLNEKDEQKKAKLTRTFRETILPRFLNNMEKTLKTNCGGEGYFVGDSLTWADLQAYHILDITTYDCPEVLKDYPKSDLSLSLSLSLSLSIYLSIYLSLPSEFLMIFSFLSLTFSFPVTISQFLISLSLSLSLSLSFSIIAALFLTCITGRGNTANLALCYTGVRFRWYEGVSRDSLGSTHDTTTLACTLHILSTDMPNNQLPVLEIDGKYKLPQSLTIARYVARLYGMAGKDLFSEAWADYIVETFDDLHVEFGKTLNEKDEQKKAKLTRTFRETILPRFLNNMEKTLKTNCGGEGYFVGDSLTWADLQAYHILDITTYDCPEVLKDYPKSDLSLSLSLSLSLSIYLSIYLSLPSEFL

Solvent-accessible surface area (backbone atoms only — not comparable to full-atom values): 28607 Å² total; per-residue (Å²): 140,83,82,77,79,81,78,80,76,81,76,76,69,82,65,81,70,67,79,73,59,70,87,64,79,70,80,67,74,76,64,78,68,68,60,49,34,36,40,35,25,60,47,76,85,42,74,34,28,45,30,50,51,52,44,45,68,72,65,60,69,62,46,50,26,30,38,56,57,78,78,59,65,65,69,72,73,77,68,71,63,53,80,34,48,64,39,78,67,61,93,77,37,66,83,72,45,73,21,30,40,28,38,71,88,72,43,74,41,39,47,32,68,33,43,26,48,44,52,19,54,74,71,66,19,35,49,90,46,73,63,47,28,32,52,27,44,29,50,34,52,53,45,47,51,51,46,52,58,53,46,52,34,70,68,42,80,51,64,69,60,20,52,50,44,41,48,45,38,64,71,45,50,48,52,54,48,50,52,44,49,43,54,52,25,36,73,27,77,70,23,77,52,32,69,46,73,94,46,79,31,52,31,42,46,34,46,32,54,47,50,50,69,76,27,67,92,49,62,68,62,38,70,82,34,56,47,55,40,47,37,35,50,57,39,41,58,49,42,51,52,26,49,48,46,50,58,63,64,43,58,70,89,68,101,138,83,82,79,80,81,79,81,75,81,75,78,70,82,64,81,70,65,77,73,57,68,86,61,77,72,80,68,71,77,63,79,67,70,59,47,35,35,40,35,26,62,46,77,85,42,74,36,29,46,29,50,52,51,45,45,68,71,63,61,69,62,46,50,26,30,40,56,58,79,78,62,64,66,71,72,76,78,66,74,64,56,79,36,47,62,38,79,68,60,91,76,36,66,83,71,46,74,20,33,40,27,38,72,86,73,43,73,40,40,47,33,67,31,43,26,49,44,52,19,53,74,71,66,20,37,50,89,45,76,64,46,29,34,52,27,43,28,49,35,52,53,46,48,51,51,47,52,59,52,47,54,35,70,69,42,79,49,64,70,59,21,53,52,44,41,48,46,38,64,71,46,50,50,52,54,49,50,52,44,50,44,56,52,24,37,73,27,77,71,22,78,50,33,68,47,75,92,46,78,32,52,32,41,45,35,47,32,56,46,51,48,67,75,27,66,92,47,61,69,64,38,70,82,35,57,49,55,40,47,38,35,50,58,40,40,59,49,43,50,53,24,49,48,46,50,59,65,63,43,58,70,88,67,103

Organism: Acanthosepion pharaonis (NCBI:txid158019)

pLDDT: mean 70.56, std 25.04, range [23.7, 98.0]

Radius of gyration: 27.17 Å; Cα contacts (8 Å, |Δi|>4): 648; chains: 2; bounding box: 58×133×56 Å

Secondary structure (DSSP, 8-state):
---------------TTSTTSS--------------EEEEES-TTSTTHHHHHHHHHHT--EEEEEPPPSGGGSS-------S-EE----TTSGGG-S-EEEETTTEEEE-HHHHHHHHHHHTT-S-SSHHHHHHHHHHHHHHHHHHHHHHHHHH---HHHHHHHHHHIIIIIHHHHHHHHHHHHHTTGGGSS-SSTTS--HHHHHHHHHHHHHSTT-GGGGGG-HHHHHHHHHHHHHHHHHHHHHHHHS-GGG-/---------------TTSTTTS--------------EEEEES-TTSTTHHHHHHHHHHT--EEEEEPPPSGGGGS-------S-EE----TTSGGG-S-EEEETTTEEEE-HHHHHHHHHHHTT-S-SSHHHHHHHHHHHHHHHHHHHHHHHHHH---HHHHHHHHHHIIIIIHHHHHHHHHHHHHTTGGGSS-SSTTS--HHHHHHHHHHHHHSTT-GGGGGG-HHHHHHHHHHHHHHHHHHHHHHHHS-GGG-

Foldseek 3Di:
DPPPPPPPPPPVVPDPPPVVPPVPPPPPPPPVLQQFKEKEAQDCLDLQVLLVLLCLLLVRDHHYAHADPPVNVPDPPVPQPPVNNNDPPDPPAVVPDDTWMQGSVPDTDHDRVVSNLVSQVVRVQQADDDVLNVQLVVLLVLLVVLVVLLVVLVPDPDPVVSVVSLCCSVPPVVVVSLVVVLVQCCVPPHLQDESGDHDHHSSLSSLLSSCCVSCVPPVVVCVVRVSSVNSNVVSVVSSVVSVCVSVVVPPPVSD/DPPPPPPPPPPVVPPPPPVVPPVPPPPVPPPPLQQQKEKEAQDCLDLQVLLVLLCLLLVRDHHYAHEDPPVNVPDPPCPQPPVNNHDPDDPPAVVPDDTWMQGSVPDTDHDRVVSNLVSQVVRVQQADDDVLNVQLVVLLVLLVVLVVLLVVLVPDDDPVVSVVSLCCSVPPVVVVSLVVVLVQCCVPPHLQDESGDHDHHSSLSSLLSSCCVSCVPPVVVCVVRVSSVNSNVVSVVSSVVSVVVSVVVPPPVSD